Protein 4CJX (pdb70)

Solvent-accessible surface area: 26568 Å² total; per-residue (Å²): 211,121,77,8,86,52,13,78,0,121,53,24,6,127,66,28,34,152,94,4,55,129,51,6,57,131,29,69,184,158,52,199,46,141,96,0,0,0,0,0,1,7,14,7,158,120,119,12,7,58,37,54,4,142,84,23,43,145,10,0,62,75,2,29,5,104,46,21,52,15,107,28,75,61,119,8,83,52,101,44,0,30,156,30,0,68,115,0,23,140,52,128,17,0,16,0,2,1,3,19,32,78,19,16,138,107,13,64,68,31,29,1,11,67,84,5,85,62,78,18,1,0,17,5,16,12,32,41,16,31,2,63,11,31,15,160,135,106,138,37,37,8,22,4,8,13,0,14,0,0,32,27,0,0,185,71,17,64,30,123,22,89,21,70,45,3,0,0,1,11,60,43,40,63,16,0,49,7,0,12,30,23,0,6,48,76,64,0,2,5,11,25,4,15,118,30,8,60,94,90,30,12,10,86,15,0,121,33,4,34,1,0,0,0,17,49,41,98,50,30,20,0,81,0,98,20,0,82,126,51,3,4,0,0,6,18,2,55,31,50,55,92,25,133,98,89,160,49,32,35,103,32,44,6,0,10,42,52,111,69,0,87,128,83,6,41,63,0,1,29,32,76,4,1,7,37,36,0,24,17,0,9,3,0,68,0,0,2,38,4,0,58,92,58,24,183,131,177,113,72,9,83,55,14,76,0,139,51,23,7,163,58,19,35,137,122,10,52,90,59,8,60,128,23,68,202,187,70,183,54,123,106,0,0,0,0,1,1,8,13,8,144,122,116,17,6,51,44,52,3,136,85,23,47,142,11,0,63,75,2,22,5,109,46,24,56,14,102,27,70,60,120,7,81,52,115,40,0,34,161,31,0,74,120,0,24,136,56,132,32,0,23,0,1,1,4,18,35,77,19,21,139,116,14,58,54,38,27,2,12,66,86,5,94,56,85,20,0,0,13,0,18,12,24,57,18,18,2,64,5,29,25,121,111,104,143,40,55,6,28,0,7,19,0,22,0,2,37,26,0,3,176,62,17,59,40,110,22,61,24,74,49,2,0,0,0,7,50,36,33,45,18,1,28,2,1,16,40,23,0,22,36,90,32,0,1,8,7,14,0,33,43,98,10,61,81,96,22,0,6,64,13,0,134,38,3,32,2,0,0,0,19,24,43,81,44,29,8,0,77,0,101,15,0,84,127,49,2,1,0,0,5,18,3,61,29,52,55,90,25,133,100,94,155,54,34,38,97,40,42,5,0,11,42,48,108,71,0,77,95,80,6,38,55,0,1,28,34,77,8,1,7,36,30,0,24,14,0,5,2,0,94,14,0,4,57,6,0,77,97,64,23,199,142

Nearest PDB structures (foldseek):
  4cjx-assembly1_B  TM=1.003E+00  e=1.558E-60  Trypanosoma brucei brucei TREU927
  4a26-assembly1_B  TM=9.763E-01  e=3.885E-39  Leishmania major
  4a26-assembly1_A  TM=9.185E-01  e=6.569E-39  Leishmania major
  9iuo-assembly2_C  TM=9.605E-01  e=1.965E-33  Homo sapiens
  9itd-assembly2_C  TM=9.591E-01  e=5.302E-33  Homo sapiens

GO terms:
  GO:0005737 cytoplasm (C, HTP)
  GO:0020023 kinetoplast (C, IDA)

Sequence (594 aa):
MPEAVVIDGRAVAKAIQKELTEEVALLERRYKGRRRPGLSTIICGKRKDSQTYVVRLKRKAAAACGFRNFSVELPANVTQEALEREVIIRRLNEEEACHSIVVQLPLPPHIDKVAALSKIKPEKDADCLLPVNVGQLHIRERNPAIVPCTASAVMELLRCSGVEICGKRVVVLGRGDIAGLPVATLLANEDATVTVVHSATPLCDIADIVRASDIVVSAAGQPGLVRRGEWIKLGAAVIDVGTTPVADPSKVPGYRLVGDVCFDVARRKRAAYITPVPGGVGPVTVSMLLKNTLTMFKRSVRAMPEAVVIDGRAVAKAIQKELTEEEVALLERRYKGRRPGLSTIICGKRKDSQTYVRRLKRKAAAACGFRNFSVELPANVTQEALEREVIRLNEEEACHSIVVQLPLPPHIDKVAALSKIKPEKDADCLLPVNVGQLHIRERNPAIVPCTASAVMELLRCCSGVEICGKRVVVLGRGDIAGLPVATLLANEDATVTVVHSATPLCDIADIVRRASDIVVSAAGQPGLVRGEWIKLGAAVIDVGTTPVADPSKVPGYRLVGDVCFDVARKRAAYITPVPGGVGPVTVSMLLKNTLTMFKRSVRA

B-factor: mean 25.35, std 10.81, range [9.24, 84.32]

Organism: Trypanosoma brucei brucei (strain 927/4 GUTat10.1) (NCBI:txid185431)

CATH classification: 3.40.50.720 (+1 more: 3.40.50.10860)

InterPro domains:
  IPR000672 Tetrahydrofolate dehydrogenase/cyclohydrolase [MF_01576] (4-295)
  IPR000672 Tetrahydrofolate dehydrogenase/cyclohydrolase [PR00085] (36-58)
  IPR000672 Tetrahydrofolate dehydrogenase/cyclohydrolase [PR00085] (77-104)
  IPR000672 Tetrahydrofolate dehydrogenase/cyclohydrolase [PR00085] (112-133)
  IPR000672 Tetrahydrofolate dehydrogenase/cyclohydrolase [PR00085] (159-179)
  IPR000672 Tetrahydrofolate dehydrogenase/cyclohydrolase [PR00085] (210-239)
  IPR000672 Tetrahydrofolate dehydrogenase/cyclohydrolase [PR00085] (251-267)
  IPR000672 Tetrahydrofolate dehydrogenase/cyclohydrolase [PR00085] (268-286)
  IPR020630 Tetrahydrofolate dehydrogenase/cyclohydrolase, catalytic domain [PF00763] (7-123)
  IPR020631 Tetrahydrofolate dehydrogenase/cyclohydrolase, NAD(P)-binding domain [PF02882] (144-294)
  IPR020631 Tetrahydrofolate dehydrogenase/cyclohydrolase, NAD(P)-binding domain [cd01080] (118-292)
  IPR036291 NAD(P)-binding domain superfamily [SSF51735] (127-292)
  IPR046346 Aminoacid dehydrogenase-like, N-terminal domain superfamily [SSF53223] (4-123)

Foldseek 3Di:
DDWADAFFQQVVLVVLLVVLLVVQVVVCVVVVHAGFEEEEEEEACDPVLVVLVVLLVVSCVVSPYHYHYHYHYLPDDQVVLLVVLLVLQPDLSYQAYHYGDDHRPVYDVVVSLVSHDPLRHLQQQDCVSLVCLLVPVDDDLHAHLLLVLVVVSCVVVVHDQAAFQEEEEDCDSRHRVRNQSNSVSSNHRYDYHYDPDDLVVVLVSQLRGQEYHYDHQDACSAELVSHAAAHAYEWPHFHFDADCVDDVRTATGTNYPCVSVRHRYNHYYDPPRGSSSSSSSSSSSSSRSSVVVSVVD/DDWADADFQVVVLVVLLVVLLVVQVVVCVVVVNAGFEEEEEEEACDPVLVVLVVLLCVSCVVSPYHYHYHYHYLPDDLVNLLVVLLVLQPPPNYQAYHYGDDRRPVHPVLVSLQSHDPLRDLQLLDCVQLVCLLPLVDDGLHAGLLLVLQVVSCVVVVDQQAPFEEEEEDCDSRHRVSNQSNSVSSHHRYDYHYLPGPLVVVLVSQLRGQEYHYDHQAAQSAELVSHHAAHAYEWNHFHWDADCVDDVRTHTGTNHPCVSNRHGYNHYYDPPRGSSSSSSSSSSVSSVSSSVVSVPD

Secondary structure (DSSP, 8-state):
----EE--HHHHHHHHHHHHHHHHHHHHHHTTT---EEEEEEES--HHHHHHHHHHHHHHHHTTPEEEEEEE-TT--HHHHHHHHHHHHH-TT--EEEEPSSPPTTS-HHHHHTTS-GGGBTT--SHHHHTTTT-TTS--S---HHHHHHHHHHHHHT---TT-EEEEE---TTTHHHHHHHHHHTT-EEEEE-TTS-HHHHHHHHHT-SEEEE-S--TT-B-GGGSPTT-EEEE---EEEE-TTSTTSEEEE-SB-HHHHTTT-SEE--SSSSHHHHHHHHHHHHHHHHHHHHHH-/----EE--HHHHHHHHHHHHHHHHHHHHHHTTT---EEEEEEES--HHHHHHHHHHHHHHHHTT-EEEEEEE-TT--HHHHHHHHHHHHT-TT--EEEEPSSPPTTS-HHHHHTTS-GGGBTT--SHHHHTTTT-TTS--S---HHHHHHHHHHHHHT---TT-EEEEE---TTTHHHHHHHHHHTT-EEEEE-TTS-HHHHHHHHHT-SEEEE-S--TT-B-GGGSPTT-EEEE---EEEE-TTSTTSEEEE-SB-HHHHTTT-SEE--SSSSHHHHHHHHHHHHHHHHHHHHH--

Radius of gyration: 25.52 Å; Cα contacts (8 Å, |Δi|>4): 1265; chains: 2; bounding box: 56×54×80 Å

Structure (mmCIF, N/CA/C/O backbone):
data_4CJX
#
_entry.id   4CJX
#
_cell.length_a   58.220
_cell.length_b   77.325
_cell.length_c   128.908
_cell.angle_alpha   90.00
_cell.angle_beta   90.00
_cell.angle_gamma   90.00
#
_symmetry.space_group_name_H-M   'P 21 21 21'
#
loop_
_entity.id
_entity.type
_entity.pdbx_description
1 polymer 'C-1-TETRAHYDROFOLATE SYNTHASE, CYTOPLASMIC, PUTATIVE'
2 non-polymer GLYCEROL
3 non-polymer DI(HYDROXYETHYL)ETHER
4 non-polymer '(2S)-2-[[4-[[2,4-bis(azanyl)-6-oxidanylidene-1H-pyrimidin-5-yl]carbamoylamino]phenyl]carbonylamino]pentanedioic acid'
5 non-polymer 'NADP NICOTINAMIDE-ADENINE-DINUCLEOTIDE PHOSPHATE'
6 water water
#
loop_
_atom_site.group_PDB
_atom_site.id
_atom_site.type_symbol
_atom_site.label_atom_id
_atom_site.label_alt_id
_atom_site.label_comp_id
_atom_site.label_asym_id
_atom_site.label_entity_id
_atom_site.label_seq_id
_atom_site.pdbx_PDB_ins_code
_atom_site.Cartn_x
_atom_site.Cartn_y
_atom_site.Cartn_z
_atom_site.occupancy
_atom_site.B_iso_or_equiv
_atom_site.auth_seq_id
_atom_site.auth_comp_id
_atom_site.auth_asym_id
_atom_site.auth_atom_id
_atom_site.pdbx_PDB_model_num
ATOM 1 N N . MET A 1 22 ? 59.452 -15.673 -17.201 1.00 59.97 1 MET A N 1
ATOM 2 C CA . MET A 1 22 ? 58.740 -16.703 -18.028 1.00 59.14 1 MET A CA 1
ATOM 3 C C . MET A 1 22 ? 57.571 -17.386 -17.294 1.00 56.19 1 MET A C 1
ATOM 4 O O . MET A 1 22 ? 56.584 -17.746 -17.944 1.00 55.51 1 MET A O 1
ATOM 9 N N . PRO A 1 23 ? 57.672 -17.586 -15.952 1.00 54.36 2 PRO A N 1
ATOM 10 C CA . PRO A 1 23 ? 56.454 -17.866 -15.170 1.00 50.94 2 PRO A CA 1
ATOM 11 C C . PRO A 1 23 ? 55.593 -16.618 -15.119 1.00 47.48 2 PRO A C 1
ATOM 12 O O . PRO A 1 23 ? 56.122 -15.509 -15.125 1.00 47.57 2 PRO A O 1
ATOM 16 N N . GLU A 1 24 ? 54.280 -16.786 -15.067 1.00 43.78 3 GLU A N 1
ATOM 17 C CA . GLU A 1 24 ? 53.389 -15.664 -15.236 1.00 40.90 3 GLU A CA 1
ATOM 18 C C . GLU A 1 24 ? 52.089 -15.866 -14.503 1.00 37.41 3 GLU A C 1
ATOM 19 O O . GLU A 1 24 ? 51.755 -16.979 -14.175 1.00 36.80 3 GLU A O 1
ATOM 25 N N . ALA A 1 25 ? 51.351 -14.781 -14.283 1.00 34.59 4 ALA A N 1
ATOM 26 C CA . ALA A 1 25 ? 50.057 -14.856 -13.612 1.00 32.14 4 ALA A CA 1
ATOM 27 C C . ALA A 1 25 ? 49.111 -15.793 -14.357 1.00 30.66 4 ALA A C 1
ATOM 28 O O . ALA A 1 25 ? 49.165 -15.920 -15.582 1.00 30.21 4 ALA A O 1
ATOM 30 N N . VAL A 1 26 ? 48.243 -16.443 -13.596 1.00 29.50 5 VAL A N 1
ATOM 31 C CA . VAL A 1 26 ? 47.067 -17.086 -14.149 1.00 27.95 5 VAL A CA 1
ATOM 32 C C . VAL A 1 26 ? 46.113 -16.002 -14.598 1.00 26.29 5 VAL A C 1
ATOM 33 O O . VAL A 1 26 ? 45.759 -15.093 -13.836 1.00 25.36 5 VAL A O 1
ATOM 37 N N . VAL A 1 27 ? 45.692 -16.095 -15.853 1.00 25.74 6 VAL A N 1
ATOM 38 C CA . VAL A 1 27 ? 44.713 -15.160 -16.406 1.00 24.35 6 VAL A CA 1
ATOM 39 C C . VAL A 1 27 ? 43.314 -15.708 -16.201 1.00 23.44 6 VAL A C 1
ATOM 40 O O . VAL A 1 27 ? 42.931 -16.670 -16.835 1.00 23.46 6 VAL A O 1
ATOM 44 N N . ILE A 1 28 ? 42.529 -15.062 -15.346 1.00 22.85 7 ILE A N 1
ATOM 45 C CA . ILE A 1 28 ? 41.247 -15.612 -14.946 1.00 22.41 7 ILE A CA 1
ATOM 46 C C . ILE A 1 28 ? 40.217 -15.432 -16.046 1.00 21.58 7 ILE A C 1
ATOM 47 O O . ILE A 1 28 ? 40.013 -14.323 -16.552 1.00 21.05 7 ILE A O 1
ATOM 52 N N . ASP A 1 29 ? 39.529 -16.512 -16.386 1.00 21.83 8 ASP A N 1
ATOM 53 C CA . ASP A 1 29 ? 38.686 -16.514 -17.563 1.00 21.48 8 ASP A CA 1
ATOM 54 C C . ASP A 1 29 ? 37.271 -16.225 -17.135 1.00 20.63 8 ASP A C 1
ATOM 55 O O . ASP A 1 29 ? 36.507 -17.127 -16.793 1.00 20.33 8 ASP A O 1
ATOM 60 N N . GLY A 1 30 ? 36.928 -14.945 -17.184 1.00 20.21 9 GLY A N 1
ATOM 61 C CA . GLY A 1 30 ? 35.602 -14.502 -16.817 1.00 19.64 9 GLY A CA 1
ATOM 62 C C . GLY A 1 30 ? 34.489 -15.110 -17.645 1.00 19.28 9 GLY A C 1
ATOM 63 O O . GLY A 1 30 ? 33.394 -15.334 -17.137 1.00 18.44 9 GLY A O 1
ATOM 64 N N . ARG A 1 31 ? 34.749 -15.367 -18.920 1.00 20.04 10 ARG A N 1
ATOM 65 C CA . ARG A 1 31 ? 33.672 -15.831 -19.802 1.00 20.26 10 ARG A CA 1
ATOM 66 C C . ARG A 1 31 ? 33.238 -17.219 -19.364 1.00 19.92 10 ARG A C 1
ATOM 67 O O . ARG A 1 31 ? 32.054 -17.498 -19.297 1.00 19.28 10 ARG A O 1
ATOM 75 N N . ALA A 1 32 ? 34.205 -18.056 -19.027 1.00 20.25 11 ALA A N 1
ATOM 76 C CA . ALA A 1 32 ? 33.937 -19.413 -18.574 1.00 21.00 11 ALA A CA 1
ATOM 77 C C . ALA A 1 32 ? 33.197 -19.441 -17.234 1.00 20.82 11 ALA A C 1
ATOM 78 O O . ALA A 1 32 ? 32.291 -20.262 -17.041 1.00 20.95 11 ALA A O 1
ATOM 80 N N . VAL A 1 33 ? 33.572 -18.556 -16.313 1.00 20.55 12 VAL A N 1
ATOM 81 C CA . VAL A 1 33 ? 32.832 -18.464 -15.058 1.00 20.26 12 VAL A CA 1
ATOM 82 C C . VAL A 1 33 ? 31.374 -18.079 -15.345 1.00 19.19 12 VAL A C 1
ATOM 83 O O . VAL A 1 33 ? 30.442 -18.750 -14.883 1.00 18.66 12 VAL A O 1
ATOM 87 N N . ALA A 1 34 ? 31.193 -17.034 -16.141 1.00 18.61 13 ALA A N 1
ATOM 88 C CA . ALA A 1 34 ? 29.875 -16.515 -16.452 1.00 18.35 13 ALA A CA 1
ATOM 89 C C . ALA A 1 34 ? 28.967 -17.579 -17.114 1.00 19.25 13 ALA A C 1
ATOM 90 O O . ALA A 1 34 ? 27.760 -17.643 -16.858 1.00 18.79 13 ALA A O 1
ATOM 92 N N . LYS A 1 35 ? 29.564 -18.416 -17.954 1.00 21.09 14 LYS A N 1
ATOM 93 C CA . LYS A 1 35 ? 28.836 -19.471 -18.646 1.00 22.95 14 LYS A CA 1
ATOM 94 C C . LYS A 1 35 ? 28.416 -20.567 -17.687 1.00 22.92 14 LYS A C 1
ATOM 95 O O . LYS A 1 35 ? 27.293 -21.026 -17.743 1.00 22.95 14 LYS A O 1
ATOM 101 N N . ALA A 1 36 ? 29.321 -20.982 -16.810 1.00 23.14 15 ALA A N 1
ATOM 102 C CA . ALA A 1 36 ? 28.975 -21.921 -15.726 1.00 23.76 15 ALA A CA 1
ATOM 103 C C . ALA A 1 36 ? 27.776 -21.433 -14.896 1.00 23.30 15 ALA A C 1
ATOM 104 O O . ALA A 1 36 ? 26.845 -22.205 -14.625 1.00 23.80 15 ALA A O 1
ATOM 106 N N . ILE A 1 37 ? 27.799 -20.161 -14.495 1.00 22.02 16 ILE A N 1
ATOM 107 C CA . ILE A 1 37 ? 26.729 -19.622 -13.649 1.00 21.17 16 ILE A CA 1
ATOM 108 C C . ILE A 1 37 ? 25.405 -19.648 -14.427 1.00 20.62 16 ILE A C 1
ATOM 109 O O . ILE A 1 37 ? 24.368 -20.056 -13.907 1.00 19.72 16 ILE A O 1
ATOM 114 N N . GLN A 1 38 ? 25.467 -19.247 -15.691 1.00 20.31 17 GLN A N 1
ATOM 115 C CA . GLN A 1 38 ? 24.268 -19.132 -16.504 1.00 20.49 17 GLN A CA 1
ATOM 116 C C . GLN A 1 38 ? 23.630 -20.470 -16.858 1.00 21.52 17 GLN A C 1
ATOM 117 O O . GLN A 1 38 ? 22.415 -20.563 -16.928 1.00 20.83 17 GLN A O 1
ATOM 123 N N . LYS A 1 39 ? 24.426 -21.514 -17.032 1.00 22.69 18 LYS A N 1
ATOM 124 C CA . LYS A 1 39 ? 23.846 -22.853 -17.218 1.00 23.94 18 LYS A CA 1
ATOM 125 C C . LYS A 1 39 ? 23.064 -23.304 -15.964 1.00 24.52 18 LYS A C 1
ATOM 126 O O . LYS A 1 39 ? 22.001 -23.943 -16.066 1.00 23.83 18 LYS A O 1
ATOM 132 N N . GLU A 1 40 ? 23.554 -22.908 -14.794 1.00 24.56 19 GLU A N 1
ATOM 133 C CA . GLU A 1 40 ? 22.847 -23.192 -13.531 1.00 26.16 19 GLU A CA 1
ATOM 134 C C . GLU A 1 40 ? 21.508 -22.426 -13.446 1.00 24.36 19 GLU A C 1
ATOM 135 O O . GLU A 1 40 ? 20.452 -22.998 -13.127 1.00 24.03 19 GLU A O 1
ATOM 141 N N . LEU A 1 41 ? 21.565 -21.138 -13.760 1.00 22.25 20 LEU A N 1
ATOM 142 C CA . LEU A 1 41 ? 20.387 -20.283 -13.741 1.00 21.55 20 LEU A CA 1
ATOM 143 C C . LEU A 1 41 ? 19.312 -20.767 -14.713 1.00 20.87 20 LEU A C 1
ATOM 144 O O . LEU A 1 41 ? 18.128 -20.689 -14.402 1.00 20.19 20 LEU A O 1
ATOM 149 N N . THR A 1 42 ? 19.748 -21.254 -15.879 1.00 20.14 21 THR A N 1
ATOM 150 C CA . THR A 1 42 ? 18.862 -21.727 -16.922 1.00 20.18 21 THR A CA 1
ATOM 151 C C . THR A 1 42 ? 18.052 -22.947 -16.488 1.00 21.05 21 THR A C 1
ATOM 152 O O . THR A 1 42 ? 16.859 -23.005 -16.724 1.00 20.67 21 THR A O 1
ATOM 156 N N . GLU A 1 43 ? 18.718 -23.909 -15.866 1.00 21.94 22 GLU A N 1
ATOM 157 C CA . GLU A 1 43 ? 18.048 -25.052 -15.244 1.00 23.47 22 GLU A CA 1
ATOM 158 C C . GLU A 1 43 ? 17.029 -24.637 -14.183 1.00 23.10 22 GLU A C 1
ATOM 159 O O . GLU A 1 43 ? 15.921 -25.189 -14.133 1.00 23.05 22 GLU A O 1
ATOM 165 N N . GLU A 1 44 ? 17.439 -23.700 -13.329 1.00 22.24 23 GLU A N 1
ATOM 166 C CA . GLU A 1 44 ? 16.617 -23.212 -12.238 1.00 22.91 23 GLU A CA 1
ATOM 167 C C . GLU A 1 44 ? 15.334 -22.559 -12.747 1.00 21.51 23 GLU A C 1
ATOM 168 O O . GLU A 1 44 ? 14.272 -22.832 -12.238 1.00 21.86 23 GLU A O 1
ATOM 174 N N . VAL A 1 45 ? 15.462 -21.695 -13.757 1.00 19.62 24 VAL A N 1
ATOM 175 C CA . VAL A 1 45 ? 14.325 -21.071 -14.389 1.00 18.68 24 VAL A CA 1
ATOM 176 C C . VAL A 1 45 ? 13.397 -22.126 -15.015 1.00 18.98 24 VAL A C 1
ATOM 177 O O . VAL A 1 45 ? 12.157 -22.013 -14.928 1.00 19.27 24 VAL A O 1
ATOM 181 N N . ALA A 1 46 ? 13.978 -23.138 -15.651 1.00 18.66 25 ALA A N 1
ATOM 182 C CA . ALA A 1 46 ? 13.179 -24.142 -16.323 1.00 19.20 25 ALA A CA 1
ATOM 183 C C . ALA A 1 46 ? 12.248 -24.817 -15.325 1.00 19.87 25 ALA A C 1
ATOM 184 O O . ALA A 1 46 ? 11.058 -24.992 -15.605 1.00 20.20 25 ALA A O 1
ATOM 186 N N . LEU A 1 47 ? 12.773 -25.178 -14.153 1.00 19.87 26 LEU A N 1
ATOM 187 C CA . LEU A 1 47 ? 11.953 -25.887 -13.184 1.00 20.88 26 LEU A CA 1
ATOM 188 C C . LEU A 1 47 ? 10.876 -24.975 -12.572 1.00 20.89 26 LEU A C 1
ATOM 189 O O . LEU A 1 47 ? 9.749 -25.382 -12.434 1.00 21.45 26 LEU A O 1
ATOM 194 N N . LEU A 1 48 ? 11.229 -23.736 -12.242 1.00 20.28 27 LEU A N 1
ATOM 195 C CA . LEU A 1 48 ? 10.264 -22.777 -11.677 1.00 20.50 27 LEU A CA 1
ATOM 196 C C . LEU A 1 48 ? 9.092 -22.490 -12.644 1.00 21.13 27 LEU A C 1
ATOM 197 O O . LEU A 1 48 ? 7.958 -22.258 -12.215 1.00 21.32 27 LEU A O 1
ATOM 202 N N . GLU A 1 49 ? 9.385 -22.514 -13.948 1.00 21.45 28 GLU A N 1
ATOM 203 C CA . GLU A 1 49 ? 8.386 -22.227 -14.983 1.00 22.25 28 GLU A CA 1
ATOM 204 C C . GLU A 1 49 ? 7.399 -23.377 -15.030 1.00 24.16 28 GLU A C 1
ATOM 205 O O . GLU A 1 49 ? 6.195 -23.162 -15.229 1.00 25.14 28 GLU A O 1
ATOM 211 N N . ARG A 1 50 ? 7.873 -24.595 -14.768 1.00 25.37 29 ARG A N 1
ATOM 212 C CA . ARG A 1 50 ? 6.958 -25.746 -14.622 1.00 27.25 29 ARG A CA 1
ATOM 213 C C . ARG A 1 50 ? 6.195 -25.677 -13.293 1.00 28.32 29 ARG A C 1
ATOM 214 O O . ARG A 1 50 ? 4.977 -25.918 -13.247 1.00 29.57 29 ARG A O 1
ATOM 222 N N . ARG A 1 51 ? 6.888 -25.339 -12.212 1.00 28.22 30 ARG A N 1
ATOM 223 C CA . ARG A 1 51 ? 6.254 -25.238 -10.876 1.00 29.48 30 ARG A CA 1
ATOM 224 C C . ARG A 1 51 ? 5.169 -24.167 -10.832 1.00 29.45 30 ARG A C 1
ATOM 225 O O . ARG A 1 51 ? 4.093 -24.376 -10.271 1.00 30.44 30 ARG A O 1
ATOM 233 N N . TYR A 1 52 ? 5.443 -23.020 -11.427 1.00 28.60 31 TYR A N 1
ATOM 234 C CA . TYR A 1 52 ? 4.515 -21.904 -11.328 1.00 29.23 31 TYR A CA 1
ATOM 235 C C . TYR A 1 52 ? 3.748 -21.650 -12.623 1.00 29.73 31 TYR A C 1
ATOM 236 O O . TYR A 1 52 ? 3.409 -20.514 -12.924 1.00 30.40 31 TYR A O 1
ATOM 245 N N . LYS A 1 53 ? 3.488 -22.715 -13.373 1.00 30.69 32 LYS A N 1
ATOM 246 C CA . LYS A 1 53 ? 2.678 -22.706 -14.606 1.00 31.34 32 LYS A CA 1
ATOM 247 C C . LYS A 1 53 ? 2.825 -21.477 -15.512 1.00 30.06 32 LYS A C 1
ATOM 248 O O . LYS A 1 53 ? 1.849 -20.784 -15.819 1.00 30.16 32 LYS A O 1
ATOM 254 N N . GLY A 1 54 ? 4.052 -21.226 -15.946 1.00 28.16 33 GLY A N 1
ATOM 255 C CA . GLY A 1 54 ? 4.294 -20.229 -16.965 1.00 27.45 33 GLY A CA 1
ATOM 256 C C . GLY A 1 54 ? 5.058 -19.022 -16.475 1.00 26.22 33 GLY A C 1
ATOM 257 O O . GLY A 1 54 ? 5.812 -18.425 -17.226 1.00 25.38 33 GLY A O 1
ATOM 258 N N . ARG A 1 55 ? 4.893 -18.665 -15.208 1.00 26.15 34 ARG A N 1
ATOM 259 C CA . ARG A 1 55 ? 5.582 -17.503 -14.698 1.00 25.25 34 ARG A CA 1
ATOM 260 C C . ARG A 1 55 ? 7.077 -17.663 -14.853 1.00 23.93 34 ARG A C 1
ATOM 261 O O . ARG A 1 55 ? 7.603 -18.793 -14.832 1.00 24.30 34 ARG A O 1
ATOM 269 N N . ARG A 1 56 ? 7.748 -16.528 -15.019 1.00 22.38 35 ARG A N 1
ATOM 270 C CA A ARG A 1 56 ? 9.196 -16.516 -15.153 0.50 21.48 35 ARG A CA 1
ATOM 271 C CA B ARG A 1 56 ? 9.192 -16.508 -15.154 0.50 21.57 35 ARG A CA 1
ATOM 272 C C . ARG A 1 56 ? 9.778 -15.150 -14.776 1.00 20.33 35 ARG A C 1
ATOM 273 O O . ARG A 1 56 ? 9.066 -14.132 -14.815 1.00 20.05 35 ARG A O 1
ATOM 288 N N . PRO A 1 57 ? 11.068 -15.129 -14.409 1.00 19.17 36 PRO A N 1
ATOM 289 C CA . PRO A 1 57 ? 11.712 -13.875 -14.044 1.00 18.22 36 PRO A CA 1
ATOM 290 C C . PRO A 1 57 ? 11.714 -12.841 -15.179 1.00 17.67 36 PRO A C 1
ATOM 291 O O . PRO A 1 57 ? 12.059 -13.151 -16.336 1.00 17.04 36 PRO A O 1
ATOM 295 N N . GLY A 1 58 ? 11.369 -11.616 -14.815 1.00 17.05 37 GLY A N 1
ATOM 296 C CA . GLY A 1 58 ? 11.206 -10.527 -15.734 1.00 16.78 37 GLY A CA 1
ATOM 297 C C . GLY A 1 58 ? 12.240 -9.493 -15.387 1.00 16.05 37 GLY A C 1
ATOM 298 O O . GLY A 1 58 ? 12.341 -9.065 -14.244 1.00 16.67 37 GLY A O 1
ATOM 299 N N . LEU A 1 59 ? 13.048 -9.140 -16.362 1.00 15.77 38 LEU A N 1
ATOM 300 C CA . LEU A 1 59 ? 14.126 -8.169 -16.206 1.00 15.32 38 LEU A CA 1
ATOM 301 C C . LEU A 1 59 ? 13.854 -7.004 -17.123 1.00 15.22 38 LEU A C 1
ATOM 302 O O . LEU A 1 59 ? 13.708 -7.197 -18.328 1.00 15.20 38 LEU A O 1
ATOM 307 N N . SER A 1 60 ? 13.807 -5.802 -16.567 1.00 15.17 39 SER A N 1
ATOM 308 C CA . SER A 1 60 ? 13.720 -4.595 -17.363 1.00 15.43 39 SER A CA 1
ATOM 309 C C . SER A 1 60 ? 15.073 -3.886 -17.384 1.00 15.19 39 SER A C 1
ATOM 310 O O . SER A 1 60 ? 15.729 -3.731 -16.348 1.00 14.08 39 SER A O 1
ATOM 313 N N . THR A 1 61 ? 15.503 -3.482 -18.568 1.00 15.52 40 THR A N 1
ATOM 314 C CA . THR A 1 61 ? 16.733 -2.727 -18.717 1.00 16.21 40 THR A CA 1
ATOM 315 C C . THR A 1 61 ? 16.382 -1.427 -19.415 1.00 16.39 40 THR A C 1
ATOM 316 O O . THR A 1 61 ? 15.835 -1.447 -20.509 1.00 17.74 40 THR A O 1
ATOM 320 N N . ILE A 1 62 ? 16.671 -0.313 -18.764 1.00 15.82 41 ILE A N 1
ATOM 321 C CA . ILE A 1 62 ? 16.364 0.992 -19.301 1.00 15.85 41 ILE A CA 1
ATOM 322 C C . ILE A 1 62 ? 17.665 1.626 -19.742 1.00 15.51 41 ILE A C 1
ATOM 323 O O . ILE A 1 62 ? 18.590 1.729 -18.948 1.00 14.59 41 ILE A O 1
ATOM 328 N N . ILE A 1 63 ? 17.735 2.033 -21.013 1.00 15.63 42 ILE A N 1
ATOM 329 C CA . ILE A 1 63 ? 18.875 2.793 -21.506 1.00 16.21 42 ILE A CA 1
ATOM 330 C C . ILE A 1 63 ? 18.391 4.153 -22.005 1.00 16.91 42 ILE A C 1
ATOM 331 O O . ILE A 1 63 ? 17.360 4.238 -22.695 1.00 17.12 42 ILE A O 1
ATOM 336 N N . CYS A 1 64 ? 19.087 5.197 -21.561 1.00 16.73 43 CYS A N 1
ATOM 337 C CA . CYS A 1 64 ? 18.873 6.566 -22.000 1.00 18.25 43 CYS A CA 1
ATOM 338 C C . CYS A 1 64 ? 19.980 7.003 -22.953 1.00 18.76 43 CYS A C 1
ATOM 339 O O . CYS A 1 64 ? 21.145 6.912 -22.619 1.00 18.85 43 CYS A O 1
ATOM 342 N N . GLY A 1 65 ? 19.623 7.511 -24.122 1.00 19.69 44 GLY A N 1
ATOM 343 C CA . GLY A 1 65 ? 20.630 7.921 -25.112 1.00 20.21 44 GLY A CA 1
ATOM 344 C C . GLY A 1 65 ? 21.245 6.751 -25.863 1.00 20.66 44 GLY A C 1
ATOM 345 O O . GLY A 1 65 ? 20.758 5.628 -25.787 1.00 19.34 44 GLY A O 1
ATOM 346 N N . LYS A 1 66 ? 22.352 7.013 -26.552 1.00 22.15 45 LYS A N 1
ATOM 347 C CA . LYS A 1 66 ? 22.957 6.057 -27.449 1.00 23.77 45 LYS A CA 1
ATOM 348 C C . LYS A 1 66 ? 24.467 5.890 -27.219 1.00 23.16 45 LYS A C 1
ATOM 349 O O . LYS A 1 66 ? 25.195 5.703 -28.180 1.00 22.69 45 LYS A O 1
ATOM 355 N N . ARG A 1 67 ? 24.963 5.944 -25.978 1.00 22.65 46 ARG A N 1
ATOM 356 C CA . ARG A 1 67 ? 26.393 5.612 -25.773 1.00 22.51 46 ARG A CA 1
ATOM 357 C C . ARG A 1 67 ? 26.641 4.202 -26.306 1.00 20.97 46 ARG A C 1
ATOM 358 O O . ARG A 1 67 ? 25.935 3.264 -25.934 1.00 18.79 46 ARG A O 1
ATOM 366 N N . LYS A 1 68 ? 27.649 4.045 -27.159 1.00 20.92 47 LYS A N 1
ATOM 367 C CA . LYS A 1 68 ? 27.901 2.734 -27.762 1.00 20.90 47 LYS A CA 1
ATOM 368 C C . LYS A 1 68 ? 28.241 1.676 -26.735 1.00 19.24 47 LYS A C 1
ATOM 369 O O . LYS A 1 68 ? 27.816 0.527 -26.873 1.00 17.97 47 LYS A O 1
ATOM 375 N N . ASP A 1 69 ? 28.976 2.056 -25.696 1.00 18.58 48 ASP A N 1
ATOM 376 C CA . ASP A 1 69 ? 29.332 1.090 -24.654 1.00 18.30 48 ASP A CA 1
ATOM 377 C C . ASP A 1 69 ? 28.113 0.671 -23.853 1.00 17.05 48 ASP A C 1
ATOM 378 O O . ASP A 1 69 ? 27.871 -0.522 -23.658 1.00 16.52 48 ASP A O 1
ATOM 383 N N . SER A 1 70 ? 27.311 1.649 -23.445 1.00 16.51 49 SER A N 1
ATOM 384 C CA . SER A 1 70 ? 26.046 1.364 -22.770 1.00 15.63 49 SER A CA 1
ATOM 385 C C . SER A 1 70 ? 25.128 0.473 -23.603 1.00 15.72 49 SER A C 1
ATOM 386 O O . SER A 1 70 ? 24.567 -0.511 -23.076 1.00 15.01 49 SER A O 1
ATOM 389 N N . GLN A 1 71 ? 24.985 0.797 -24.897 1.00 16.47 50 GLN A N 1
ATOM 390 C CA . GLN A 1 71 ? 24.178 -0.036 -25.805 1.00 16.98 50 GLN A CA 1
ATOM 391 C C . GLN A 1 71 ? 24.668 -1.490 -25.814 1.00 16.10 50 GLN A C 1
ATOM 392 O O . GLN A 1 71 ? 23.867 -2.437 -25.759 1.00 15.47 50 GLN A O 1
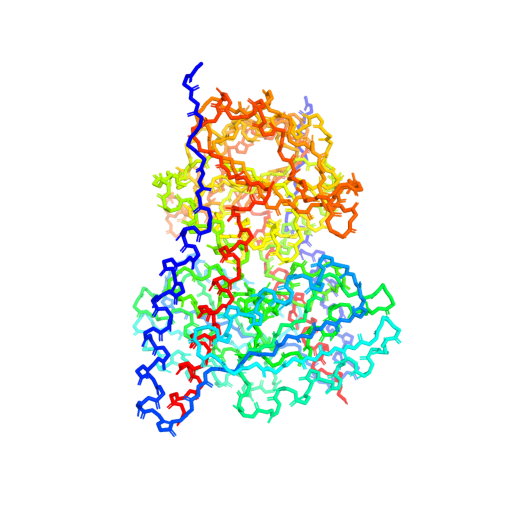ATOM 398 N N . THR A 1 72 ? 25.988 -1.673 -25.854 1.00 15.46 51 THR A N 1
ATOM 399 C CA . THR A 1 72 ? 26.558 -3.012 -25.816 1.00 15.09 51 THR A CA 1
ATOM 400 C C . THR A 1 72 ? 26.212 -3.729 -24.520 1.00 14.44 51 THR A C 1
ATOM 401 O O . THR A 1 72 ? 25.707 -4.860 -24.541 1.00 14.69 51 THR A O 1
ATOM 405 N N . TYR A 1 73 ? 26.428 -3.069 -23.389 1.00 13.85 52 TYR A N 1
ATOM 406 C CA . TYR A 1 73 ? 26.186 -3.695 -22.089 1.00 13.27 52 TYR A CA 1
ATOM 407 C C . TYR A 1 73 ? 24.723 -4.095 -21.882 1.00 13.24 52 TYR A C 1
ATOM 408 O O . TYR A 1 73 ? 24.450 -5.223 -21.488 1.00 13.07 52 TYR A O 1
ATOM 417 N N . VAL A 1 74 ? 23.779 -3.219 -22.205 1.00 13.65 53 VAL A N 1
ATOM 418 C CA A VAL A 1 74 ? 22.367 -3.633 -22.149 0.50 13.69 53 VAL A CA 1
ATOM 419 C CA B VAL A 1 74 ? 22.370 -3.573 -22.199 0.50 13.79 53 VAL A CA 1
ATOM 420 C C . VAL A 1 74 ? 22.038 -4.748 -23.139 1.00 14.40 53 VAL A C 1
ATOM 421 O O . VAL A 1 74 ? 21.263 -5.654 -22.789 1.00 14.34 53 VAL A O 1
ATOM 428 N N . ARG A 1 75 ? 22.610 -4.720 -24.345 1.00 15.76 54 ARG A N 1
ATOM 429 C CA . ARG A 1 75 ? 22.361 -5.782 -25.329 1.00 17.18 54 ARG A CA 1
ATOM 430 C C . ARG A 1 75 ? 22.856 -7.093 -24.768 1.00 16.36 54 ARG A C 1
ATOM 431 O O . ARG A 1 75 ? 22.182 -8.117 -24.904 1.00 16.33 54 ARG A O 1
ATOM 439 N N . LEU A 1 76 ? 24.025 -7.082 -24.123 1.00 15.69 55 LEU A N 1
ATOM 440 C CA . LEU A 1 76 ? 24.549 -8.331 -23.517 1.00 15.31 55 LEU A CA 1
ATOM 441 C C . LEU A 1 76 ? 23.688 -8.817 -22.358 1.00 14.44 55 LEU A C 1
ATOM 442 O O . LEU A 1 76 ? 23.519 -10.014 -22.157 1.00 14.40 55 LEU A O 1
ATOM 447 N N . LYS A 1 77 ? 23.151 -7.886 -21.591 1.00 13.58 56 LYS A N 1
ATOM 448 C CA . LYS A 1 77 ? 22.266 -8.252 -20.469 1.00 13.22 56 LYS A CA 1
ATOM 449 C C . LYS A 1 77 ? 20.987 -8.925 -20.991 1.00 13.58 56 LYS A C 1
ATOM 450 O O . LYS A 1 77 ? 20.579 -9.975 -20.461 1.00 13.32 56 LYS A O 1
ATOM 456 N N . ARG A 1 78 ? 20.401 -8.343 -22.047 1.00 13.96 57 ARG A N 1
ATOM 457 C CA . ARG A 1 78 ? 19.151 -8.847 -22.637 1.00 15.01 57 ARG A CA 1
ATOM 458 C C . ARG A 1 78 ? 19.336 -10.198 -23.307 1.00 15.67 57 ARG A C 1
ATOM 459 O O . ARG A 1 78 ? 18.486 -11.104 -23.194 1.00 15.87 57 ARG A O 1
ATOM 467 N N . LYS A 1 79 ? 20.445 -10.324 -24.016 1.00 16.29 58 LYS A N 1
ATOM 468 C CA . LYS A 1 79 ? 20.758 -11.559 -24.682 1.00 17.69 58 LYS A CA 1
ATOM 469 C C . LYS A 1 79 ? 20.974 -12.691 -23.683 1.00 16.90 58 LYS A C 1
ATOM 470 O O . LYS A 1 79 ? 20.435 -13.797 -23.876 1.00 16.89 58 LYS A O 1
ATOM 476 N N . ALA A 1 80 ? 21.732 -12.426 -22.619 1.00 15.73 59 ALA A N 1
ATOM 477 C CA . ALA A 1 80 ? 21.947 -13.440 -21.569 1.00 15.56 59 ALA A CA 1
ATOM 478 C C . ALA A 1 80 ? 20.630 -13.788 -20.839 1.00 15.12 59 ALA A C 1
ATOM 479 O O . ALA A 1 80 ? 20.381 -14.937 -20.489 1.00 15.18 59 ALA A O 1
ATOM 481 N N . ALA A 1 81 ? 19.811 -12.777 -20.587 1.00 14.91 60 ALA A N 1
ATOM 482 C CA . ALA A 1 81 ? 18.509 -12.977 -19.938 1.00 14.86 60 ALA A CA 1
ATOM 483 C C . ALA A 1 81 ? 17.600 -13.884 -20.771 1.00 15.38 60 ALA A C 1
ATOM 484 O O . ALA A 1 81 ? 16.985 -14.816 -20.246 1.00 15.47 60 ALA A O 1
ATOM 486 N N . ALA A 1 82 ? 17.519 -13.588 -22.060 1.00 15.66 61 ALA A N 1
ATOM 487 C CA . ALA A 1 82 ? 16.725 -14.395 -22.990 1.00 16.78 61 ALA A CA 1
ATOM 488 C C . ALA A 1 82 ? 17.227 -15.844 -23.060 1.00 17.78 61 ALA A C 1
ATOM 489 O O . ALA A 1 82 ? 16.421 -16.775 -23.004 1.00 17.95 61 ALA A O 1
ATOM 491 N N . ALA A 1 83 ? 18.556 -16.019 -23.157 1.00 17.82 62 ALA A N 1
ATOM 492 C CA . ALA A 1 83 ? 19.183 -17.351 -23.181 1.00 18.83 62 ALA A CA 1
ATOM 493 C C . ALA A 1 83 ? 18.909 -18.143 -21.911 1.00 19.44 62 ALA A C 1
ATOM 494 O O . ALA A 1 83 ? 18.681 -19.326 -21.984 1.00 20.20 62 ALA A O 1
ATOM 496 N N . CYS A 1 84 ? 18.865 -17.483 -20.762 1.00 19.90 63 CYS A N 1
ATOM 497 C CA . CYS A 1 84 ? 18.513 -18.151 -19.496 1.00 20.92 63 CYS A CA 1
ATOM 498 C C . CYS A 1 84 ? 16.991 -18.378 -19.264 1.00 21.19 63 CYS A C 1
ATOM 499 O O . CYS A 1 84 ? 16.593 -18.962 -18.247 1.00 21.85 63 CYS A O 1
ATOM 502 N N . GLY A 1 85 ? 16.158 -17.930 -20.197 1.00 20.60 64 GLY A N 1
ATOM 503 C CA . GLY A 1 85 ? 14.710 -18.133 -20.111 1.00 21.46 64 GLY A CA 1
ATOM 504 C C . GLY A 1 85 ? 13.921 -17.007 -19.451 1.00 21.01 64 GLY A C 1
ATOM 505 O O . GLY A 1 85 ? 12.729 -17.179 -19.142 1.00 21.64 64 GLY A O 1
ATOM 506 N N . PHE A 1 86 ? 14.559 -15.857 -19.255 1.00 19.87 65 PHE A N 1
ATOM 507 C CA . PHE A 1 86 ? 13.918 -14.710 -18.601 1.00 19.68 65 PHE A CA 1
ATOM 508 C C . PHE A 1 86 ? 13.052 -13.985 -19.632 1.00 20.02 65 PHE A C 1
ATOM 509 O O . PHE A 1 86 ? 13.253 -14.112 -20.850 1.00 19.62 65 PHE A O 1
ATOM 517 N N . ARG A 1 87 ? 12.109 -13.196 -19.142 1.00 19.88 66 ARG A N 1
ATOM 518 C CA . ARG A 1 87 ? 11.400 -12.274 -19.970 1.00 20.31 66 ARG A CA 1
ATOM 519 C C . ARG A 1 87 ? 12.141 -10.958 -19.903 1.00 19.19 66 ARG A C 1
ATOM 520 O O . ARG A 1 87 ? 12.580 -10.549 -18.836 1.00 18.59 66 ARG A O 1
ATOM 528 N N . ASN A 1 88 ? 12.288 -10.299 -21.044 1.00 18.72 67 ASN A N 1
ATOM 529 C CA . ASN A 1 88 ? 12.912 -8.987 -21.101 1.00 18.60 67 ASN A CA 1
ATOM 530 C C . ASN A 1 88 ? 11.859 -7.889 -21.220 1.00 18.13 67 ASN A C 1
ATOM 531 O O . ASN A 1 88 ? 10.920 -8.031 -21.975 1.00 18.61 67 ASN A O 1
ATOM 536 N N . PHE A 1 89 ? 12.034 -6.798 -20.481 1.00 17.43 68 PHE A N 1
ATOM 537 C CA . PHE A 1 89 ? 11.283 -5.564 -20.708 1.00 17.98 68 PHE A CA 1
ATOM 538 C C . PHE A 1 89 ? 12.307 -4.511 -21.093 1.00 17.84 68 PHE A C 1
ATOM 539 O O . PHE A 1 89 ? 12.899 -3.828 -20.247 1.00 17.06 68 PHE A O 1
ATOM 547 N N . SER A 1 90 ? 12.530 -4.387 -22.383 1.00 18.05 69 SER A N 1
ATOM 548 C CA . SER A 1 90 ? 13.548 -3.483 -22.864 1.00 18.75 69 SER A CA 1
ATOM 549 C C . SER A 1 90 ? 12.954 -2.098 -23.087 1.00 18.88 69 SER A C 1
ATOM 550 O O . SER A 1 90 ? 11.972 -1.962 -23.794 1.00 20.08 69 SER A O 1
ATOM 553 N N . VAL A 1 91 ? 13.537 -1.080 -22.471 1.00 17.92 70 VAL A N 1
ATOM 554 C CA . VAL A 1 91 ? 13.118 0.288 -22.664 1.00 18.29 70 VAL A CA 1
ATOM 555 C C . VAL A 1 91 ? 14.276 1.135 -23.170 1.00 18.86 70 VAL A C 1
ATOM 556 O O . VAL A 1 91 ? 15.367 1.135 -22.599 1.00 16.89 70 VAL A O 1
ATOM 560 N N . GLU A 1 92 ? 14.023 1.863 -24.249 1.00 20.76 71 GLU A N 1
ATOM 561 C CA . GLU A 1 92 ? 14.996 2.819 -24.782 1.00 22.18 71 GLU A CA 1
ATOM 562 C C . GLU A 1 92 ? 14.409 4.202 -24.671 1.00 20.98 71 GLU A C 1
ATOM 563 O O . GLU A 1 92 ? 13.333 4.455 -25.204 1.00 21.56 71 GLU A O 1
ATOM 569 N N . LEU A 1 93 ? 15.113 5.095 -23.993 1.00 19.29 72 LEU A N 1
ATOM 570 C CA . LEU A 1 93 ? 14.711 6.481 -23.912 1.00 18.91 72 LEU A CA 1
ATOM 571 C C . LEU A 1 93 ? 15.752 7.355 -24.596 1.00 18.79 72 LEU A C 1
ATOM 572 O O . LEU A 1 93 ? 16.932 6.983 -24.706 1.00 18.33 72 LEU A O 1
ATOM 577 N N . PRO A 1 94 ? 15.331 8.530 -25.046 1.00 19.17 73 PRO A N 1
ATOM 578 C CA . PRO A 1 94 ? 16.268 9.430 -25.701 1.00 19.66 73 PRO A CA 1
ATOM 579 C C . PRO A 1 94 ? 17.248 10.108 -24.749 1.00 19.16 73 PRO A C 1
ATOM 580 O O . PRO A 1 94 ? 16.981 10.212 -23.548 1.00 19.04 73 PRO A O 1
ATOM 584 N N . ALA A 1 95 ? 18.368 10.573 -25.293 1.00 18.98 74 ALA A N 1
ATOM 585 C CA . ALA A 1 95 ? 19.392 11.293 -24.531 1.00 19.03 74 ALA A CA 1
ATOM 586 C C . ALA A 1 95 ? 18.829 12.530 -23.818 1.00 18.99 74 ALA A C 1
ATOM 587 O O . ALA A 1 95 ? 19.293 12.881 -22.722 1.00 18.44 74 ALA A O 1
ATOM 589 N N . ASN A 1 96 ? 17.820 13.169 -24.435 1.00 19.04 75 ASN A N 1
ATOM 590 C CA . ASN A 1 96 ? 17.180 14.355 -23.861 1.00 19.27 75 ASN A CA 1
ATOM 591 C C . ASN A 1 96 ? 15.893 14.037 -23.072 1.00 18.79 75 ASN A C 1
ATOM 592 O O . ASN A 1 96 ? 15.067 14.916 -22.869 1.00 18.81 75 ASN A O 1
ATOM 597 N N . VAL A 1 97 ? 15.734 12.787 -22.650 1.00 17.71 76 VAL A N 1
ATOM 598 C CA . VAL A 1 97 ? 14.621 12.410 -21.792 1.00 17.71 76 VAL A CA 1
ATOM 599 C C . VAL A 1 97 ? 14.556 13.321 -20.534 1.00 17.34 76 VAL A C 1
ATOM 600 O O . VAL A 1 97 ? 15.586 13.683 -19.961 1.00 16.92 76 VAL A O 1
ATOM 604 N N . THR A 1 98 ? 13.351 13.724 -20.143 1.00 17.22 77 THR A N 1
ATOM 605 C CA . THR A 1 98 ? 13.179 14.560 -18.961 1.00 17.15 77 THR A CA 1
ATOM 606 C C . THR A 1 98 ? 13.210 13.700 -17.697 1.00 16.73 77 THR A C 1
ATOM 607 O O . THR A 1 98 ? 12.979 12.475 -17.761 1.00 15.85 77 THR A O 1
ATOM 611 N N . GLN A 1 99 ? 13.454 14.356 -16.552 1.00 16.73 78 GLN A N 1
ATOM 612 C CA . GLN A 1 99 ? 13.443 13.675 -15.263 1.00 16.85 78 GLN A CA 1
ATOM 613 C C . GLN A 1 99 ? 12.088 12.963 -15.069 1.00 17.24 78 GLN A C 1
ATOM 614 O O . GLN A 1 99 ? 12.045 11.792 -14.673 1.00 16.13 78 GLN A O 1
ATOM 620 N N . GLU A 1 100 ? 10.988 13.665 -15.378 1.00 18.68 79 GLU A N 1
ATOM 621 C CA . GLU A 1 100 ? 9.655 13.094 -15.202 1.00 19.80 79 GLU A CA 1
ATOM 622 C C . GLU A 1 100 ? 9.451 11.852 -16.057 1.00 19.07 79 GLU A C 1
ATOM 623 O O . GLU A 1 100 ? 8.936 10.868 -15.572 1.00 19.57 79 GLU A O 1
ATOM 629 N N . ALA A 1 101 ? 9.819 11.891 -17.328 1.00 18.47 80 ALA A N 1
ATOM 630 C CA . ALA A 1 101 ? 9.514 10.770 -18.215 1.00 18.22 80 ALA A CA 1
ATOM 631 C C . ALA A 1 101 ? 10.298 9.533 -17.796 1.00 17.29 80 ALA A C 1
ATOM 632 O O . ALA A 1 101 ? 9.790 8.402 -17.851 1.00 16.90 80 ALA A O 1
ATOM 634 N N . LEU A 1 102 ? 11.532 9.748 -17.370 1.00 16.62 81 LEU A N 1
ATOM 635 C CA . LEU A 1 102 ? 12.361 8.667 -16.844 1.00 16.37 81 LEU A CA 1
ATOM 636 C C . LEU A 1 102 ? 11.722 8.010 -15.617 1.00 16.75 81 LEU A C 1
ATOM 637 O O . LEU A 1 102 ? 11.660 6.776 -15.520 1.00 16.58 81 LEU A O 1
ATOM 642 N N . GLU A 1 103 ? 11.297 8.839 -14.666 1.00 17.72 82 GLU A N 1
ATOM 643 C CA . GLU A 1 103 ? 10.745 8.354 -13.420 1.00 18.63 82 GLU A CA 1
ATOM 644 C C . GLU A 1 103 ? 9.399 7.658 -13.725 1.00 19.79 82 GLU A C 1
ATOM 645 O O . GLU A 1 103 ? 9.084 6.619 -13.146 1.00 18.83 82 GLU A O 1
ATOM 651 N N . ARG A 1 104 ? 8.630 8.224 -14.652 1.00 21.39 83 ARG A N 1
ATOM 652 C CA . ARG A 1 104 ? 7.361 7.617 -15.047 1.00 23.60 83 ARG A CA 1
ATOM 653 C C . ARG A 1 104 ? 7.541 6.211 -15.599 1.00 22.61 83 ARG A C 1
ATOM 654 O O . ARG A 1 104 ? 6.748 5.323 -15.319 1.00 22.18 83 ARG A O 1
ATOM 662 N N . GLU A 1 105 ? 8.589 6.016 -16.385 1.00 21.91 84 GLU A N 1
ATOM 663 C CA . GLU A 1 105 ? 8.912 4.705 -16.883 1.00 22.26 84 GLU A CA 1
ATOM 664 C C . GLU A 1 105 ? 9.270 3.742 -15.747 1.00 20.13 84 GLU A C 1
ATOM 665 O O . GLU A 1 105 ? 8.799 2.601 -15.716 1.00 19.42 84 GLU A O 1
ATOM 671 N N . VAL A 1 106 ? 10.092 4.199 -14.809 1.00 18.36 85 VAL A N 1
ATOM 672 C CA . VAL A 1 106 ? 10.422 3.385 -13.638 1.00 17.51 85 VAL A CA 1
ATOM 673 C C . VAL A 1 106 ? 9.152 2.972 -12.877 1.00 17.17 85 VAL A C 1
ATOM 674 O O . VAL A 1 106 ? 8.994 1.800 -12.492 1.00 16.72 85 VAL A O 1
ATOM 678 N N . ILE A 1 107 ? 8.261 3.938 -12.687 1.00 17.29 86 ILE A N 1
ATOM 679 C CA A ILE A 1 107 ? 7.024 3.735 -11.938 0.50 17.84 86 ILE A CA 1
ATOM 680 C CA B ILE A 1 107 ? 7.033 3.727 -11.937 0.50 17.74 86 ILE A CA 1
ATOM 681 C C . ILE A 1 107 ? 6.164 2.681 -12.642 1.00 17.93 86 ILE A C 1
ATOM 682 O O . ILE A 1 107 ? 5.625 1.800 -11.997 1.00 17.70 86 ILE A O 1
ATOM 691 N N . ARG A 1 108 ? 6.056 2.770 -13.975 1.00 17.82 87 ARG A N 1
ATOM 692 C CA A ARG A 1 108 ? 5.320 1.776 -14.786 0.50 18.21 87 ARG A CA 1
ATOM 693 C CA B ARG A 1 108 ? 5.294 1.777 -14.728 0.50 18.27 87 ARG A CA 1
ATOM 694 C C . ARG A 1 108 ? 5.827 0.368 -14.501 1.00 17.48 87 ARG A C 1
ATOM 695 O O . ARG A 1 108 ? 5.052 -0.561 -14.308 1.00 17.22 87 ARG A O 1
ATOM 710 N N . LEU A 1 109 ? 7.145 0.225 -14.511 1.00 16.61 88 LEU A N 1
ATOM 711 C CA . LEU A 1 109 ? 7.789 -1.076 -14.247 1.00 16.03 88 LEU A CA 1
ATOM 712 C C . LEU A 1 109 ? 7.615 -1.545 -12.791 1.00 15.97 88 LEU A C 1
ATOM 713 O O . LEU A 1 109 ? 7.438 -2.726 -12.568 1.00 16.06 88 LEU A O 1
ATOM 718 N N . ASN A 1 110 ? 7.590 -0.630 -11.818 1.00 16.09 89 ASN A N 1
ATOM 719 C CA . ASN A 1 110 ? 7.221 -0.988 -10.432 1.00 16.46 89 ASN A CA 1
ATOM 720 C C . ASN A 1 110 ? 5.848 -1.717 -10.361 1.00 18.17 89 ASN A C 1
ATOM 721 O O . ASN A 1 110 ? 5.669 -2.667 -9.587 1.00 17.64 89 ASN A O 1
ATOM 726 N N . GLU A 1 111 ? 4.897 -1.247 -11.171 1.00 19.51 90 GLU A N 1
ATOM 727 C CA . GLU A 1 111 ? 3.497 -1.728 -11.121 1.00 21.84 90 GLU A CA 1
ATOM 728 C C . GLU A 1 111 ? 3.248 -2.934 -12.007 1.00 22.07 90 GLU A C 1
ATOM 729 O O . GLU A 1 111 ? 2.194 -3.554 -11.941 1.00 23.18 90 GLU A O 1
ATOM 735 N N . GLU A 1 112 ? 4.222 -3.273 -12.827 1.00 22.06 91 GLU A N 1
ATOM 736 C CA . GLU A 1 112 ? 4.120 -4.432 -13.700 1.00 22.53 91 GLU A CA 1
ATOM 737 C C . GLU A 1 112 ? 4.443 -5.701 -12.926 1.00 22.48 91 GLU A C 1
ATOM 738 O O . GLU A 1 112 ? 5.609 -5.972 -12.630 1.00 21.24 91 GLU A O 1
ATOM 744 N N . GLU A 1 113 ? 3.417 -6.492 -12.648 1.00 22.98 92 GLU A N 1
ATOM 745 C CA . GLU A 1 113 ? 3.584 -7.738 -11.897 1.00 23.91 92 GLU A CA 1
ATOM 746 C C . GLU A 1 113 ? 4.609 -8.714 -12.492 1.00 22.29 92 GLU A C 1
ATOM 747 O O . GLU A 1 113 ? 5.266 -9.451 -11.751 1.00 21.92 92 GLU A O 1
ATOM 753 N N . ALA A 1 114 ? 4.737 -8.713 -13.820 1.00 21.21 93 ALA A N 1
ATOM 754 C CA . ALA A 1 114 ? 5.608 -9.635 -14.552 1.00 20.26 93 ALA A CA 1
ATOM 755 C C . ALA A 1 114 ? 7.064 -9.178 -14.551 1.00 19.42 93 ALA A C 1
ATOM 756 O O . ALA A 1 114 ? 7.931 -9.896 -15.036 1.00 18.98 93 ALA A O 1
ATOM 758 N N . CYS A 1 115 ? 7.330 -7.988 -14.021 1.00 19.17 94 CYS A N 1
ATOM 759 C CA . CYS A 1 115 ? 8.692 -7.456 -13.931 1.00 18.37 94 CYS A CA 1
ATOM 760 C C . CYS A 1 115 ? 9.206 -7.587 -12.493 1.00 17.92 94 CYS A C 1
ATOM 761 O O . CYS A 1 115 ? 8.588 -7.077 -11.565 1.00 18.18 94 CYS A O 1
ATOM 764 N N . HIS A 1 116 ? 10.341 -8.243 -12.314 1.00 17.45 95 HIS A N 1
ATOM 765 C CA . HIS A 1 116 ? 10.870 -8.489 -10.954 1.00 17.17 95 HIS A CA 1
ATOM 766 C C . HIS A 1 116 ? 12.166 -7.720 -10.623 1.00 16.86 95 HIS A C 1
ATOM 767 O O . HIS A 1 116 ? 12.535 -7.604 -9.446 1.00 16.67 95 HIS A O 1
ATOM 774 N N . SER A 1 117 ? 12.832 -7.203 -11.654 1.00 16.85 96 SER A N 1
ATOM 775 C CA . SER A 1 117 ? 14.084 -6.436 -11.544 1.00 16.90 96 SER A CA 1
ATOM 776 C C . SER A 1 117 ? 14.103 -5.305 -12.563 1.00 15.72 96 SER A C 1
ATOM 777 O O . SER A 1 117 ? 13.696 -5.493 -13.726 1.00 14.99 96 SER A O 1
ATOM 780 N N . ILE A 1 118 ? 14.613 -4.158 -12.129 1.00 14.85 97 ILE A N 1
ATOM 781 C CA . ILE A 1 118 ? 14.737 -2.985 -12.968 1.00 14.28 97 ILE A CA 1
ATOM 782 C C . ILE A 1 118 ? 16.164 -2.520 -12.891 1.00 13.91 97 ILE A C 1
ATOM 783 O O . ILE A 1 118 ? 16.699 -2.343 -11.794 1.00 13.40 97 ILE A O 1
ATOM 788 N N . VAL A 1 119 ? 16.782 -2.367 -14.060 1.00 13.50 98 VAL A N 1
ATOM 789 C CA . VAL A 1 119 ? 18.131 -1.834 -14.187 1.00 13.51 98 VAL A CA 1
ATOM 790 C C . VAL A 1 119 ? 18.019 -0.540 -14.941 1.00 13.23 98 VAL A C 1
ATOM 791 O O . VAL A 1 119 ? 17.459 -0.519 -16.045 1.00 13.54 98 VAL A O 1
ATOM 795 N N . VAL A 1 120 ? 18.548 0.526 -14.356 1.00 13.18 99 VAL A N 1
ATOM 796 C CA . VAL A 1 120 ? 18.682 1.809 -15.003 1.00 13.45 99 VAL A CA 1
ATOM 797 C C . VAL A 1 120 ? 20.168 1.956 -15.317 1.00 13.61 99 VAL A C 1
ATOM 798 O O . VAL A 1 120 ? 20.993 2.186 -14.422 1.00 13.33 99 VAL A O 1
ATOM 802 N N . GLN A 1 121 ? 20.493 1.809 -16.597 1.00 13.69 100 GLN A N 1
ATOM 803 C CA . GLN A 1 121 ? 21.878 1.715 -17.026 1.00 13.97 100 GLN A CA 1
ATOM 804 C C . GLN A 1 121 ? 22.565 3.058 -16.786 1.00 13.97 100 GLN A C 1
ATOM 805 O O . GLN A 1 121 ? 22.056 4.105 -17.191 1.00 13.53 100 GLN A O 1
ATOM 811 N N . LEU A 1 122 ? 23.681 3.011 -16.057 1.00 13.98 101 LEU A N 1
ATOM 812 C CA . LEU A 1 122 ? 24.489 4.203 -15.810 1.00 14.38 101 LEU A CA 1
ATOM 813 C C . LEU A 1 122 ? 25.658 4.245 -16.791 1.00 14.77 101 LEU A C 1
ATOM 814 O O . LEU A 1 122 ? 26.155 3.211 -17.207 1.00 14.01 101 LEU A O 1
ATOM 819 N N . PRO A 1 123 ? 26.138 5.452 -17.138 1.00 15.91 102 PRO A N 1
ATOM 820 C CA . PRO A 1 123 ? 25.701 6.754 -16.635 1.00 16.14 102 PRO A CA 1
ATOM 821 C C . PRO A 1 123 ? 24.484 7.293 -17.370 1.00 16.45 102 PRO A C 1
ATOM 822 O O . PRO A 1 123 ? 24.295 7.034 -18.572 1.00 16.11 102 PRO A O 1
ATOM 826 N N . LEU A 1 124 ? 23.671 8.027 -16.613 1.00 16.74 103 LEU A N 1
ATOM 827 C CA . LEU A 1 124 ? 22.536 8.777 -17.122 1.00 17.22 103 LEU A CA 1
ATOM 828 C C . LEU A 1 124 ? 22.978 10.106 -17.752 1.00 18.45 103 LEU A C 1
ATOM 829 O O . LEU A 1 124 ? 24.073 10.593 -17.499 1.00 18.66 103 LEU A O 1
ATOM 834 N N . PRO A 1 125 ? 22.105 10.723 -18.548 1.00 18.98 104 PRO A N 1
ATOM 835 C CA . PRO A 1 125 ? 22.499 12.008 -19.113 1.00 19.86 104 PRO A CA 1
ATOM 836 C C . PRO A 1 125 ? 22.724 13.062 -18.030 1.00 20.36 104 PRO A C 1
ATOM 837 O O . PRO A 1 125 ? 22.043 13.045 -16.997 1.00 19.41 104 PRO A O 1
ATOM 841 N N . PRO A 1 126 ? 23.680 13.972 -18.255 1.00 20.88 105 PRO A N 1
ATOM 842 C CA . PRO A 1 126 ? 24.066 14.901 -17.186 1.00 21.25 105 PRO A CA 1
ATOM 843 C C . PRO A 1 126 ? 22.929 15.761 -16.627 1.00 20.79 105 PRO A C 1
ATOM 844 O O . PRO A 1 126 ? 22.910 16.064 -15.439 1.00 20.94 105 PRO A O 1
ATOM 848 N N . HIS A 1 127 ? 21.974 16.158 -17.448 1.00 20.02 106 HIS A N 1
ATOM 849 C CA . HIS A 1 127 ? 20.838 16.904 -16.887 1.00 19.79 106 HIS A CA 1
ATOM 850 C C . HIS A 1 127 ? 19.973 16.099 -15.881 1.00 18.86 106 HIS A C 1
ATOM 851 O O . HIS A 1 127 ? 19.114 16.690 -15.240 1.00 19.98 106 HIS A O 1
ATOM 858 N N . ILE A 1 128 ? 20.173 14.782 -15.760 1.00 17.62 107 ILE A N 1
ATOM 859 C CA . ILE A 1 128 ? 19.325 13.929 -14.932 1.00 17.21 107 ILE A CA 1
ATOM 860 C C . ILE A 1 128 ? 19.921 13.832 -13.533 1.00 17.41 107 ILE A C 1
ATOM 861 O O . ILE A 1 128 ? 21.131 13.630 -13.391 1.00 17.61 107 ILE A O 1
ATOM 866 N N . ASP A 1 129 ? 19.079 14.009 -12.522 1.00 17.59 108 ASP A N 1
ATOM 867 C CA . ASP A 1 129 ? 19.450 13.792 -11.129 1.00 18.13 108 ASP A CA 1
ATOM 868 C C . ASP A 1 129 ? 19.400 12.282 -10.858 1.00 17.28 108 ASP A C 1
ATOM 869 O O . ASP A 1 129 ? 18.324 11.709 -10.656 1.00 16.53 108 ASP A O 1
ATOM 874 N N . LYS A 1 130 ? 20.575 11.654 -10.858 1.00 17.16 109 LYS A N 1
ATOM 875 C CA . LYS A 1 130 ? 20.717 10.192 -10.703 1.00 17.04 109 LYS A CA 1
ATOM 876 C C . LYS A 1 130 ? 20.091 9.657 -9.421 1.00 16.46 109 LYS A C 1
ATOM 877 O O . LYS A 1 130 ? 19.346 8.698 -9.457 1.00 16.47 109 LYS A O 1
ATOM 883 N N . VAL A 1 131 ? 20.388 10.296 -8.306 1.00 16.88 110 VAL A N 1
ATOM 884 C CA . VAL A 1 131 ? 19.856 9.872 -7.014 1.00 17.21 110 VAL A CA 1
ATOM 885 C C . VAL A 1 131 ? 18.298 9.927 -6.991 1.00 17.06 110 VAL A C 1
ATOM 886 O O . VAL A 1 131 ? 17.645 8.951 -6.615 1.00 16.92 110 VAL A O 1
ATOM 890 N N . ALA A 1 132 ? 17.704 11.024 -7.455 1.00 16.90 111 ALA A N 1
ATOM 891 C CA . ALA A 1 132 ? 16.228 11.157 -7.433 1.00 17.16 111 ALA A CA 1
ATOM 892 C C . ALA A 1 132 ? 15.591 10.132 -8.316 1.00 16.64 111 ALA A C 1
ATOM 893 O O . ALA A 1 132 ? 14.567 9.530 -7.936 1.00 16.66 111 ALA A O 1
ATOM 895 N N . ALA A 1 133 ? 16.210 9.908 -9.487 1.00 16.17 112 ALA A N 1
ATOM 896 C CA . ALA A 1 133 ? 15.692 8.931 -10.426 1.00 15.92 112 ALA A CA 1
ATOM 897 C C . ALA A 1 133 ? 15.736 7.519 -9.853 1.00 15.94 112 ALA A C 1
ATOM 898 O O . ALA A 1 133 ? 14.740 6.808 -9.886 1.00 16.27 112 ALA A O 1
ATOM 900 N N . LEU A 1 134 ? 16.886 7.108 -9.320 1.00 16.10 113 LEU A N 1
ATOM 901 C CA . LEU A 1 134 ? 17.011 5.747 -8.809 1.00 16.12 113 LEU A CA 1
ATOM 902 C C . LEU A 1 134 ? 16.116 5.518 -7.581 1.00 16.64 113 LEU A C 1
ATOM 903 O O . LEU A 1 134 ? 15.572 4.414 -7.383 1.00 16.35 113 LEU A O 1
ATOM 908 N N . SER A 1 135 ? 15.924 6.572 -6.797 1.00 17.03 114 SER A N 1
ATOM 909 C CA . SER A 1 135 ? 15.066 6.515 -5.620 1.00 17.82 114 SER A CA 1
ATOM 910 C C . SER A 1 135 ? 13.586 6.127 -5.933 1.00 17.93 114 SER A C 1
ATOM 911 O O . SER A 1 135 ? 12.862 5.793 -5.027 1.00 18.09 114 SER A O 1
ATOM 914 N N . LYS A 1 136 ? 13.154 6.190 -7.191 1.00 17.67 115 LYS A N 1
ATOM 915 C CA . LYS A 1 136 ? 11.807 5.778 -7.553 1.00 18.52 115 LYS A CA 1
ATOM 916 C C . LYS A 1 136 ? 11.667 4.280 -7.684 1.00 17.84 115 LYS A C 1
ATOM 917 O O . LYS A 1 136 ? 10.555 3.789 -7.655 1.00 17.90 115 LYS A O 1
ATOM 923 N N . ILE A 1 137 ? 12.774 3.555 -7.835 1.00 16.95 116 ILE A N 1
ATOM 924 C CA . ILE A 1 137 ? 12.704 2.109 -8.019 1.00 16.88 116 ILE A CA 1
ATOM 925 C C . ILE A 1 137 ? 12.125 1.471 -6.757 1.00 17.54 116 ILE A C 1
ATOM 926 O O . ILE A 1 137 ? 12.609 1.706 -5.659 1.00 17.69 116 ILE A O 1
ATOM 931 N N . LYS A 1 138 ? 11.120 0.632 -6.912 1.00 17.66 117 LYS A N 1
ATOM 932 C CA . LYS A 1 138 ? 10.621 -0.181 -5.798 1.00 18.82 117 LYS A CA 1
ATOM 933 C C . LYS A 1 138 ? 11.766 -1.045 -5.213 1.00 18.62 117 LYS A C 1
ATOM 934 O O . LYS A 1 138 ? 12.479 -1.694 -5.974 1.00 17.75 117 LYS A O 1
ATOM 940 N N . PRO A 1 139 ? 11.982 -1.031 -3.868 1.00 19.07 118 PRO A N 1
ATOM 941 C CA . PRO A 1 139 ? 13.125 -1.755 -3.275 1.00 18.99 118 PRO A CA 1
ATOM 942 C C . PRO A 1 139 ? 13.301 -3.216 -3.691 1.00 19.00 118 PRO A C 1
ATOM 943 O O . PRO A 1 139 ? 14.418 -3.670 -3.911 1.00 18.01 118 PRO A O 1
ATOM 947 N N . GLU A 1 140 ? 12.206 -3.961 -3.773 1.00 20.08 119 GLU A N 1
ATOM 948 C CA . GLU A 1 140 ? 12.271 -5.396 -4.128 1.00 20.61 119 GLU A CA 1
ATOM 949 C C . GLU A 1 140 ? 12.607 -5.647 -5.609 1.00 18.74 119 GLU A C 1
ATOM 950 O O . GLU A 1 140 ? 12.904 -6.770 -5.974 1.00 18.62 119 GLU A O 1
ATOM 956 N N . LYS A 1 141 ? 12.576 -4.609 -6.446 1.00 17.27 120 LYS A N 1
ATOM 957 C CA . LYS A 1 141 ? 12.958 -4.725 -7.873 1.00 16.07 120 LYS A CA 1
ATOM 958 C C . LYS A 1 141 ? 14.323 -4.035 -8.165 1.00 15.43 120 LYS A C 1
ATOM 959 O O . LYS A 1 141 ? 14.700 -3.852 -9.333 1.00 13.86 120 LYS A O 1
ATOM 965 N N . ASP A 1 142 ? 15.064 -3.681 -7.107 1.00 15.76 121 ASP A N 1
ATOM 966 C CA . ASP A 1 142 ? 16.341 -2.954 -7.255 1.00 15.88 121 ASP A CA 1
ATOM 967 C C . ASP A 1 142 ? 17.479 -3.946 -7.619 1.00 16.33 121 ASP A C 1
ATOM 968 O O . ASP A 1 142 ? 18.226 -4.424 -6.761 1.00 16.26 121 ASP A O 1
ATOM 973 N N . ALA A 1 143 ? 17.583 -4.256 -8.906 1.00 16.57 122 ALA A N 1
ATOM 974 C CA . ALA A 1 143 ? 18.485 -5.323 -9.399 1.00 17.58 122 ALA A CA 1
ATOM 975 C C . ALA A 1 143 ? 19.961 -5.092 -9.126 1.00 18.05 122 ALA A C 1
ATOM 976 O O . ALA A 1 143 ? 20.730 -6.059 -8.957 1.00 18.48 122 ALA A O 1
ATOM 978 N N . ASP A 1 144 ? 20.351 -3.817 -9.112 1.00 18.60 123 ASP A N 1
ATOM 979 C CA . ASP A 1 144 ? 21.749 -3.410 -8.933 1.00 19.40 123 ASP A CA 1
ATOM 980 C C . ASP A 1 144 ? 22.122 -3.104 -7.492 1.00 20.19 123 ASP A C 1
ATOM 981 O O . ASP A 1 144 ? 23.297 -2.742 -7.189 1.00 20.84 123 ASP A O 1
ATOM 986 N N . CYS A 1 145 ? 21.153 -3.253 -6.592 1.00 20.00 124 CYS A N 1
ATOM 987 C CA . CYS A 1 145 ? 21.395 -3.001 -5.181 1.00 21.31 124 CYS A CA 1
ATOM 988 C C . CYS A 1 145 ? 21.935 -1.587 -4.978 1.00 20.85 124 CYS A C 1
ATOM 989 O O . CYS A 1 145 ? 22.958 -1.388 -4.359 1.00 22.29 124 CYS A O 1
ATOM 992 N N . LEU A 1 146 ? 21.228 -0.603 -5.519 1.00 20.15 125 LEU A N 1
ATOM 993 C CA . LEU A 1 146 ? 21.642 0.807 -5.446 1.00 19.77 125 LEU A CA 1
ATOM 994 C C . LEU A 1 146 ? 20.940 1.609 -4.361 1.00 19.44 125 LEU A C 1
ATOM 995 O O . LEU A 1 146 ? 21.480 2.626 -3.921 1.00 18.94 125 LEU A O 1
ATOM 1000 N N . LEU A 1 147 ? 19.770 1.148 -3.898 1.00 18.54 126 LEU A N 1
ATOM 1001 C CA . LEU A 1 147 ? 18.978 1.930 -2.944 1.00 18.74 126 LEU A CA 1
ATOM 1002 C C . LEU A 1 147 ? 19.492 1.771 -1.519 1.00 18.90 126 LEU A C 1
ATOM 1003 O O . LEU A 1 147 ? 20.032 0.727 -1.168 1.00 19.02 126 LEU A O 1
ATOM 1008 N N . PRO A 1 148 ? 19.311 2.803 -0.689 1.00 19.00 127 PRO A N 1
ATOM 1009 C CA . PRO A 1 148 ? 19.729 2.739 0.712 1.00 19.55 127 PRO A CA 1
ATOM 1010 C C . PRO A 1 148 ? 19.242 1.498 1.449 1.00 19.77 127 PRO A C 1
ATOM 1011 O O . PRO A 1 148 ? 20.030 0.903 2.177 1.00 20.05 127 PRO A O 1
ATOM 1015 N N . VAL A 1 149 ? 17.972 1.102 1.294 1.00 19.00 128 VAL A N 1
ATOM 1016 C CA . VAL A 1 149 ? 17.493 -0.046 2.054 1.00 19.51 128 VAL A CA 1
ATOM 1017 C C . VAL A 1 149 ? 18.284 -1.324 1.718 1.00 19.17 128 VAL A C 1
ATOM 1018 O O . VAL A 1 149 ? 18.500 -2.175 2.599 1.00 20.41 128 VAL A O 1
ATOM 1022 N N . ASN A 1 150 ? 18.742 -1.454 0.482 1.00 17.77 129 ASN A N 1
ATOM 1023 C CA . ASN A 1 150 ? 19.503 -2.627 0.064 1.00 17.52 129 ASN A CA 1
ATOM 1024 C C . ASN A 1 150 ? 21.021 -2.454 0.251 1.00 17.76 129 ASN A C 1
ATOM 1025 O O . ASN A 1 150 ? 21.719 -3.406 0.601 1.00 18.11 129 ASN A O 1
ATOM 1030 N N . VAL A 1 151 ? 21.529 -1.236 0.079 1.00 17.67 130 VAL A N 1
ATOM 1031 C CA . VAL A 1 151 ? 22.946 -0.954 0.409 1.00 18.37 130 VAL A CA 1
ATOM 1032 C C . VAL A 1 151 ? 23.175 -1.238 1.902 1.00 19.72 130 VAL A C 1
ATOM 1033 O O . VAL A 1 151 ? 24.183 -1.856 2.303 1.00 19.56 130 VAL A O 1
ATOM 1037 N N . GLY A 1 152 ? 22.167 -0.857 2.685 1.00 20.60 131 GLY A N 1
ATOM 1038 C CA . GLY A 1 152 ? 22.179 -0.988 4.134 1.00 22.29 131 GLY A CA 1
ATOM 1039 C C . GLY A 1 152 ? 22.202 -2.391 4.706 1.00 23.36 131 GLY A C 1
ATOM 1040 O O . GLY A 1 152 ? 22.474 -2.548 5.898 1.00 24.23 131 GLY A O 1
ATOM 1041 N N . GLN A 1 153 ? 21.889 -3.401 3.883 1.00 23.38 132 GLN A N 1
ATOM 1042 C CA . GLN A 1 153 ? 21.956 -4.809 4.313 1.00 24.87 132 GLN A CA 1
ATOM 1043 C C . GLN A 1 153 ? 23.325 -5.425 4.106 1.00 24.51 132 GLN A C 1
ATOM 1044 O O . GLN A 1 153 ? 23.566 -6.509 4.580 1.00 24.61 132 GLN A O 1
ATOM 1050 N N . LEU A 1 154 ? 24.193 -4.776 3.353 1.00 24.62 133 LEU A N 1
ATOM 1051 C CA . LEU A 1 154 ? 25.422 -5.436 2.874 1.00 25.82 133 LEU A CA 1
ATOM 1052 C C . LEU A 1 154 ? 26.380 -5.829 3.956 1.00 28.11 133 LEU A C 1
ATOM 1053 O O . LEU A 1 154 ? 27.127 -6.762 3.789 1.00 28.46 133 LEU A O 1
ATOM 1058 N N . HIS A 1 155 ? 26.353 -5.107 5.057 1.00 30.57 134 HIS A N 1
ATOM 1059 C CA . HIS A 1 155 ? 27.270 -5.349 6.129 1.00 34.03 134 HIS A CA 1
ATOM 1060 C C . HIS A 1 155 ? 26.724 -6.444 7.024 1.00 37.57 134 HIS A C 1
ATOM 1061 O O . HIS A 1 155 ? 27.465 -7.062 7.770 1.00 38.92 134 HIS A O 1
ATOM 1068 N N . ILE A 1 156 ? 25.425 -6.692 6.945 1.00 40.35 135 ILE A N 1
ATOM 1069 C CA . ILE A 1 156 ? 24.803 -7.691 7.803 1.00 44.80 135 ILE A CA 1
ATOM 1070 C C . ILE A 1 156 ? 25.255 -9.099 7.370 1.00 48.46 135 ILE A C 1
ATOM 1071 O O . ILE A 1 156 ? 24.675 -9.718 6.477 1.00 47.48 135 ILE A O 1
ATOM 1076 N N . ARG A 1 157 ? 26.334 -9.569 7.991 1.00 53.90 136 ARG A N 1
ATOM 1077 C CA . ARG A 1 157 ? 26.924 -10.867 7.675 1.00 57.51 136 ARG A CA 1
ATOM 1078 C C . ARG A 1 157 ? 26.014 -11.988 8.162 1.00 61.84 136 ARG A C 1
ATOM 1079 O O . ARG A 1 157 ? 25.732 -12.921 7.413 1.00 64.07 136 ARG A O 1
ATOM 1087 N N . GLU A 1 158 ? 25.536 -11.916 9.429 1.00 65.71 137 GLU A N 1
ATOM 1088 C CA . GLU A 1 158 ? 24.660 -12.944 10.009 1.00 67.74 137 GLU A CA 1
ATOM 1089 C C . GLU A 1 158 ? 23.401 -13.263 9.165 1.00 66.56 137 GLU A C 1
ATOM 1090 O O . GLU A 1 158 ? 22.660 -14.181 9.518 1.00 67.08 137 GLU A O 1
ATOM 1096 N N . ARG A 1 159 ? 23.097 -12.470 8.036 1.00 62.69 138 ARG A N 1
ATOM 1097 C CA . ARG A 1 159 ? 22.061 -12.825 7.033 1.00 60.69 138 ARG A CA 1
ATOM 1098 C C . ARG A 1 159 ? 22.559 -12.778 5.577 1.00 59.02 138 ARG A C 1
ATOM 1099 O O . ARG A 1 159 ? 23.685 -12.360 5.298 1.00 59.13 138 ARG A O 1
ATOM 1107 N N . ASN A 1 160 ? 21.701 -13.193 4.650 1.00 57.08 139 ASN A N 1
ATOM 1108 C CA . ASN A 1 160 ? 22.646 -13.725 3.539 0.0000 36.18 139 ASN A CA 1
ATOM 1109 C C . ASN A 1 160 ? 21.792 -12.844 2.753 0.0000 34.98 139 ASN A C 1
ATOM 1110 O O . ASN A 1 160 ? 20.625 -13.125 2.556 0.0000 34.91 139 ASN A O 1
ATOM 1115 N N . PRO A 1 161 ? 22.409 -11.623 2.329 1.00 58.20 140 PRO A N 1
ATOM 1116 C CA . PRO A 1 161 ? 21.252 -10.935 1.754 1.00 56.45 140 PRO A CA 1
ATOM 1117 C C . PRO A 1 161 ? 20.768 -11.540 0.425 1.00 53.01 140 PRO A C 1
ATOM 1118 O O . PRO A 1 161 ? 21.443 -12.371 -0.181 1.00 52.76 140 PRO A O 1
ATOM 1122 N N . ALA A 1 162 ? 19.586 -11.125 -0.004 1.00 50.20 141 ALA A N 1
ATOM 1123 C CA . ALA A 1 162 ? 19.037 -11.568 -1.269 1.00 47.02 141 ALA A CA 1
ATOM 1124 C C . ALA A 1 162 ? 19.789 -10.883 -2.423 1.00 44.87 141 ALA A C 1
ATOM 1125 O O . ALA A 1 162 ? 20.475 -11.537 -3.211 1.00 48.04 141 ALA A O 1
ATOM 1127 N N . ILE A 1 163 ? 19.676 -9.561 -2.496 1.00 39.09 142 ILE A N 1
ATOM 1128 C CA . ILE A 1 163 ? 20.219 -8.794 -3.606 1.00 33.90 142 ILE A CA 1
ATOM 1129 C C . ILE A 1 163 ? 21.658 -8.411 -3.293 1.00 31.38 142 ILE A C 1
ATOM 1130 O O . ILE A 1 163 ? 21.958 -7.891 -2.214 1.00 31.82 142 ILE A O 1
ATOM 1135 N N . VAL A 1 164 ? 22.547 -8.676 -4.241 1.00 28.78 143 VAL A N 1
ATOM 1136 C CA . VAL A 1 164 ? 23.964 -8.300 -4.109 1.00 27.15 143 VAL A CA 1
ATOM 1137 C C . VAL A 1 164 ? 24.438 -7.479 -5.303 1.00 23.47 143 VAL A C 1
ATOM 1138 O O . VAL A 1 164 ? 24.192 -7.836 -6.443 1.00 21.37 143 VAL A O 1
ATOM 1142 N N . PRO A 1 165 ? 25.135 -6.369 -5.047 1.00 22.24 144 PRO A N 1
ATOM 1143 C CA . PRO A 1 165 ? 25.572 -5.547 -6.166 1.00 20.77 144 PRO A CA 1
ATOM 1144 C C . PRO A 1 165 ? 26.391 -6.386 -7.162 1.00 19.49 144 PRO A C 1
ATOM 1145 O O . PRO A 1 165 ? 27.300 -7.137 -6.762 1.00 18.46 144 PRO A O 1
ATOM 1149 N N . CYS A 1 166 ? 26.037 -6.252 -8.437 1.00 17.60 145 CYS A N 1
ATOM 1150 C CA . CYS A 1 166 ? 26.480 -7.193 -9.465 1.00 17.65 145 CYS A CA 1
ATOM 1151 C C . CYS A 1 166 ? 27.972 -7.172 -9.753 1.00 17.20 145 CYS A C 1
ATOM 1152 O O . CYS A 1 166 ? 28.599 -8.220 -9.793 1.00 17.12 145 CYS A O 1
ATOM 1155 N N . THR A 1 167 ? 28.548 -5.990 -9.950 1.00 16.97 146 THR A N 1
ATOM 1156 C CA . THR A 1 167 ? 29.998 -5.897 -10.212 1.00 17.28 146 THR A CA 1
ATOM 1157 C C . THR A 1 167 ? 30.798 -6.382 -9.003 1.00 17.76 146 THR A C 1
ATOM 1158 O O . THR A 1 167 ? 31.769 -7.142 -9.118 1.00 17.39 146 THR A O 1
ATOM 1162 N N . ALA A 1 168 ? 30.354 -5.965 -7.824 1.00 14.10 147 ALA A N 1
ATOM 1163 C CA . ALA A 1 168 ? 31.018 -6.340 -6.590 1.00 14.07 147 ALA A CA 1
ATOM 1164 C C . ALA A 1 168 ? 30.977 -7.844 -6.350 1.00 14.59 147 ALA A C 1
ATOM 1165 O O . ALA A 1 168 ? 32.021 -8.446 -6.098 1.00 13.76 147 ALA A O 1
ATOM 1167 N N . SER A 1 169 ? 29.809 -8.471 -6.488 1.00 15.55 148 SER A N 1
ATOM 1168 C CA . SER A 1 169 ? 29.759 -9.920 -6.351 1.00 16.35 148 SER A CA 1
ATOM 1169 C C . SER A 1 169 ? 30.566 -10.677 -7.427 1.00 15.77 148 SER A C 1
ATOM 1170 O O . SER A 1 169 ? 31.078 -11.771 -7.168 1.00 15.68 148 SER A O 1
ATOM 1173 N N . ALA A 1 170 ? 30.688 -10.117 -8.630 1.00 14.98 149 ALA A N 1
ATOM 1174 C CA . ALA A 1 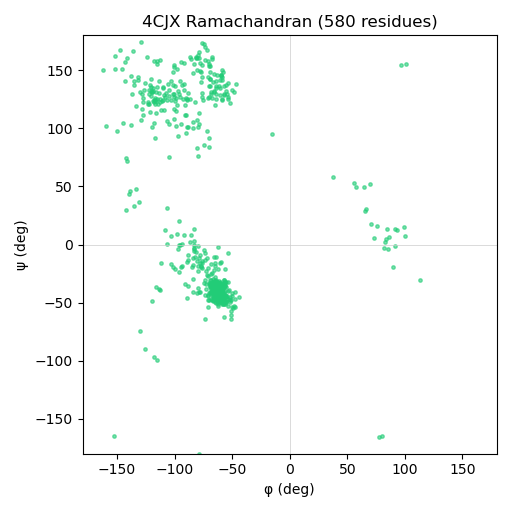170 ? 31.482 -10.742 -9.665 1.00 14.84 149 ALA A CA 1
ATOM 1175 C C . ALA A 1 170 ? 32.964 -10.726 -9.261 1.00 14.51 149 ALA A C 1
ATOM 1176 O O . ALA A 1 170 ? 33.679 -11.687 -9.486 1.00 13.98 149 ALA A O 1
ATOM 1178 N N . VAL A 1 171 ? 33.405 -9.626 -8.666 1.00 14.60 150 VAL A N 1
ATOM 1179 C CA . VAL A 1 171 ? 34.782 -9.532 -8.175 1.00 15.41 150 VAL A CA 1
ATOM 1180 C C . VAL A 1 171 ? 35.003 -10.613 -7.107 1.00 16.41 150 VAL A C 1
ATOM 1181 O O . VAL A 1 171 ? 35.989 -11.375 -7.180 1.00 16.64 150 VAL A O 1
ATOM 1185 N N . MET A 1 172 ? 34.077 -10.714 -6.142 1.00 16.69 151 MET A N 1
ATOM 1186 C CA . MET A 1 172 ? 34.235 -11.733 -5.097 1.00 18.18 151 MET A CA 1
ATOM 1187 C C . MET A 1 172 ? 34.238 -13.134 -5.705 1.00 18.86 151 MET A C 1
ATOM 1188 O O . MET A 1 172 ? 35.016 -14.004 -5.277 1.00 18.29 151 MET A O 1
ATOM 1193 N N . GLU A 1 173 ? 33.371 -13.351 -6.697 1.00 19.45 152 GLU A N 1
ATOM 1194 C CA . GLU A 1 173 ? 33.304 -14.645 -7.380 1.00 20.89 152 GLU A CA 1
ATOM 1195 C C . GLU A 1 173 ? 34.645 -15.048 -8.024 1.00 19.69 152 GLU A C 1
ATOM 1196 O O . GLU A 1 173 ? 35.058 -16.196 -7.950 1.00 20.07 152 GLU A O 1
ATOM 1202 N N . LEU A 1 174 ? 35.298 -14.105 -8.685 1.00 18.58 153 LEU A N 1
ATOM 1203 C CA . LEU A 1 174 ? 36.565 -14.382 -9.340 1.00 18.08 153 LEU A CA 1
ATOM 1204 C C . LEU A 1 174 ? 37.665 -14.659 -8.313 1.00 17.79 153 LEU A C 1
ATOM 1205 O O . LEU A 1 174 ? 38.471 -15.586 -8.489 1.00 17.30 153 LEU A O 1
ATOM 1210 N N . LEU A 1 175 ? 37.674 -13.885 -7.228 1.00 16.93 154 LEU A N 1
ATOM 1211 C CA . LEU A 1 175 ? 38.608 -14.160 -6.143 1.00 17.50 154 LEU A CA 1
ATOM 1212 C C . LEU A 1 175 ? 38.403 -15.552 -5.548 1.00 19.00 154 LEU A C 1
ATOM 1213 O O . LEU A 1 175 ? 39.367 -16.267 -5.289 1.00 18.82 154 LEU A O 1
ATOM 1218 N N . ARG A 1 176 ? 37.146 -15.950 -5.380 1.00 20.35 155 ARG A N 1
ATOM 1219 C CA . ARG A 1 176 ? 36.798 -17.267 -4.836 1.00 22.54 155 ARG A CA 1
ATOM 1220 C C . ARG A 1 176 ? 37.241 -18.395 -5.756 1.00 24.33 155 ARG A C 1
ATOM 1221 O O . ARG A 1 176 ? 37.774 -19.410 -5.284 1.00 23.85 155 ARG A O 1
ATOM 1229 N N . CYS A 1 177 ? 37.001 -18.207 -7.057 1.00 25.51 156 CYS A N 1
ATOM 1230 C CA . CYS A 1 177 ? 37.447 -19.135 -8.106 1.00 28.95 156 CYS A CA 1
ATOM 1231 C C . CYS A 1 177 ? 38.933 -19.361 -8.112 1.00 27.94 156 CYS A C 1
ATOM 1232 O O . CYS A 1 177 ? 39.395 -20.430 -8.433 1.00 30.13 156 CYS A O 1
ATOM 1235 N N . SER A 1 178 ? 39.680 -18.327 -7.802 1.00 27.29 157 SER A N 1
ATOM 1236 C CA . SER A 1 178 ? 41.117 -18.426 -7.790 1.00 27.69 157 SER A CA 1
ATOM 1237 C C . SER A 1 178 ? 41.664 -19.011 -6.518 1.00 26.43 157 SER A C 1
ATOM 1238 O O . SER A 1 178 ? 42.838 -19.325 -6.472 1.00 26.61 157 SER A O 1
ATOM 1241 N N . GLY A 1 179 ? 40.823 -19.159 -5.500 1.00 25.69 158 GLY A N 1
ATOM 1242 C CA . GLY A 1 179 ? 41.254 -19.711 -4.215 1.00 26.12 158 GLY A CA 1
ATOM 1243 C C . GLY A 1 179 ? 42.046 -18.709 -3.383 1.00 25.99 158 GLY A C 1
ATOM 1244 O O . GLY A 1 179 ? 42.690 -19.075 -2.408 1.00 26.01 158 GLY A O 1
ATOM 1245 N N . VAL A 1 180 ? 41.959 -17.438 -3.752 1.00 24.36 159 VAL A N 1
ATOM 1246 C CA . VAL A 1 180 ? 42.741 -16.378 -3.128 1.00 25.15 159 VAL A CA 1
ATOM 1247 C C . VAL A 1 180 ? 42.270 -16.160 -1.663 1.00 25.03 159 VAL A C 1
ATOM 1248 O O . VAL A 1 180 ? 41.069 -16.008 -1.413 1.00 23.72 159 VAL A O 1
ATOM 1252 N N . GLU A 1 181 ? 43.198 -16.143 -0.714 1.00 24.91 160 GLU A N 1
ATOM 1253 C CA . GLU A 1 181 ? 42.859 -15.684 0.653 1.00 25.66 160 GLU A CA 1
ATOM 1254 C C . GLU A 1 181 ? 42.505 -14.205 0.711 1.00 22.65 160 GLU A C 1
ATOM 1255 O O . GLU A 1 181 ? 43.138 -13.388 0.053 1.00 22.23 160 GLU A O 1
ATOM 1261 N N . ILE A 1 182 ? 41.497 -13.865 1.503 1.00 20.91 161 ILE A N 1
ATOM 1262 C CA . ILE A 1 182 ? 41.087 -12.475 1.694 1.00 19.31 161 ILE A CA 1
ATOM 1263 C C . ILE A 1 182 ? 41.182 -12.004 3.163 1.00 18.60 161 ILE A C 1
ATOM 1264 O O . ILE A 1 182 ? 41.745 -10.932 3.440 1.00 17.84 161 ILE A O 1
ATOM 1269 N N . CYS A 1 183 ? 40.652 -12.790 4.090 1.00 18.20 162 CYS A N 1
ATOM 1270 C CA . CYS A 1 183 ? 40.723 -12.429 5.522 1.00 18.54 162 CYS A CA 1
ATOM 1271 C C . CYS A 1 183 ? 42.167 -12.104 5.968 1.00 18.32 162 CYS A C 1
ATOM 1272 O O . CYS A 1 183 ? 43.075 -12.930 5.827 1.00 17.99 162 CYS A O 1
ATOM 1275 N N . GLY A 1 184 ? 42.374 -10.893 6.476 1.00 17.96 163 GLY A N 1
ATOM 1276 C CA . GLY A 1 184 ? 43.683 -10.490 7.002 1.00 18.42 163 GLY A CA 1
ATOM 1277 C C . GLY A 1 184 ? 44.710 -10.027 5.964 1.00 18.41 163 GLY A C 1
ATOM 1278 O O . GLY A 1 184 ? 45.828 -9.612 6.330 1.00 18.31 163 GLY A O 1
ATOM 1279 N N . LYS A 1 185 ? 44.339 -10.084 4.687 1.00 18.32 164 LYS A N 1
ATOM 1280 C CA . LYS A 1 185 ? 45.196 -9.619 3.613 1.00 19.12 164 LYS A CA 1
ATOM 1281 C C . LYS A 1 185 ? 45.014 -8.138 3.391 1.00 18.11 164 LYS A C 1
ATOM 1282 O O . LYS A 1 185 ? 43.984 -7.577 3.774 1.00 17.81 164 LYS A O 1
ATOM 1288 N N . ARG A 1 186 ? 46.009 -7.524 2.762 1.00 17.73 165 ARG A N 1
ATOM 1289 C CA . ARG A 1 186 ? 45.991 -6.115 2.430 1.00 17.75 165 ARG A CA 1
ATOM 1290 C C . ARG A 1 186 ? 45.402 -5.888 1.046 1.00 16.35 165 ARG A C 1
ATOM 1291 O O . ARG A 1 186 ? 45.903 -6.393 0.052 1.00 15.45 165 ARG A O 1
ATOM 1299 N N . VAL A 1 187 ? 44.309 -5.126 1.019 1.00 15.33 166 VAL A N 1
ATOM 1300 C CA . VAL A 1 187 ? 43.534 -4.917 -0.173 1.00 14.39 166 VAL A CA 1
ATOM 1301 C C . VAL A 1 187 ? 43.493 -3.425 -0.454 1.00 13.80 166 VAL A C 1
ATOM 1302 O O . VAL A 1 187 ? 43.296 -2.606 0.456 1.00 13.47 166 VAL A O 1
ATOM 1306 N N . VAL A 1 188 ? 43.664 -3.090 -1.729 1.00 13.05 167 VAL A N 1
ATOM 1307 C CA . VAL A 1 188 ? 43.440 -1.736 -2.194 1.00 13.00 167 VAL A CA 1
ATOM 1308 C C . VAL A 1 188 ? 42.359 -1.781 -3.253 1.00 12.78 167 VAL A C 1
ATOM 1309 O O . VAL A 1 188 ? 42.382 -2.638 -4.130 1.00 11.94 167 VAL A O 1
ATOM 1313 N N . VAL A 1 189 ? 41.387 -0.875 -3.102 1.00 12.88 168 VAL A N 1
ATOM 1314 C CA . VAL A 1 189 ? 40.367 -0.652 -4.085 1.00 12.83 168 VAL A CA 1
ATOM 1315 C C . VAL A 1 189 ? 40.597 0.726 -4.642 1.00 13.10 168 VAL A C 1
ATOM 1316 O O . VAL A 1 189 ? 40.626 1.682 -3.865 1.00 13.29 168 VAL A O 1
ATOM 1320 N N . LEU A 1 190 ? 40.738 0.856 -5.965 1.00 13.23 169 LEU A N 1
ATOM 1321 C CA . LEU A 1 190 ? 40.831 2.189 -6.546 1.00 14.15 169 LEU A CA 1
ATOM 1322 C C . LEU A 1 190 ? 39.456 2.613 -7.077 1.00 14.56 169 LEU A C 1
ATOM 1323 O O . LEU A 1 190 ? 38.883 1.937 -7.933 1.00 13.91 169 LEU A O 1
ATOM 1328 N N . GLY A 1 191 ? 38.935 3.722 -6.543 1.00 15.73 170 GLY A N 1
ATOM 1329 C CA . GLY A 1 191 ? 37.606 4.236 -6.918 1.00 16.22 170 GLY A CA 1
ATOM 1330 C C . GLY A 1 191 ? 36.505 3.916 -5.943 1.00 16.83 170 GLY A C 1
ATOM 1331 O O . GLY A 1 191 ? 36.572 2.949 -5.193 1.00 15.91 170 GLY A O 1
ATOM 1332 N N . ARG A 1 192 ? 35.463 4.755 -5.951 1.00 18.47 171 ARG A N 1
ATOM 1333 C CA . ARG A 1 192 ? 34.411 4.648 -4.960 1.00 18.85 171 ARG A CA 1
ATOM 1334 C C . ARG A 1 192 ? 33.036 4.929 -5.581 1.00 19.74 171 ARG A C 1
ATOM 1335 O O . ARG A 1 192 ? 32.158 5.416 -4.917 1.00 18.69 171 ARG A O 1
ATOM 1343 N N . GLY A 1 193 ? 32.881 4.620 -6.863 1.00 20.75 172 GLY A N 1
ATOM 1344 C CA . GLY A 1 193 ? 31.610 4.785 -7.547 1.00 21.28 172 GLY A CA 1
ATOM 1345 C C . GLY A 1 193 ? 30.591 3.768 -7.060 1.00 21.09 172 GLY A C 1
ATOM 1346 O O . GLY A 1 193 ? 30.948 2.674 -6.638 1.00 19.73 172 GLY A O 1
ATOM 1347 N N . ASP A 1 194 ? 29.317 4.125 -7.171 1.00 22.46 173 ASP A N 1
ATOM 1348 C CA . ASP A 1 194 ? 28.239 3.344 -6.568 1.00 23.55 173 ASP A CA 1
ATOM 1349 C C . ASP A 1 194 ? 28.041 1.979 -7.207 1.00 22.74 173 ASP A C 1
ATOM 1350 O O . ASP A 1 194 ? 27.526 1.040 -6.568 1.00 21.87 173 ASP A O 1
ATOM 1355 N N . ILE A 1 195 ? 28.455 1.862 -8.470 1.00 22.06 174 ILE A N 1
ATOM 1356 C CA . ILE A 1 195 ? 28.349 0.592 -9.190 1.00 22.09 174 ILE A CA 1
ATOM 1357 C C . ILE A 1 195 ? 29.506 -0.377 -8.929 1.00 19.83 174 ILE A C 1
ATOM 1358 O O . ILE A 1 195 ? 29.339 -1.588 -9.031 1.00 20.18 174 ILE A O 1
ATOM 1363 N N . ALA A 1 196 ? 30.683 0.141 -8.641 1.00 18.17 175 ALA A N 1
ATOM 1364 C CA . ALA A 1 196 ? 31.872 -0.692 -8.637 1.00 17.32 175 ALA A CA 1
ATOM 1365 C C . ALA A 1 196 ? 32.670 -0.496 -7.347 1.00 17.37 175 ALA A C 1
ATOM 1366 O O . ALA A 1 196 ? 32.603 -1.345 -6.453 1.00 16.97 175 ALA A O 1
ATOM 1368 N N . GLY A 1 197 ? 33.359 0.635 -7.230 1.00 17.48 176 GLY A N 1
ATOM 1369 C CA . GLY A 1 197 ? 34.246 0.900 -6.082 1.00 18.64 176 GLY A CA 1
ATOM 1370 C C . GLY A 1 197 ? 33.648 0.702 -4.711 1.00 18.82 176 GLY A C 1
ATOM 1371 O O . GLY A 1 197 ? 34.134 -0.121 -3.919 1.00 19.21 176 GLY A O 1
ATOM 1372 N N . LEU A 1 198 ? 32.598 1.467 -4.432 1.00 19.34 177 LEU A N 1
ATOM 1373 C CA . LEU A 1 198 ? 31.918 1.440 -3.144 1.00 21.00 177 LEU A CA 1
ATOM 1374 C C . LEU A 1 198 ? 31.519 0.042 -2.654 1.00 20.58 177 LEU A C 1
ATOM 1375 O O . LEU A 1 198 ? 32.036 -0.388 -1.633 1.00 19.68 177 LEU A O 1
ATOM 1380 N N . PRO A 1 199 ? 30.609 -0.670 -3.373 1.00 19.97 178 PRO A N 1
ATOM 1381 C CA . PRO A 1 199 ? 30.197 -1.980 -2.858 1.00 19.69 178 PRO A CA 1
ATOM 1382 C C . PRO A 1 199 ? 31.328 -3.040 -2.818 1.00 18.76 178 PRO A C 1
ATOM 1383 O O . PRO A 1 199 ? 31.314 -3.889 -1.953 1.00 19.25 178 PRO A O 1
ATOM 1387 N N . VAL A 1 200 ? 32.273 -2.984 -3.746 1.00 18.50 179 VAL A N 1
ATOM 1388 C CA . VAL A 1 200 ? 33.448 -3.903 -3.764 1.00 18.08 179 VAL A CA 1
ATOM 1389 C C . VAL A 1 200 ? 34.214 -3.811 -2.432 1.00 16.83 179 VAL A C 1
ATOM 1390 O O . VAL A 1 200 ? 34.516 -4.817 -1.792 1.00 16.55 179 VAL A O 1
ATOM 1394 N N . ALA A 1 201 ? 34.528 -2.584 -2.052 1.00 15.95 180 ALA A N 1
ATOM 1395 C CA . ALA A 1 201 ? 35.159 -2.276 -0.780 1.00 15.93 180 ALA A CA 1
ATOM 1396 C C . ALA A 1 201 ? 34.365 -2.801 0.412 1.00 15.86 180 ALA A C 1
ATOM 1397 O O . ALA A 1 201 ? 34.934 -3.327 1.375 1.00 15.61 180 ALA A O 1
ATOM 1399 N N . THR A 1 202 ? 33.052 -2.614 0.380 1.00 15.92 181 THR A N 1
ATOM 1400 C CA . THR A 1 202 ? 32.214 -3.173 1.445 1.00 16.38 181 THR A CA 1
ATOM 1401 C C . THR A 1 202 ? 32.316 -4.687 1.540 1.00 15.89 181 THR A C 1
ATOM 1402 O O . THR A 1 202 ? 32.458 -5.244 2.632 1.00 16.02 181 THR A O 1
ATOM 1406 N N . LEU A 1 203 ? 32.218 -5.354 0.401 1.00 15.34 182 LEU A N 1
ATOM 1407 C CA . LEU A 1 203 ? 32.288 -6.812 0.381 1.00 15.74 182 LEU A CA 1
ATOM 1408 C C . LEU A 1 203 ? 33.636 -7.327 0.816 1.00 15.87 182 LEU A C 1
ATOM 1409 O O . LEU A 1 203 ? 33.725 -8.351 1.495 1.00 16.08 182 LEU A O 1
ATOM 1414 N N . LEU A 1 204 ? 34.699 -6.640 0.436 1.00 15.93 183 LEU A N 1
ATOM 1415 C CA . LEU A 1 204 ? 36.024 -7.113 0.837 1.00 16.11 183 LEU A CA 1
ATOM 1416 C C . LEU A 1 204 ? 36.213 -6.852 2.331 1.00 16.44 183 LEU A C 1
ATOM 1417 O O . LEU A 1 204 ? 36.756 -7.685 3.040 1.00 16.41 183 LEU A O 1
ATOM 1422 N N . ALA A 1 205 ? 35.721 -5.713 2.809 1.00 16.68 184 ALA A N 1
ATOM 1423 C CA . ALA A 1 205 ? 35.760 -5.399 4.246 1.00 17.71 184 ALA A CA 1
ATOM 1424 C C . ALA A 1 205 ? 34.996 -6.394 5.124 1.00 18.50 184 ALA A C 1
ATOM 1425 O O . ALA A 1 205 ? 35.422 -6.730 6.229 1.00 19.16 184 ALA A O 1
ATOM 1427 N N . ASN A 1 206 ? 33.873 -6.892 4.632 1.00 18.76 185 ASN A N 1
ATOM 1428 C CA . ASN A 1 206 ? 33.150 -7.960 5.332 1.00 19.13 185 ASN A CA 1
ATOM 1429 C C . ASN A 1 206 ? 33.960 -9.248 5.469 1.00 19.50 185 ASN A C 1
ATOM 1430 O O . ASN A 1 206 ? 33.653 -10.087 6.299 1.00 19.87 185 ASN A O 1
ATOM 1435 N N . GLU A 1 207 ? 34.958 -9.433 4.628 1.00 19.27 186 GLU A N 1
ATOM 1436 C CA . GLU A 1 207 ? 35.849 -10.584 4.737 1.00 19.93 186 GLU A CA 1
ATOM 1437 C C . GLU A 1 207 ? 36.969 -10.367 5.746 1.00 19.61 186 GLU A C 1
ATOM 1438 O O . GLU A 1 207 ? 37.797 -11.252 5.939 1.00 19.03 186 GLU A O 1
ATOM 1444 N N . ASP A 1 208 ? 36.980 -9.183 6.355 1.00 19.03 187 ASP A N 1
ATOM 1445 C CA . ASP A 1 208 ? 37.957 -8.778 7.350 1.00 19.37 187 ASP A CA 1
ATOM 1446 C C . ASP A 1 208 ? 39.334 -8.657 6.748 1.00 18.36 187 ASP A C 1
ATOM 1447 O O . ASP A 1 208 ? 40.341 -8.838 7.422 1.00 18.37 187 ASP A O 1
ATOM 1452 N N . ALA A 1 209 ? 39.361 -8.306 5.466 1.00 16.79 188 ALA A N 1
ATOM 1453 C CA . ALA A 1 209 ? 40.552 -7.803 4.856 1.00 16.06 188 ALA A CA 1
ATOM 1454 C C . ALA A 1 209 ? 40.836 -6.408 5.402 1.00 15.67 188 ALA A C 1
ATOM 1455 O O . ALA A 1 209 ? 39.934 -5.726 5.899 1.00 15.45 188 ALA A O 1
ATOM 1457 N N . THR A 1 210 ? 42.116 -6.030 5.347 1.00 15.51 189 THR A N 1
ATOM 1458 C CA . THR A 1 210 ? 42.555 -4.653 5.543 1.00 15.39 189 THR A CA 1
ATOM 1459 C C . THR A 1 210 ? 42.286 -3.924 4.256 1.00 14.66 189 THR A C 1
ATOM 1460 O O . THR A 1 210 ? 42.878 -4.251 3.209 1.00 14.63 189 THR A O 1
ATOM 1464 N N . VAL A 1 211 ? 41.362 -2.975 4.300 1.00 14.36 190 VAL A N 1
ATOM 1465 C CA . VAL A 1 211 ? 40.908 -2.335 3.067 1.00 13.78 190 VAL A CA 1
ATOM 1466 C C . VAL A 1 211 ? 41.200 -0.854 3.052 1.00 13.96 190 VAL A C 1
ATOM 1467 O O . VAL A 1 211 ? 40.737 -0.112 3.928 1.00 14.22 190 VAL A O 1
ATOM 1471 N N . THR A 1 212 ? 41.940 -0.438 2.035 1.00 13.84 191 THR A N 1
ATOM 1472 C CA . THR A 1 212 ? 42.167 0.963 1.741 1.00 14.56 191 THR A CA 1
ATOM 1473 C C . THR A 1 212 ? 41.434 1.327 0.451 1.00 14.41 191 THR A C 1
ATOM 1474 O O . THR A 1 212 ? 41.514 0.605 -0.558 1.00 13.84 191 THR A O 1
ATOM 1478 N N . VAL A 1 213 ? 40.735 2.450 0.458 1.00 15.16 192 VAL A N 1
ATOM 1479 C CA . VAL A 1 213 ? 40.085 2.953 -0.756 1.00 15.35 192 VAL A CA 1
ATOM 1480 C C . VAL A 1 213 ? 40.819 4.214 -1.184 1.00 16.36 192 VAL A C 1
ATOM 1481 O O . VAL A 1 213 ? 40.984 5.174 -0.415 1.00 16.55 192 VAL A O 1
ATOM 1485 N N . VAL A 1 214 ? 41.288 4.185 -2.423 1.00 17.03 193 VAL A N 1
ATOM 1486 C CA . VAL A 1 214 ? 41.905 5.336 -3.043 1.00 18.62 193 VAL A CA 1
ATOM 1487 C C . VAL A 1 214 ? 40.894 5.982 -3.970 1.00 18.92 193 VAL A C 1
ATOM 1488 O O . VAL A 1 214 ? 40.048 5.309 -4.523 1.00 17.97 193 VAL A O 1
ATOM 1492 N N . HIS A 1 215 ? 40.987 7.298 -4.110 1.00 20.02 194 HIS A N 1
ATOM 1493 C CA . HIS A 1 215 ? 40.086 8.028 -4.982 1.00 20.69 194 HIS A CA 1
ATOM 1494 C C . HIS A 1 215 ? 40.797 9.285 -5.471 1.00 21.75 194 HIS A C 1
ATOM 1495 O O . HIS A 1 215 ? 42.025 9.380 -5.347 1.00 21.60 194 HIS A O 1
ATOM 1502 N N . SER A 1 216 ? 40.055 10.244 -6.025 1.00 22.78 195 SER A N 1
ATOM 1503 C CA . SER A 1 216 ? 40.679 11.327 -6.783 1.00 24.03 195 SER A CA 1
ATOM 1504 C C . SER A 1 216 ? 41.339 12.383 -5.895 1.00 25.15 195 SER A C 1
ATOM 1505 O O . SER A 1 216 ? 42.176 13.126 -6.353 1.00 25.70 195 SER A O 1
ATOM 1508 N N . ALA A 1 217 ? 40.954 12.451 -4.619 1.00 25.38 196 ALA A N 1
ATOM 1509 C CA . ALA A 1 217 ? 41.656 13.276 -3.650 1.00 26.18 196 ALA A CA 1
ATOM 1510 C C . ALA A 1 217 ? 42.907 12.621 -3.023 1.00 26.23 196 ALA A C 1
ATOM 1511 O O . ALA A 1 217 ? 43.623 13.270 -2.262 1.00 27.80 196 ALA A O 1
ATOM 1513 N N . THR A 1 218 ? 43.198 11.368 -3.356 1.00 24.95 197 THR A N 1
ATOM 1514 C CA . THR A 1 218 ? 44.425 10.715 -2.881 1.00 24.61 197 THR A CA 1
ATOM 1515 C C . THR A 1 218 ? 45.608 11.112 -3.762 1.00 25.44 197 THR A C 1
ATOM 1516 O O . THR A 1 218 ? 45.574 10.859 -4.954 1.00 24.35 197 THR A O 1
ATOM 1520 N N . PRO A 1 219 ? 46.683 11.690 -3.187 1.00 27.12 198 PRO A N 1
ATOM 1521 C CA . PRO A 1 219 ? 47.837 12.024 -4.048 1.00 28.18 198 PRO A CA 1
ATOM 1522 C C . PRO A 1 219 ? 48.401 10.810 -4.755 1.00 27.75 198 PRO A C 1
ATOM 1523 O O . PRO A 1 219 ? 48.402 9.721 -4.172 1.00 26.18 198 PRO A O 1
ATOM 1527 N N . LEU A 1 220 ? 48.858 10.985 -5.996 1.00 29.00 199 LEU A N 1
ATOM 1528 C CA . LEU A 1 220 ? 49.339 9.851 -6.808 1.00 29.95 199 LEU A CA 1
ATOM 1529 C C . LEU A 1 220 ? 50.483 9.080 -6.140 1.00 30.43 199 LEU A C 1
ATOM 1530 O O . LEU A 1 220 ? 50.530 7.853 -6.235 1.00 29.97 199 LEU A O 1
ATOM 1535 N N . CYS A 1 221 ? 51.385 9.783 -5.457 1.00 32.60 200 CYS A N 1
ATOM 1536 C CA . CYS A 1 221 ? 52.540 9.122 -4.830 1.00 34.14 200 CYS A CA 1
ATOM 1537 C C . CYS A 1 221 ? 52.099 8.149 -3.733 1.00 32.79 200 CYS A C 1
ATOM 1538 O O . CYS A 1 221 ? 52.702 7.083 -3.570 1.00 34.51 200 CYS A O 1
ATOM 1541 N N . ASP A 1 222 ? 51.042 8.516 -3.005 1.00 30.23 201 ASP A N 1
ATOM 1542 C CA . ASP A 1 222 ? 50.461 7.642 -1.989 1.00 28.62 201 ASP A CA 1
ATOM 1543 C C . ASP A 1 222 ? 49.827 6.413 -2.650 1.00 25.82 201 ASP A C 1
ATOM 1544 O O . ASP A 1 222 ? 49.900 5.308 -2.128 1.00 24.62 201 ASP A O 1
ATOM 1549 N N . ILE A 1 223 ? 49.185 6.618 -3.794 1.00 24.21 202 ILE A N 1
ATOM 1550 C CA . ILE A 1 223 ? 48.582 5.502 -4.510 1.00 22.09 202 ILE A CA 1
ATOM 1551 C C . ILE A 1 223 ? 49.649 4.446 -4.776 1.00 20.91 202 ILE A C 1
ATOM 1552 O O . ILE A 1 223 ? 49.443 3.276 -4.491 1.00 20.21 202 ILE A O 1
ATOM 1557 N N . ALA A 1 224 ? 50.795 4.870 -5.292 1.00 21.31 203 ALA A N 1
ATOM 1558 C CA . ALA A 1 224 ? 51.856 3.926 -5.673 1.00 21.04 203 ALA A CA 1
ATOM 1559 C C . ALA A 1 224 ? 52.283 3.103 -4.471 1.00 20.71 203 ALA A C 1
ATOM 1560 O O . ALA A 1 224 ? 52.340 1.890 -4.538 1.00 19.63 203 ALA A O 1
ATOM 1562 N N . ASP A 1 225 ? 52.560 3.798 -3.374 1.00 21.28 204 ASP A N 1
ATOM 1563 C CA . ASP A 1 225 ? 52.933 3.155 -2.115 1.00 22.02 204 ASP A CA 1
ATOM 1564 C C . ASP A 1 225 ? 51.897 2.178 -1.604 1.00 20.09 204 ASP A C 1
ATOM 1565 O O . ASP A 1 225 ? 52.232 1.104 -1.141 1.00 18.97 204 ASP A O 1
ATOM 1570 N N . ILE A 1 226 ? 50.634 2.549 -1.715 1.00 19.41 205 ILE A N 1
ATOM 1571 C CA . ILE A 1 226 ? 49.563 1.683 -1.240 1.00 18.77 205 ILE A CA 1
ATOM 1572 C C . ILE A 1 226 ? 49.447 0.436 -2.090 1.00 18.03 205 ILE A C 1
ATOM 1573 O O . ILE A 1 226 ? 49.308 -0.651 -1.558 1.00 17.58 205 ILE A O 1
ATOM 1578 N N . VAL A 1 227 ? 49.547 0.596 -3.412 1.00 18.06 206 VAL A N 1
ATOM 1579 C CA . VAL A 1 227 ? 49.442 -0.529 -4.325 1.00 17.42 206 VAL A CA 1
ATOM 1580 C C . VAL A 1 227 ? 50.624 -1.509 -4.120 1.00 18.01 206 VAL A C 1
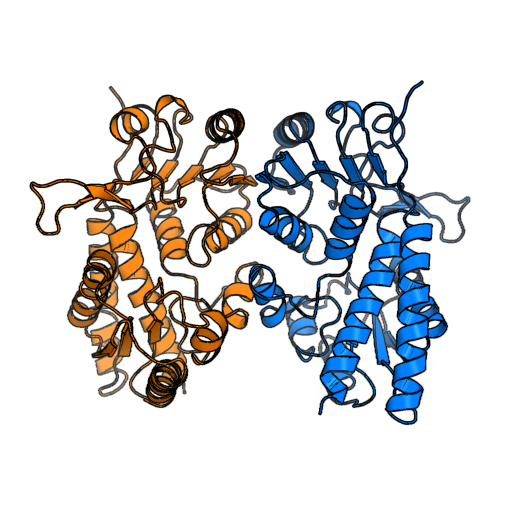ATOM 1581 O O . VAL A 1 227 ? 50.400 -2.742 -4.089 1.00 17.12 206 VAL A O 1
ATOM 1585 N N . ARG A 1 228 ? 51.849 -0.975 -3.984 1.00 18.40 207 ARG A N 1
ATOM 1586 C CA . ARG A 1 228 ? 53.021 -1.830 -3.700 1.00 19.65 207 ARG A CA 1
ATOM 1587 C C . ARG A 1 228 ? 52.873 -2.701 -2.437 1.00 19.05 207 ARG A C 1
ATOM 1588 O O . ARG A 1 228 ? 53.368 -3.831 -2.393 1.00 19.22 207 ARG A O 1
ATOM 1596 N N . ALA A 1 229 ? 52.211 -2.175 -1.413 1.00 18.44 208 ALA A N 1
ATOM 1597 C CA . ALA A 1 229 ? 52.017 -2.930 -0.161 1.00 18.51 208 ALA A CA 1
ATOM 1598 C C . ALA A 1 229 ? 50.826 -3.904 -0.221 1.00 17.55 208 ALA A C 1
ATOM 1599 O O . ALA A 1 229 ? 50.542 -4.559 0.790 1.00 17.77 208 ALA A O 1
ATOM 1601 N N . SER A 1 230 ? 50.144 -4.014 -1.359 1.00 16.56 209 SER A N 1
ATOM 1602 C CA . SER A 1 230 ? 48.842 -4.691 -1.395 1.00 16.31 209 SER A CA 1
ATOM 1603 C C . SER A 1 230 ? 48.876 -6.103 -1.943 1.00 16.15 209 SER A C 1
ATOM 1604 O O . SER A 1 230 ? 49.372 -6.334 -2.999 1.00 15.99 209 SER A O 1
ATOM 1607 N N . ASP A 1 231 ? 48.284 -7.033 -1.208 1.00 16.74 210 ASP A N 1
ATOM 1608 C CA . ASP A 1 231 ? 48.128 -8.413 -1.646 1.00 17.20 210 ASP A CA 1
ATOM 1609 C C . ASP A 1 231 ? 47.055 -8.603 -2.712 1.00 16.45 210 ASP A C 1
ATOM 1610 O O . ASP A 1 231 ? 47.136 -9.538 -3.510 1.00 16.33 210 ASP A O 1
ATOM 1615 N N . ILE A 1 232 ? 45.994 -7.791 -2.632 1.00 15.62 211 ILE A N 1
ATOM 1616 C CA . ILE A 1 232 ? 44.915 -7.787 -3.610 1.00 14.96 211 ILE A CA 1
ATOM 1617 C C . ILE A 1 232 ? 44.676 -6.343 -4.104 1.00 14.30 211 ILE A C 1
ATOM 1618 O O . ILE A 1 232 ? 44.568 -5.411 -3.315 1.00 14.00 211 ILE A O 1
ATOM 1623 N N . VAL A 1 233 ? 44.640 -6.172 -5.421 1.00 14.19 212 VAL A N 1
ATOM 1624 C CA . VAL A 1 233 ? 44.438 -4.865 -6.067 1.00 13.74 212 VAL A CA 1
ATOM 1625 C C . VAL A 1 233 ? 43.138 -4.984 -6.875 1.00 13.10 212 VAL A C 1
ATOM 1626 O O . VAL A 1 233 ? 42.998 -5.903 -7.681 1.00 12.80 212 VAL A O 1
ATOM 1630 N N . VAL A 1 234 ? 42.173 -4.106 -6.600 1.00 12.37 213 VAL A N 1
ATOM 1631 C CA . VAL A 1 234 ? 40.923 -4.080 -7.340 1.00 12.04 213 VAL A CA 1
ATOM 1632 C C . VAL A 1 234 ? 40.719 -2.673 -7.832 1.00 12.16 213 VAL A C 1
ATOM 1633 O O . VAL A 1 234 ? 40.461 -1.771 -7.054 1.00 11.50 213 VAL A O 1
ATOM 1637 N N . SER A 1 235 ? 40.811 -2.510 -9.147 1.00 12.83 214 SER A N 1
ATOM 1638 C CA . SER A 1 235 ? 40.856 -1.187 -9.767 1.00 13.42 214 SER A CA 1
ATOM 1639 C C . SER A 1 235 ? 39.565 -0.925 -10.501 1.00 13.46 214 SER A C 1
ATOM 1640 O O . SER A 1 235 ? 39.256 -1.606 -11.483 1.00 13.10 214 SER A O 1
ATOM 1643 N N . ALA A 1 236 ? 38.834 0.081 -10.021 1.00 14.17 215 ALA A N 1
ATOM 1644 C CA . ALA A 1 236 ? 37.557 0.487 -10.601 1.00 14.16 215 ALA A CA 1
ATOM 1645 C C . ALA A 1 236 ? 37.525 1.988 -10.750 1.00 14.72 215 ALA A C 1
ATOM 1646 O O . ALA A 1 236 ? 36.553 2.629 -10.364 1.00 14.94 215 ALA A O 1
ATOM 1648 N N . ALA A 1 237 ? 38.596 2.554 -11.304 1.00 15.31 216 ALA A N 1
ATOM 1649 C CA . ALA A 1 237 ? 38.697 3.988 -11.474 1.00 16.30 216 ALA A CA 1
ATOM 1650 C C . ALA A 1 237 ? 38.265 4.442 -12.877 1.00 17.40 216 ALA A C 1
ATOM 1651 O O . ALA A 1 237 ? 37.865 5.595 -13.055 1.00 18.07 216 ALA A O 1
ATOM 1653 N N . GLY A 1 238 ? 38.333 3.543 -13.850 1.00 17.50 217 GLY A N 1
ATOM 1654 C CA . GLY A 1 238 ? 38.109 3.903 -15.270 1.00 18.31 217 GLY A CA 1
ATOM 1655 C C . GLY A 1 238 ? 39.150 4.853 -15.812 1.00 18.84 217 GLY A C 1
ATOM 1656 O O . GLY A 1 238 ? 38.838 5.897 -16.380 1.00 19.49 217 GLY A O 1
ATOM 1657 N N . GLN A 1 239 ? 40.401 4.518 -15.585 1.00 18.91 218 GLN A N 1
ATOM 1658 C CA . GLN A 1 239 ? 41.482 5.321 -16.093 1.00 20.21 218 GLN A CA 1
ATOM 1659 C C . GLN A 1 239 ? 42.572 4.422 -16.642 1.00 19.05 218 GLN A C 1
ATOM 1660 O O . GLN A 1 239 ? 43.353 3.838 -15.869 1.00 17.79 218 GLN A O 1
ATOM 1666 N N . PRO A 1 240 ? 42.631 4.306 -17.977 1.00 18.44 219 PRO A N 1
ATOM 1667 C CA . PRO A 1 240 ? 43.540 3.303 -18.529 1.00 18.22 219 PRO A CA 1
ATOM 1668 C C . PRO A 1 240 ? 44.998 3.596 -18.215 1.00 18.51 219 PRO A C 1
ATOM 1669 O O . PRO A 1 240 ? 45.430 4.749 -18.219 1.00 18.08 219 PRO A O 1
ATOM 1673 N N . GLY A 1 241 ? 45.741 2.540 -17.910 1.00 18.91 220 GLY A N 1
ATOM 1674 C CA . GLY A 1 241 ? 47.117 2.713 -17.498 1.00 19.62 220 GLY A CA 1
ATOM 1675 C C . GLY A 1 241 ? 47.300 3.274 -16.095 1.00 19.34 220 GLY A C 1
ATOM 1676 O O . GLY A 1 241 ? 48.429 3.500 -15.704 1.00 20.38 220 GLY A O 1
ATOM 1677 N N . LEU A 1 242 ? 46.239 3.464 -15.314 1.00 18.37 221 LEU A N 1
ATOM 1678 C CA . LEU A 1 242 ? 46.424 4.015 -13.938 1.00 18.39 221 LEU A CA 1
ATOM 1679 C C . LEU A 1 242 ? 47.319 3.148 -13.074 1.00 18.11 221 LEU A C 1
ATOM 1680 O O . LEU A 1 242 ? 48.265 3.644 -12.471 1.00 19.41 221 LEU A O 1
ATOM 1685 N N . VAL A 1 243 ? 47.044 1.858 -13.034 1.00 17.24 222 VAL A N 1
ATOM 1686 C CA . VAL A 1 243 ? 47.819 0.963 -12.192 1.00 17.02 222 VAL A CA 1
ATOM 1687 C C . VAL A 1 243 ? 49.026 0.458 -12.951 1.00 17.06 222 VAL A C 1
ATOM 1688 O O . VAL A 1 243 ? 48.914 -0.432 -13.775 1.00 16.96 222 VAL A O 1
ATOM 1692 N N . ARG A 1 244 ? 50.185 1.051 -12.670 1.00 17.67 223 ARG A N 1
ATOM 1693 C CA A ARG A 1 244 ? 51.444 0.618 -13.292 0.50 18.14 223 ARG A CA 1
ATOM 1694 C CA B ARG A 1 244 ? 51.471 0.625 -13.263 0.50 18.16 223 ARG A CA 1
ATOM 1695 C C . ARG A 1 244 ? 51.803 -0.798 -12.838 1.00 17.82 223 ARG A C 1
ATOM 1696 O O . ARG A 1 244 ? 51.673 -1.145 -11.670 1.00 17.17 223 ARG A O 1
ATOM 1711 N N . GLY A 1 245 ? 52.253 -1.613 -13.784 1.00 18.45 224 GLY A N 1
ATOM 1712 C CA . GLY A 1 245 ? 52.671 -2.969 -13.503 1.00 18.88 224 GLY A CA 1
ATOM 1713 C C . GLY A 1 245 ? 53.749 -3.064 -12.447 1.00 20.02 224 GLY A C 1
ATOM 1714 O O . GLY A 1 245 ? 53.742 -4.000 -11.669 1.00 20.06 224 GLY A O 1
ATOM 1715 N N . GLU A 1 246 ? 54.658 -2.081 -12.403 1.00 21.45 225 GLU A N 1
ATOM 1716 C CA . GLU A 1 246 ? 55.799 -2.092 -11.472 1.00 22.90 225 GLU A CA 1
ATOM 1717 C C . GLU A 1 246 ? 55.367 -1.993 -10.035 1.00 21.54 225 GLU A C 1
ATOM 1718 O O . GLU A 1 246 ? 56.131 -2.316 -9.150 1.00 20.53 225 GLU A O 1
ATOM 1724 N N . TRP A 1 247 ? 54.164 -1.472 -9.814 1.00 20.23 226 TRP A N 1
ATOM 1725 C CA . TRP A 1 247 ? 53.643 -1.277 -8.473 1.00 19.53 226 TRP A CA 1
ATOM 1726 C C . TRP A 1 247 ? 53.132 -2.586 -7.871 1.00 18.84 226 TRP A C 1
ATOM 1727 O O . TRP A 1 247 ? 52.894 -2.663 -6.657 1.00 18.56 226 TRP A O 1
ATOM 1738 N N . ILE A 1 248 ? 52.922 -3.590 -8.718 1.00 18.29 227 ILE A N 1
ATOM 1739 C CA . ILE A 1 248 ? 52.257 -4.807 -8.293 1.00 17.84 227 ILE A CA 1
ATOM 1740 C C . ILE A 1 248 ? 53.215 -5.658 -7.451 1.00 18.81 227 ILE A C 1
ATOM 1741 O O . ILE A 1 248 ? 54.352 -5.962 -7.860 1.00 19.30 227 ILE A O 1
ATOM 1746 N N . LYS A 1 249 ? 52.762 -5.984 -6.243 1.00 18.86 228 LYS A N 1
ATOM 1747 C CA . LYS A 1 249 ? 53.497 -6.860 -5.326 1.00 19.67 228 LYS A CA 1
ATOM 1748 C C . LYS A 1 249 ? 53.600 -8.265 -5.941 1.00 19.60 228 LYS A C 1
ATOM 1749 O O . LYS A 1 249 ? 52.625 -8.795 -6.479 1.00 18.33 228 LYS A O 1
ATOM 1755 N N . LEU A 1 250 ? 54.803 -8.846 -5.884 1.00 20.61 229 LEU A N 1
ATOM 1756 C CA . LEU A 1 250 ? 55.037 -10.191 -6.369 1.00 20.80 229 LEU A CA 1
ATOM 1757 C C . LEU A 1 250 ? 54.043 -11.126 -5.694 1.00 20.05 229 LEU A C 1
ATOM 1758 O O . LEU A 1 250 ? 53.917 -11.123 -4.470 1.00 19.43 229 LEU A O 1
ATOM 1763 N N . GLY A 1 251 ? 53.285 -11.868 -6.492 1.00 19.28 230 GLY A N 1
ATOM 1764 C CA . GLY A 1 251 ? 52.321 -12.824 -5.966 1.00 18.99 230 GLY A CA 1
ATOM 1765 C C . GLY A 1 251 ? 50.913 -12.282 -5.746 1.00 18.26 230 GLY A C 1
ATOM 1766 O O . GLY A 1 251 ? 50.021 -13.027 -5.353 1.00 18.26 230 GLY A O 1
ATOM 1767 N N . ALA A 1 252 ? 50.687 -11.002 -6.028 1.00 17.73 231 ALA A N 1
ATOM 1768 C CA . ALA A 1 252 ? 49.395 -10.389 -5.797 1.00 16.75 231 ALA A CA 1
ATOM 1769 C C . ALA A 1 252 ? 48.304 -10.923 -6.717 1.00 16.49 231 ALA A C 1
ATOM 1770 O O . ALA A 1 252 ? 48.577 -11.490 -7.775 1.00 16.55 231 ALA A O 1
ATOM 1772 N N . ALA A 1 253 ? 47.059 -10.728 -6.290 1.00 15.94 232 ALA A N 1
ATOM 1773 C CA . ALA A 1 253 ? 45.891 -10.917 -7.139 1.00 15.61 232 ALA A CA 1
ATOM 1774 C C . ALA A 1 253 ? 45.400 -9.559 -7.651 1.00 15.10 232 ALA A C 1
ATOM 1775 O O . ALA A 1 253 ? 45.158 -8.643 -6.865 1.00 14.61 232 ALA A O 1
ATOM 1777 N N . VAL A 1 254 ? 45.248 -9.434 -8.973 1.00 14.99 233 VAL A N 1
ATOM 1778 C CA . VAL A 1 254 ? 44.903 -8.171 -9.601 1.00 14.70 233 VAL A CA 1
ATOM 1779 C C . VAL A 1 254 ? 43.594 -8.280 -10.391 1.00 14.70 233 VAL A C 1
ATOM 1780 O O . VAL A 1 254 ? 43.536 -8.986 -11.401 1.00 14.00 233 VAL A O 1
ATOM 1784 N N . ILE A 1 255 ? 42.570 -7.553 -9.929 1.00 14.96 234 ILE A N 1
ATOM 1785 C CA . ILE A 1 255 ? 41.234 -7.584 -10.524 1.00 15.32 234 ILE A CA 1
ATOM 1786 C C . ILE A 1 255 ? 40.975 -6.229 -11.183 1.00 15.56 234 ILE A C 1
ATOM 1787 O O . ILE A 1 255 ? 40.923 -5.188 -10.503 1.00 15.63 234 ILE A O 1
ATOM 1792 N N . ASP A 1 256 ? 40.823 -6.238 -12.505 1.00 15.38 235 ASP A N 1
ATOM 1793 C CA . ASP A 1 256 ? 40.611 -5.016 -13.272 1.00 15.14 235 ASP A CA 1
ATOM 1794 C C . ASP A 1 256 ? 39.126 -4.847 -13.622 1.00 15.44 235 ASP A C 1
ATOM 1795 O O . ASP A 1 256 ? 38.596 -5.567 -14.472 1.00 15.13 235 ASP A O 1
ATOM 1800 N N . VAL A 1 257 ? 38.483 -3.886 -12.971 1.00 16.23 236 VAL A N 1
ATOM 1801 C CA . VAL A 1 257 ? 37.087 -3.559 -13.187 1.00 17.13 236 VAL A CA 1
ATOM 1802 C C . VAL A 1 257 ? 36.943 -2.379 -14.142 1.00 18.26 236 VAL A C 1
ATOM 1803 O O . VAL A 1 257 ? 35.841 -2.064 -14.571 1.00 19.12 236 VAL A O 1
ATOM 1807 N N . GLY A 1 258 ? 38.058 -1.791 -14.558 1.00 19.24 237 GLY A N 1
ATOM 1808 C CA . GLY A 1 258 ? 38.035 -0.704 -15.508 1.00 20.57 237 GLY A CA 1
ATOM 1809 C C . GLY A 1 258 ? 37.611 -1.130 -16.895 1.00 21.44 237 GLY A C 1
ATOM 1810 O O . GLY A 1 258 ? 38.047 -2.147 -17.398 1.00 22.32 237 GLY A O 1
ATOM 1811 N N . THR A 1 259 ? 36.752 -0.343 -17.521 1.00 21.82 238 THR A N 1
ATOM 1812 C CA . THR A 1 259 ? 36.323 -0.610 -18.891 1.00 21.48 238 THR A CA 1
ATOM 1813 C C . THR A 1 259 ? 36.183 0.711 -19.641 1.00 20.80 238 THR A C 1
ATOM 1814 O O . THR A 1 259 ? 35.059 1.175 -19.907 1.00 20.24 238 THR A O 1
ATOM 1818 N N . THR A 1 260 ? 37.318 1.312 -20.001 1.00 19.32 239 THR A N 1
ATOM 1819 C CA . THR A 1 260 ? 37.301 2.607 -20.662 1.00 18.68 239 THR A CA 1
ATOM 1820 C C . THR A 1 260 ? 37.376 2.427 -22.195 1.00 18.43 239 THR A C 1
ATOM 1821 O O . THR A 1 260 ? 38.277 1.753 -22.693 1.00 18.80 239 THR A O 1
ATOM 1825 N N . PRO A 1 261 ? 36.439 3.027 -22.945 1.00 18.27 240 PRO A N 1
ATOM 1826 C CA . PRO A 1 261 ? 36.602 3.075 -24.412 1.00 18.65 240 PRO A CA 1
ATOM 1827 C C . PRO A 1 261 ? 37.820 3.917 -24.825 1.00 19.55 240 PRO A C 1
ATOM 1828 O O . PRO A 1 261 ? 37.896 5.079 -24.483 1.00 20.59 240 PRO A O 1
ATOM 1832 N N . VAL A 1 262 ? 38.783 3.323 -25.517 1.00 19.69 241 VAL A N 1
ATOM 1833 C CA . VAL A 1 262 ? 39.947 4.045 -26.022 1.00 20.03 241 VAL A CA 1
ATOM 1834 C C . VAL A 1 262 ? 39.932 3.900 -27.540 1.00 20.59 241 VAL A C 1
ATOM 1835 O O . VAL A 1 262 ? 39.757 2.790 -28.055 1.00 19.74 241 VAL A O 1
ATOM 1839 N N . ALA A 1 263 ? 40.095 5.025 -28.245 1.00 20.84 242 ALA A N 1
ATOM 1840 C CA . ALA A 1 263 ? 39.961 5.058 -29.698 1.00 21.40 242 ALA A CA 1
ATOM 1841 C C . ALA A 1 263 ? 40.775 3.968 -30.389 1.00 21.14 242 ALA A C 1
ATOM 1842 O O . ALA A 1 263 ? 41.947 3.810 -30.105 1.00 21.21 242 ALA A O 1
ATOM 1844 N N . ASP A 1 264 ? 40.146 3.258 -31.326 1.00 21.09 243 ASP A N 1
ATOM 1845 C CA . ASP A 1 264 ? 40.818 2.252 -32.151 1.00 21.21 243 ASP A CA 1
ATOM 1846 C C . ASP A 1 264 ? 39.947 2.036 -33.399 1.00 21.35 243 ASP A C 1
ATOM 1847 O O . ASP A 1 264 ? 38.919 1.377 -33.322 1.00 20.92 243 ASP A O 1
ATOM 1852 N N . PRO A 1 265 ? 40.341 2.618 -34.547 1.00 22.20 244 PRO A N 1
ATOM 1853 C CA . PRO A 1 265 ? 39.434 2.525 -35.705 1.00 22.53 244 PRO A CA 1
ATOM 1854 C C . PRO A 1 265 ? 39.385 1.154 -36.387 1.00 22.54 244 PRO A C 1
ATOM 1855 O O . PRO A 1 265 ? 38.589 1.003 -37.306 1.00 23.15 244 PRO A O 1
ATOM 1859 N N . SER A 1 266 ? 40.214 0.188 -35.967 1.00 22.05 245 SER A N 1
ATOM 18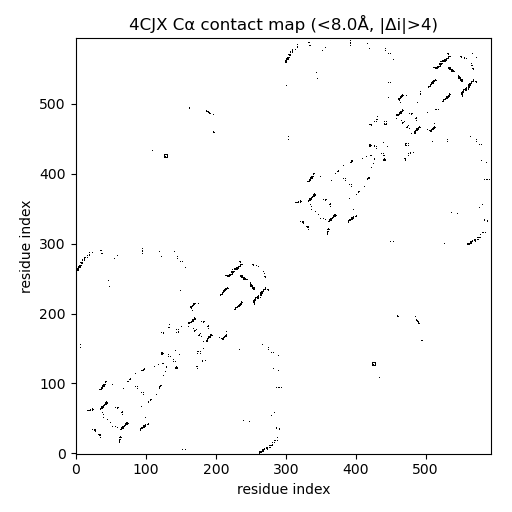60 C CA . SER A 1 266 ? 40.081 -1.198 -36.415 1.00 22.23 245 SER A CA 1
ATOM 1861 C C . SER A 1 266 ? 38.889 -1.955 -35.786 1.00 21.77 245 SER A C 1
ATOM 1862 O O . SER A 1 266 ? 38.504 -3.012 -36.278 1.00 22.26 245 SER A O 1
ATOM 1865 N N . LYS A 1 267 ? 38.289 -1.409 -34.739 1.00 21.30 246 LYS A N 1
ATOM 1866 C CA . LYS A 1 267 ? 37.224 -2.107 -34.029 1.00 21.29 246 LYS A CA 1
ATOM 1867 C C . LYS A 1 267 ? 35.868 -1.586 -34.436 1.00 20.98 246 LYS A C 1
ATOM 1868 O O . LYS A 1 267 ? 35.757 -0.422 -34.819 1.00 21.17 246 LYS A O 1
ATOM 1874 N N . VAL A 1 268 ? 34.841 -2.438 -34.324 1.00 20.73 247 VAL A N 1
ATOM 1875 C CA . VAL A 1 268 ? 33.461 -2.091 -34.772 1.00 20.97 247 VAL A CA 1
ATOM 1876 C C . VAL A 1 268 ? 32.921 -0.729 -34.313 1.00 21.01 247 VAL A C 1
ATOM 1877 O O . VAL A 1 268 ? 32.432 0.025 -35.144 1.00 21.78 247 VAL A O 1
ATOM 1881 N N . PRO A 1 269 ? 32.939 -0.425 -32.995 1.00 20.35 248 PRO A N 1
ATOM 1882 C CA . PRO A 1 269 ? 32.416 0.869 -32.562 1.00 20.42 248 PRO A CA 1
ATOM 1883 C C . PRO A 1 269 ? 33.463 2.001 -32.631 1.00 21.00 248 PRO A C 1
ATOM 1884 O O . PRO A 1 269 ? 33.203 3.097 -32.141 1.00 21.11 248 PRO A O 1
ATOM 1888 N N . GLY A 1 270 ? 34.633 1.753 -33.209 1.00 20.97 249 GLY A N 1
ATOM 1889 C CA . GLY A 1 270 ? 35.705 2.767 -33.196 1.00 21.31 249 GLY A CA 1
ATOM 1890 C C . GLY A 1 270 ? 36.550 2.817 -31.936 1.00 20.69 249 GLY A C 1
ATOM 1891 O O . GLY A 1 270 ? 37.449 3.635 -31.826 1.00 21.04 249 GLY A O 1
ATOM 1892 N N . TYR A 1 271 ? 36.299 1.931 -30.981 1.00 20.25 250 TYR A N 1
ATOM 1893 C CA . TYR A 1 271 ? 37.055 1.941 -29.725 1.00 19.78 250 TYR A CA 1
ATOM 1894 C C . TYR A 1 271 ? 37.276 0.509 -29.285 1.00 19.44 250 TYR A C 1
ATOM 1895 O O . TYR A 1 271 ? 36.525 -0.393 -29.693 1.00 19.45 250 TYR A O 1
ATOM 1904 N N . ARG A 1 272 ? 38.303 0.311 -28.476 1.00 19.07 251 ARG A N 1
ATOM 1905 C CA . ARG A 1 272 ? 38.511 -0.938 -27.786 1.00 19.32 251 ARG A CA 1
ATOM 1906 C C . ARG A 1 272 ? 38.302 -0.617 -26.319 1.00 18.50 251 ARG A C 1
ATOM 1907 O O . ARG A 1 272 ? 38.450 0.532 -25.922 1.00 18.53 251 ARG A O 1
ATOM 1915 N N . LEU A 1 273 ? 38.008 -1.641 -25.528 1.00 18.11 252 LEU A N 1
ATOM 1916 C CA . LEU A 1 273 ? 37.960 -1.518 -24.062 1.00 18.17 252 LEU A CA 1
ATOM 1917 C C . LEU A 1 273 ? 39.318 -1.721 -23.457 1.00 18.14 252 LEU A C 1
ATOM 1918 O O . LEU A 1 273 ? 39.929 -2.771 -23.691 1.00 19.16 252 LEU A O 1
ATOM 1923 N N . VAL A 1 274 ? 39.768 -0.750 -22.659 1.00 17.52 253 VAL A N 1
ATOM 1924 C CA . VAL A 1 274 ? 41.042 -0.841 -21.948 1.00 17.34 253 VAL A CA 1
ATOM 1925 C C . VAL A 1 274 ? 40.832 -0.793 -20.424 1.00 16.02 253 VAL A C 1
ATOM 1926 O O . VAL A 1 274 ? 40.060 0.027 -19.928 1.00 15.48 253 VAL A O 1
ATOM 1930 N N . GLY A 1 275 ? 41.514 -1.702 -19.709 1.00 15.20 254 GLY A N 1
ATOM 1931 C CA . GLY A 1 275 ? 41.488 -1.758 -18.262 1.00 14.75 254 GLY A CA 1
ATOM 1932 C C . GLY A 1 275 ? 42.292 -0.665 -17.595 1.00 14.69 254 GLY A C 1
ATOM 1933 O O . GLY A 1 275 ? 42.964 0.105 -18.251 1.00 14.85 254 GLY A O 1
ATOM 1934 N N . ASP A 1 276 ? 42.159 -0.590 -16.275 1.00 14.50 255 ASP A N 1
ATOM 1935 C CA . ASP A 1 276 ? 42.953 0.292 -15.439 1.00 15.01 255 ASP A CA 1
ATOM 1936 C C . ASP A 1 276 ? 44.434 -0.183 -15.302 1.00 15.21 255 ASP A C 1
ATOM 1937 O O . ASP A 1 276 ? 45.334 0.619 -15.061 1.00 15.63 255 ASP A O 1
ATOM 1942 N N . VAL A 1 277 ? 44.672 -1.482 -15.445 1.00 15.10 256 VAL A N 1
ATOM 1943 C CA . VAL A 1 277 ? 45.962 -2.093 -15.131 1.00 15.79 256 VAL A CA 1
ATOM 1944 C C . VAL A 1 277 ? 46.887 -2.201 -16.357 1.00 16.44 256 VAL A C 1
ATOM 1945 O O . VAL A 1 277 ? 46.457 -2.583 -17.444 1.00 16.45 256 VAL A O 1
ATOM 1949 N N . CYS A 1 278 ? 48.158 -1.887 -16.169 1.00 16.68 257 CYS A N 1
ATOM 1950 C CA . CYS A 1 278 ? 49.153 -2.114 -17.198 1.00 17.41 257 CYS A CA 1
ATOM 1951 C C . CYS A 1 278 ? 49.426 -3.628 -17.235 1.00 17.01 257 CYS A C 1
ATOM 1952 O O . CYS A 1 278 ? 50.351 -4.145 -16.614 1.00 16.71 257 CYS A O 1
ATOM 1955 N N . PHE A 1 279 ? 48.595 -4.318 -17.999 1.00 16.75 258 PHE A N 1
ATOM 1956 C CA . PHE A 1 279 ? 48.455 -5.767 -17.929 1.00 16.98 258 PHE A CA 1
ATOM 1957 C C . PHE A 1 279 ? 49.729 -6.525 -18.284 1.00 17.56 258 PHE A C 1
ATOM 1958 O O . PHE A 1 279 ? 50.106 -7.459 -17.592 1.00 17.20 258 PHE A O 1
ATOM 1966 N N . ASP A 1 280 ? 50.374 -6.141 -19.369 1.00 18.44 259 ASP A N 1
ATOM 1967 C CA . ASP A 1 280 ? 51.559 -6.872 -19.815 1.00 19.93 259 ASP A CA 1
ATOM 1968 C C . ASP A 1 280 ? 52.673 -6.877 -18.775 1.00 19.84 259 ASP A C 1
ATOM 1969 O O . ASP A 1 280 ? 53.322 -7.874 -18.603 1.00 20.80 259 ASP A O 1
ATOM 1974 N N . VAL A 1 281 ? 52.875 -5.782 -18.068 1.00 19.66 260 VAL A N 1
ATOM 1975 C CA . VAL A 1 281 ? 53.878 -5.746 -17.007 1.00 20.09 260 VAL A CA 1
ATOM 1976 C C . VAL A 1 281 ? 53.386 -6.435 -15.723 1.00 19.47 260 VAL A C 1
ATOM 1977 O O . VAL A 1 281 ? 54.159 -7.139 -15.052 1.00 19.48 260 VAL A O 1
ATOM 1981 N N . ALA A 1 282 ? 52.129 -6.213 -15.371 1.00 18.50 261 ALA A N 1
ATOM 1982 C CA . ALA A 1 282 ? 51.549 -6.782 -14.141 1.00 18.61 261 ALA A CA 1
ATOM 1983 C C . ALA A 1 282 ? 51.488 -8.323 -14.172 1.00 19.61 261 ALA A C 1
ATOM 1984 O O . ALA A 1 282 ? 51.617 -8.991 -13.128 1.00 18.97 261 ALA A O 1
ATOM 1986 N N . ARG A 1 283 ? 51.314 -8.848 -15.386 1.00 20.28 262 ARG A N 1
ATOM 1987 C CA A ARG A 1 283 ? 51.210 -10.277 -15.609 0.50 21.33 262 ARG A CA 1
ATOM 1988 C CA B ARG A 1 283 ? 51.232 -10.280 -15.661 0.50 21.26 262 ARG A CA 1
ATOM 1989 C C . ARG A 1 283 ? 52.508 -10.984 -15.207 1.00 22.06 262 ARG A C 1
ATOM 1990 O O . ARG A 1 283 ? 52.484 -12.142 -14.810 1.00 22.29 262 ARG A O 1
ATOM 2005 N N . LYS A 1 284 ? 53.636 -10.284 -15.263 1.00 21.95 263 LYS A N 1
ATOM 2006 C CA . LYS A 1 284 ? 54.918 -10.901 -14.905 1.00 23.22 263 LYS A CA 1
ATOM 2007 C C . LYS A 1 284 ? 55.156 -10.949 -13.417 1.00 22.20 263 LYS A C 1
ATOM 2008 O O . LYS A 1 284 ? 56.052 -11.660 -12.965 1.00 22.60 263 LYS A O 1
ATOM 2014 N N . ARG A 1 285 ? 54.369 -10.198 -12.646 1.00 20.46 264 ARG A N 1
ATOM 2015 C CA . ARG A 1 285 ? 54.591 -10.089 -11.213 1.00 20.16 264 ARG A CA 1
ATOM 2016 C C . ARG A 1 285 ? 53.477 -10.729 -10.366 1.00 19.09 264 ARG A C 1
ATOM 2017 O O . ARG A 1 285 ? 53.727 -11.350 -9.348 1.00 18.41 264 ARG A O 1
ATOM 2025 N N . ALA A 1 286 ? 52.244 -10.556 -10.807 1.00 18.17 265 ALA A N 1
ATOM 2026 C CA . ALA A 1 286 ? 51.089 -11.089 -10.111 1.00 18.07 265 ALA A CA 1
ATOM 2027 C C . ALA A 1 286 ? 50.984 -12.591 -10.196 1.00 18.25 265 ALA A C 1
ATOM 2028 O O . ALA A 1 286 ? 51.460 -13.194 -11.137 1.00 18.32 265 ALA A O 1
ATOM 2030 N N . ALA A 1 287 ? 50.261 -13.175 -9.247 1.00 18.05 266 ALA A N 1
ATOM 2031 C CA . ALA A 1 287 ? 49.922 -14.593 -9.317 1.00 18.73 266 ALA A CA 1
ATOM 2032 C C . ALA A 1 287 ? 48.618 -14.819 -10.090 1.00 17.98 266 ALA A C 1
ATOM 2033 O O . ALA A 1 287 ? 48.470 -15.824 -10.789 1.00 17.95 266 ALA A O 1
ATOM 2035 N N . TYR A 1 288 ? 47.677 -13.896 -9.941 1.00 17.24 267 TYR A N 1
ATOM 2036 C CA . TYR A 1 288 ? 46.407 -13.913 -10.670 1.00 17.15 267 TYR A CA 1
ATOM 2037 C C . TYR A 1 288 ? 46.059 -12.531 -11.223 1.00 16.33 267 TYR A C 1
ATOM 2038 O O . TYR A 1 288 ? 46.269 -11.523 -10.548 1.00 15.63 267 TYR A O 1
ATOM 2047 N N . ILE A 1 289 ? 45.515 -12.489 -12.436 1.00 16.11 268 ILE A N 1
ATOM 2048 C CA . ILE A 1 289 ? 45.063 -11.245 -13.014 1.00 15.90 268 ILE A CA 1
ATOM 2049 C C . ILE A 1 289 ? 43.826 -11.441 -13.882 1.00 15.80 268 ILE A C 1
ATOM 2050 O O . ILE A 1 289 ? 43.652 -12.516 -14.467 1.00 17.27 268 ILE A O 1
ATOM 2055 N N . THR A 1 290 ? 42.973 -10.426 -13.997 1.00 15.42 269 THR A N 1
ATOM 2056 C CA . THR A 1 290 ? 41.833 -10.500 -14.931 1.00 15.43 269 THR A CA 1
ATOM 2057 C C . THR A 1 290 ? 42.105 -9.668 -16.196 1.00 15.59 269 THR A C 1
ATOM 2058 O O . THR A 1 290 ? 42.743 -8.598 -16.132 1.00 17.31 269 THR A O 1
ATOM 2062 N N . PRO A 1 291 ? 41.690 -10.179 -17.361 1.00 14.92 270 PRO A N 1
ATOM 2063 C CA . PRO A 1 291 ? 41.833 -9.456 -18.622 1.00 14.89 270 PRO A CA 1
ATOM 2064 C C . PRO A 1 291 ? 40.688 -8.462 -18.815 1.00 14.69 270 PRO A C 1
ATOM 2065 O O . PRO A 1 291 ? 39.598 -8.610 -18.206 1.00 13.75 270 PRO A O 1
ATOM 2069 N N . VAL A 1 292 ? 40.940 -7.415 -19.606 1.00 14.99 271 VAL A N 1
ATOM 2070 C CA . VAL A 1 292 ? 39.864 -6.538 -20.039 1.00 15.24 271 VAL A CA 1
ATOM 2071 C C . VAL A 1 292 ? 39.958 -6.415 -21.554 1.00 16.34 271 VAL A C 1
ATOM 2072 O O . VAL A 1 292 ? 40.958 -5.914 -22.066 1.00 15.85 271 VAL A O 1
ATOM 2076 N N . PRO A 1 293 ? 38.928 -6.882 -22.277 1.00 16.96 272 PRO A N 1
ATOM 2077 C CA . PRO A 1 293 ? 37.705 -7.516 -21.829 1.00 16.93 272 PRO A CA 1
ATOM 2078 C C . PRO A 1 293 ? 37.909 -8.982 -21.467 1.00 17.18 272 PRO A C 1
ATOM 2079 O O . PRO A 1 293 ? 39.015 -9.489 -21.563 1.00 18.35 272 PRO A O 1
ATOM 2083 N N . GLY A 1 294 ? 36.841 -9.646 -21.047 1.00 17.51 273 GLY A N 1
ATOM 2084 C CA . GLY A 1 294 ? 36.831 -11.098 -20.792 1.00 17.66 273 GLY A CA 1
ATOM 2085 C C . GLY A 1 294 ? 36.969 -11.479 -19.322 1.00 17.21 273 GLY A C 1
ATOM 2086 O O . GLY A 1 294 ? 37.096 -12.661 -18.994 1.00 18.42 273 GLY A O 1
ATOM 2087 N N . GLY A 1 295 ? 36.924 -10.500 -18.424 1.00 16.25 274 GLY A N 1
ATOM 2088 C CA . GLY A 1 295 ? 37.189 -10.762 -17.011 1.00 15.99 274 GLY A CA 1
ATOM 2089 C C . GLY A 1 295 ? 35.990 -10.521 -16.130 1.00 15.50 274 GLY A C 1
ATOM 2090 O O . GLY A 1 295 ? 35.074 -11.339 -16.064 1.00 16.13 274 GLY A O 1
ATOM 2091 N N . VAL A 1 296 ? 35.960 -9.373 -15.495 1.00 15.38 275 VAL A N 1
ATOM 2092 C CA . VAL A 1 296 ? 34.846 -9.032 -14.602 1.00 15.69 275 VAL A CA 1
ATOM 2093 C C . VAL A 1 296 ? 33.527 -8.787 -15.331 1.00 15.80 275 VAL A C 1
ATOM 2094 O O . VAL A 1 296 ? 32.450 -9.129 -14.799 1.00 15.98 275 VAL A O 1
ATOM 2098 N N . GLY A 1 297 ? 33.613 -8.216 -16.537 1.00 15.44 276 GLY A N 1
ATOM 2099 C CA . GLY A 1 297 ? 32.431 -7.884 -17.330 1.00 14.96 276 GLY A CA 1
ATOM 2100 C C . GLY A 1 297 ? 31.411 -8.993 -17.490 1.00 15.25 276 GLY A C 1
ATOM 2101 O O . GLY A 1 297 ? 30.225 -8.792 -17.210 1.00 15.73 276 GLY A O 1
ATOM 2102 N N . PRO A 1 298 ? 31.833 -10.163 -17.983 1.00 15.04 277 PRO A N 1
ATOM 2103 C CA . PRO A 1 298 ? 30.836 -11.203 -18.236 1.00 15.51 277 PRO A CA 1
ATOM 2104 C C . PRO A 1 298 ? 30.183 -11.729 -16.954 1.00 15.19 277 PRO A C 1
ATOM 2105 O O . PRO A 1 298 ? 29.019 -12.131 -16.962 1.00 15.56 277 PRO A O 1
ATOM 2109 N N . VAL A 1 299 ? 30.950 -11.742 -15.871 1.00 14.27 278 VAL A N 1
ATOM 2110 C CA . VAL A 1 299 ? 30.463 -12.221 -14.599 1.00 14.44 278 VAL A CA 1
ATOM 2111 C C . VAL A 1 299 ? 29.480 -11.220 -13.994 1.00 14.13 278 VAL A C 1
ATOM 2112 O O . VAL A 1 299 ? 28.502 -11.613 -13.353 1.00 14.76 278 VAL A O 1
ATOM 2116 N N . THR A 1 300 ? 29.712 -9.936 -14.225 1.00 13.63 279 THR A N 1
ATOM 2117 C CA . THR A 1 300 ? 28.784 -8.892 -13.788 1.00 13.71 279 THR A CA 1
ATOM 2118 C C . THR A 1 300 ? 27.360 -9.131 -14.336 1.00 14.03 279 THR A C 1
ATOM 2119 O O . THR A 1 300 ? 26.365 -9.030 -13.605 1.00 13.48 279 THR A O 1
ATOM 2123 N N . VAL A 1 301 ? 27.300 -9.477 -15.623 1.00 14.04 280 VAL A N 1
ATOM 2124 C CA . VAL A 1 301 ? 26.048 -9.833 -16.254 1.00 14.76 280 VAL A CA 1
ATOM 2125 C C . VAL A 1 301 ? 25.423 -11.054 -15.572 1.00 15.08 280 VAL A C 1
ATOM 2126 O O . VAL A 1 301 ? 24.237 -11.030 -15.265 1.00 14.87 280 VAL A O 1
ATOM 2130 N N . SER A 1 302 ? 26.225 -12.086 -15.328 1.00 15.30 281 SER A N 1
ATOM 2131 C CA . SER A 1 302 ? 25.744 -13.309 -14.668 1.00 16.10 281 SER A CA 1
ATOM 2132 C C . SER A 1 302 ? 25.098 -13.031 -13.314 1.00 16.37 281 SER A C 1
ATOM 2133 O O . SER A 1 302 ? 24.056 -13.606 -12.986 1.00 16.24 281 SER A O 1
ATOM 2136 N N . MET A 1 303 ? 25.714 -12.117 -12.572 1.00 16.05 282 MET A N 1
ATOM 2137 C CA . MET A 1 303 ? 25.325 -11.801 -11.204 1.00 16.72 282 MET A CA 1
ATOM 2138 C C . MET A 1 303 ? 24.020 -10.988 -11.200 1.00 16.58 282 MET A C 1
ATOM 2139 O O . MET A 1 303 ? 23.220 -11.115 -10.271 1.00 16.18 282 MET A O 1
ATOM 2144 N N . LEU A 1 304 ? 23.807 -10.195 -12.259 1.00 15.73 283 LEU A N 1
ATOM 2145 C CA . LEU A 1 304 ? 22.527 -9.530 -12.475 1.00 15.84 283 LEU A CA 1
ATOM 2146 C C . LEU A 1 304 ? 21.376 -10.565 -12.618 1.00 16.27 283 LEU A C 1
ATOM 2147 O O . LEU A 1 304 ? 20.328 -10.434 -12.016 1.00 15.82 283 LEU A O 1
ATOM 2152 N N . LEU A 1 305 ? 21.608 -11.591 -13.416 1.00 16.44 284 LEU A N 1
ATOM 2153 C CA . LEU A 1 305 ? 20.626 -12.643 -13.617 1.00 17.50 284 LEU A CA 1
ATOM 2154 C C . LEU A 1 305 ? 20.356 -13.424 -12.318 1.00 18.02 284 LEU A C 1
ATOM 2155 O O . LEU A 1 305 ? 19.193 -13.756 -12.016 1.00 18.14 284 LEU A O 1
ATOM 2160 N N . LYS A 1 306 ? 21.411 -13.707 -11.567 1.00 17.89 285 LYS A N 1
ATOM 2161 C CA . LYS A 1 306 ? 21.276 -14.370 -10.266 1.00 19.56 285 LYS A CA 1
ATOM 2162 C C . LYS A 1 306 ? 20.398 -13.560 -9.304 1.00 18.53 285 LYS A C 1
ATOM 2163 O O . LYS A 1 306 ? 19.454 -14.106 -8.735 1.00 18.80 285 LYS A O 1
ATOM 2169 N N . ASN A 1 307 ? 20.702 -12.268 -9.145 1.00 16.77 286 ASN A N 1
ATOM 2170 C CA . ASN A 1 307 ? 19.827 -11.386 -8.400 1.00 16.90 286 ASN A CA 1
ATOM 2171 C C . ASN A 1 307 ? 18.378 -11.506 -8.874 1.00 16.90 286 ASN A C 1
ATOM 2172 O O . ASN A 1 307 ? 17.463 -11.725 -8.091 1.00 16.93 286 ASN A O 1
ATOM 2177 N N . THR A 1 308 ? 18.194 -11.329 -10.174 1.00 16.05 287 THR A N 1
ATOM 2178 C CA . THR A 1 308 ? 16.896 -11.279 -10.742 1.00 16.21 287 THR A CA 1
ATOM 2179 C C . THR A 1 308 ? 16.138 -12.579 -10.441 1.00 16.69 287 THR A C 1
ATOM 2180 O O . THR A 1 308 ? 14.956 -12.533 -10.128 1.00 16.86 287 THR A O 1
ATOM 2184 N N . LEU A 1 309 ? 16.819 -13.720 -10.502 1.00 16.59 288 LEU A N 1
ATOM 2185 C CA . LEU A 1 309 ? 16.185 -14.998 -10.171 1.00 17.69 288 LEU A CA 1
ATOM 2186 C C . LEU A 1 309 ? 15.808 -15.068 -8.665 1.00 17.97 288 LEU A C 1
ATOM 2187 O O . LEU A 1 309 ? 14.712 -15.460 -8.320 1.00 18.69 288 LEU A O 1
ATOM 2192 N N . THR A 1 310 ? 16.704 -14.637 -7.800 1.00 17.47 289 THR A N 1
ATOM 2193 C CA . THR A 1 310 ? 16.407 -14.523 -6.373 1.00 18.20 289 THR A CA 1
ATOM 2194 C C . THR A 1 310 ? 15.181 -13.645 -6.100 1.00 18.59 289 THR A C 1
ATOM 2195 O O . THR A 1 310 ? 14.320 -14.039 -5.329 1.00 19.09 289 THR A O 1
ATOM 2199 N N . MET A 1 311 ? 15.086 -12.508 -6.790 1.00 18.27 290 MET A N 1
ATOM 2200 C CA . MET A 1 311 ? 13.965 -11.569 -6.599 1.00 18.86 290 MET A CA 1
ATOM 2201 C C . MET A 1 311 ? 12.664 -12.202 -7.094 1.00 19.56 290 MET A C 1
ATOM 2202 O O . MET A 1 311 ? 11.619 -12.054 -6.471 1.00 20.18 290 MET A O 1
ATOM 2207 N N . PHE A 1 312 ? 12.737 -12.907 -8.220 1.00 19.26 291 PHE A N 1
ATOM 2208 C CA . PHE A 1 312 ? 11.606 -13.678 -8.713 1.00 20.10 291 PHE A CA 1
ATOM 2209 C C . PHE A 1 312 ? 11.125 -14.703 -7.669 1.00 20.99 291 PHE A C 1
ATOM 2210 O O . PHE A 1 312 ? 9.929 -14.740 -7.351 1.00 21.56 291 PHE A O 1
ATOM 2218 N N . LYS A 1 313 ? 12.054 -15.492 -7.115 1.00 21.08 292 LYS A N 1
ATOM 2219 C CA . LYS A 1 313 ? 11.702 -16.521 -6.126 1.00 22.47 292 LYS A CA 1
ATOM 2220 C C . LYS A 1 313 ? 11.011 -15.953 -4.891 1.00 23.12 292 LYS A C 1
ATOM 2221 O O . LYS A 1 313 ? 10.063 -16.550 -4.385 1.00 24.10 292 LYS A O 1
ATOM 2227 N N . ARG A 1 314 ? 11.497 -14.810 -4.428 1.00 22.76 293 ARG A N 1
ATOM 2228 C CA . ARG A 1 314 ? 10.907 -14.084 -3.314 1.00 23.98 293 ARG A CA 1
ATOM 2229 C C . ARG A 1 314 ? 9.486 -13.646 -3.666 1.00 25.15 293 ARG A C 1
ATOM 2230 O O . ARG A 1 314 ? 8.535 -13.826 -2.878 1.00 25.82 293 ARG A O 1
ATOM 2238 N N . SER A 1 315 ? 9.336 -13.121 -4.880 1.00 25.16 294 SER A N 1
ATOM 2239 C CA . SER A 1 315 ? 8.070 -12.578 -5.330 1.00 26.76 294 SER A CA 1
ATOM 2240 C C . SER A 1 315 ? 6.995 -13.633 -5.399 1.00 28.94 294 SER A C 1
ATOM 2241 O O . SER A 1 315 ? 5.845 -13.368 -5.030 1.00 29.68 294 SER A O 1
ATOM 2244 N N . VAL A 1 316 ? 7.347 -14.822 -5.894 1.00 30.31 295 VAL A N 1
ATOM 2245 C CA . VAL A 1 316 ? 6.340 -15.874 -6.103 1.00 33.01 295 VAL A CA 1
ATOM 2246 C C . VAL A 1 316 ? 6.023 -16.692 -4.854 1.00 35.94 295 VAL A C 1
ATOM 2247 O O . VAL A 1 316 ? 5.137 -17.518 -4.894 1.00 37.34 295 VAL A O 1
ATOM 2251 N N . ARG A 1 317 ? 6.739 -16.461 -3.758 1.00 38.78 296 ARG A N 1
ATOM 2252 C CA . ARG A 1 317 ? 6.357 -17.038 -2.474 1.00 44.11 296 ARG A CA 1
ATOM 2253 C C . ARG A 1 317 ? 4.992 -16.507 -2.039 1.00 46.66 296 ARG A C 1
ATOM 2254 O O . ARG A 1 317 ? 4.209 -17.229 -1.433 1.00 48.07 296 ARG A O 1
ATOM 2262 N N . ALA A 1 318 ? 4.694 -15.261 -2.403 1.00 48.76 297 ALA A N 1
ATOM 2263 C CA . ALA A 1 318 ? 3.333 -14.728 -2.308 1.00 51.47 297 ALA A CA 1
ATOM 2264 C C . ALA A 1 318 ? 2.371 -15.514 -3.201 1.00 52.33 297 ALA A C 1
ATOM 2265 O O . ALA A 1 318 ? 1.419 -16.116 -2.707 1.00 53.68 297 ALA A O 1
ATOM 2267 N N . MET B 1 22 ? 58.024 20.600 26.872 1.00 58.11 1 MET B N 1
ATOM 2268 C CA . MET B 1 22 ? 57.966 20.082 25.474 1.00 56.93 1 MET B CA 1
ATOM 2269 C C . MET B 1 22 ? 56.521 20.116 24.966 1.00 52.48 1 MET B C 1
ATOM 2270 O O . MET B 1 22 ? 55.579 19.967 25.754 1.00 50.34 1 MET B O 1
ATOM 2275 N N . PRO B 1 23 ? 56.343 20.332 23.646 1.00 49.99 2 PRO B N 1
ATOM 2276 C CA . PRO B 1 23 ? 55.010 20.205 23.061 1.00 46.56 2 PRO B CA 1
ATOM 2277 C C . PRO B 1 23 ? 54.406 18.813 23.241 1.00 43.14 2 PRO B C 1
ATOM 2278 O O . PRO B 1 23 ? 55.118 17.799 23.243 1.00 43.81 2 PRO B O 1
ATOM 2282 N N . GLU B 1 24 ? 53.092 18.797 23.415 1.00 39.57 3 GLU B N 1
ATOM 2283 C CA . GLU B 1 24 ? 52.322 17.581 23.549 1.00 36.54 3 GLU B CA 1
ATOM 2284 C C . GLU B 1 24 ? 50.980 17.832 22.945 1.00 33.23 3 GLU B C 1
ATOM 2285 O O . GLU B 1 24 ? 50.610 18.990 22.729 1.00 32.77 3 GLU B O 1
ATOM 2291 N N . ALA B 1 25 ? 50.235 16.746 22.745 1.00 30.42 4 ALA B N 1
ATOM 2292 C CA . ALA B 1 25 ? 48.916 16.807 22.156 1.00 27.93 4 ALA B CA 1
ATOM 2293 C C . ALA B 1 25 ? 47.973 17.661 22.968 1.00 27.06 4 ALA B C 1
ATOM 2294 O O . ALA B 1 25 ? 48.007 17.674 24.201 1.00 27.21 4 ALA B O 1
ATOM 2296 N N . VAL B 1 26 ? 47.084 18.339 22.252 1.00 25.84 5 VAL B N 1
ATOM 2297 C CA . VAL B 1 26 ? 45.922 18.927 22.875 1.00 25.07 5 VAL B CA 1
ATOM 2298 C C . VAL B 1 26 ? 44.984 17.778 23.264 1.00 23.75 5 VAL B C 1
ATOM 2299 O O . VAL B 1 26 ? 44.609 16.955 22.410 1.00 22.64 5 VAL B O 1
ATOM 2303 N N . VAL B 1 27 ? 44.586 17.731 24.535 1.00 23.93 6 VAL B N 1
ATOM 2304 C CA . VAL B 1 27 ? 43.635 16.744 24.985 1.00 23.05 6 VAL B CA 1
ATOM 2305 C C . VAL B 1 27 ? 42.234 17.357 24.827 1.00 22.52 6 VAL B C 1
ATOM 2306 O O . VAL B 1 27 ? 41.877 18.298 25.513 1.00 23.04 6 VAL B O 1
ATOM 2310 N N . ILE B 1 28 ? 41.453 16.837 23.909 1.00 21.67 7 ILE B N 1
ATOM 2311 C CA . ILE B 1 28 ? 40.118 17.362 23.706 1.00 21.62 7 ILE B CA 1
ATOM 2312 C C . ILE B 1 28 ? 39.179 16.870 24.813 1.00 21.68 7 ILE B C 1
ATOM 2313 O O . ILE B 1 28 ? 39.051 15.669 25.047 1.00 21.04 7 ILE B O 1
ATOM 2318 N N . ASP B 1 29 ? 38.515 17.825 25.453 1.00 22.68 8 ASP B N 1
ATOM 2319 C CA . ASP B 1 29 ? 37.664 17.562 26.592 1.00 23.45 8 ASP B CA 1
ATOM 2320 C C . ASP B 1 29 ? 36.254 17.292 26.110 1.00 22.53 8 ASP B C 1
ATOM 2321 O O . ASP B 1 29 ? 35.491 18.223 25.868 1.00 22.72 8 ASP B O 1
ATOM 2326 N N . GLY B 1 30 ? 35.921 16.018 25.966 1.00 21.84 9 GLY B N 1
ATOM 2327 C CA . GLY B 1 30 ? 34.578 15.611 25.559 1.00 21.31 9 GLY B CA 1
ATOM 2328 C C . GLY B 1 30 ? 33.438 16.064 26.470 1.00 22.30 9 GLY B C 1
ATOM 2329 O O . GLY B 1 30 ? 32.353 16.377 25.988 1.00 21.65 9 GLY B O 1
ATOM 2330 N N . ARG B 1 31 ? 33.685 16.097 27.780 1.00 23.97 10 ARG B N 1
ATOM 2331 C CA . ARG B 1 31 ? 32.680 16.552 28.746 1.00 25.25 10 ARG B CA 1
ATOM 2332 C C . ARG B 1 31 ? 32.299 18.008 28.502 1.00 25.47 10 ARG B C 1
ATOM 2333 O O . ARG B 1 31 ? 31.113 18.346 28.487 1.00 25.49 10 ARG B O 1
ATOM 2341 N N . ALA B 1 32 ? 33.296 18.864 28.288 1.00 25.56 11 ALA B N 1
ATOM 2342 C CA . ALA B 1 32 ? 33.051 20.258 27.917 1.00 25.96 11 ALA B CA 1
ATOM 2343 C C . ALA B 1 32 ? 32.340 20.388 26.566 1.00 25.02 11 ALA B C 1
ATOM 2344 O O . ALA B 1 32 ? 31.509 21.268 26.394 1.00 25.58 11 ALA B O 1
ATOM 2346 N N . VAL B 1 33 ? 32.679 19.548 25.595 1.00 23.56 12 VAL B N 1
ATOM 2347 C CA . VAL B 1 33 ? 32.000 19.596 24.300 1.00 23.00 12 VAL B CA 1
ATOM 2348 C C . VAL B 1 33 ? 30.485 19.219 24.436 1.00 22.81 12 VAL B C 1
ATOM 2349 O O . VAL B 1 33 ? 29.596 19.875 23.870 1.00 22.60 12 VAL B O 1
ATOM 2353 N N . ALA B 1 34 ? 30.233 18.156 25.179 1.00 22.61 13 ALA B N 1
ATOM 2354 C CA . ALA B 1 34 ? 28.887 17.686 25.468 1.00 22.92 13 ALA B CA 1
ATOM 2355 C C . ALA B 1 34 ? 28.113 18.758 26.229 1.00 24.53 13 ALA B C 1
ATOM 2356 O O . ALA B 1 34 ? 26.996 19.075 25.869 1.00 25.12 13 ALA B O 1
ATOM 2358 N N . LYS B 1 35 ? 28.754 19.350 27.241 1.00 25.90 14 LYS B N 1
ATOM 2359 C CA . LYS B 1 35 ? 28.175 20.450 28.014 1.00 27.65 14 LYS B CA 1
ATOM 2360 C C . LYS B 1 35 ? 27.672 21.588 27.102 1.00 28.65 14 LYS B C 1
ATOM 2361 O O . LYS B 1 35 ? 26.522 22.045 27.248 1.00 29.33 14 LYS B O 1
ATOM 2367 N N . ALA B 1 36 ? 28.515 22.039 26.167 1.00 28.32 15 ALA B N 1
ATOM 2368 C CA . ALA B 1 36 ? 28.148 23.166 25.291 1.00 29.60 15 ALA B CA 1
ATOM 2369 C C . ALA B 1 36 ? 26.995 22.804 24.360 1.00 29.25 15 ALA B C 1
ATOM 2370 O O . ALA B 1 36 ? 26.025 23.558 24.223 1.00 30.88 15 ALA B O 1
ATOM 2372 N N . ILE B 1 37 ? 27.094 21.642 23.745 1.00 27.55 16 ILE B N 1
ATOM 2373 C CA . ILE B 1 37 ? 26.015 21.116 22.930 1.00 27.05 16 ILE B CA 1
ATOM 2374 C C . ILE B 1 37 ? 24.718 21.045 23.731 1.00 28.16 16 ILE B C 1
ATOM 2375 O O . ILE B 1 37 ? 23.675 21.512 23.269 1.00 28.97 16 ILE B O 1
ATOM 2380 N N . GLN B 1 38 ? 24.772 20.466 24.926 1.00 28.00 17 GLN B N 1
ATOM 2381 C CA . GLN B 1 38 ? 23.549 20.271 25.709 1.00 28.74 17 GLN B CA 1
ATOM 2382 C C . GLN B 1 38 ? 22.953 21.582 26.211 1.00 30.61 17 GLN B C 1
ATOM 2383 O O . GLN B 1 38 ? 21.751 21.678 26.425 1.00 31.37 17 GLN B O 1
ATOM 2389 N N . LYS B 1 39 ? 23.791 22.602 26.364 1.00 31.76 18 LYS B N 1
ATOM 2390 C CA . LYS B 1 39 ? 23.319 23.928 26.753 1.00 33.87 18 LYS B CA 1
ATOM 2391 C C . LYS B 1 39 ? 22.496 24.531 25.629 1.00 34.38 18 LYS B C 1
ATOM 2392 O O . LYS B 1 39 ? 21.515 25.232 25.877 1.00 36.39 18 LYS B O 1
ATOM 2398 N N . GLU B 1 40 ? 22.903 24.261 24.393 1.00 33.10 19 GLU B N 1
ATOM 2399 C CA . GLU B 1 40 ? 22.238 24.832 23.237 1.00 33.55 19 GLU B CA 1
ATOM 2400 C C . GLU B 1 40 ? 20.956 24.058 22.973 1.00 33.50 19 GLU B C 1
ATOM 2401 O O . GLU B 1 40 ? 19.938 24.656 22.651 1.00 34.07 19 GLU B O 1
ATOM 2407 N N . LEU B 1 41 ? 21.013 22.730 23.106 1.00 32.07 20 LEU B N 1
ATOM 2408 C CA . LEU B 1 41 ? 19.810 21.896 23.011 1.00 32.31 20 LEU B CA 1
ATOM 2409 C C . LEU B 1 41 ? 18.746 22.282 24.038 1.00 33.34 20 LEU B C 1
ATOM 2410 O O . LEU B 1 41 ? 17.588 22.324 23.716 1.00 33.93 20 LEU B O 1
ATOM 2415 N N . THR B 1 42 ? 19.145 22.562 25.272 1.00 33.90 21 THR B N 1
ATOM 2416 C CA . THR B 1 42 ? 18.186 22.906 26.322 1.00 35.69 21 THR B CA 1
ATOM 2417 C C . THR B 1 42 ? 17.404 24.181 25.982 1.00 37.78 21 THR B C 1
ATOM 2418 O O . THR B 1 42 ? 16.171 24.207 26.077 1.00 38.40 21 THR B O 1
ATOM 2422 N N . GLU B 1 43 ? 18.124 25.219 25.561 1.00 38.43 22 GLU B N 1
ATOM 2423 C CA A GLU B 1 43 ? 17.496 26.474 25.197 0.50 41.01 22 GLU B CA 1
ATOM 2424 C CA B GLU B 1 43 ? 17.480 26.479 25.191 0.50 40.69 22 GLU B CA 1
ATOM 2425 C C . GLU B 1 43 ? 16.620 26.271 23.950 1.00 41.07 22 GLU B C 1
ATOM 2426 O O . GLU B 1 43 ? 15.546 26.846 23.849 1.00 42.43 22 GLU B O 1
ATOM 2437 N N . GLU B 1 44 ? 17.067 25.424 23.018 1.00 39.63 23 GLU B N 1
ATOM 2438 C CA . GLU B 1 44 ? 16.253 25.159 21.816 1.00 40.55 23 GLU B CA 1
ATOM 2439 C C . GLU B 1 44 ? 14.902 24.492 22.149 1.00 40.48 23 GLU B C 1
ATOM 2440 O O . GLU B 1 44 ? 13.863 24.838 21.577 1.00 41.48 23 GLU B O 1
ATOM 2446 N N . VAL B 1 45 ? 14.940 23.536 23.075 1.00 39.04 24 VAL B N 1
ATOM 2447 C CA . VAL B 1 45 ? 13.741 22.847 23.572 1.00 38.97 24 VAL B CA 1
ATOM 2448 C C . VAL B 1 45 ? 12.763 23.823 24.274 1.00 41.25 24 VAL B C 1
ATOM 2449 O O . VAL B 1 45 ? 11.552 23.791 24.027 1.00 41.66 24 VAL B O 1
ATOM 2453 N N . ALA B 1 46 ? 13.288 24.670 25.163 1.00 42.35 25 ALA B N 1
ATOM 2454 C CA . ALA B 1 46 ? 12.451 25.645 25.880 1.00 45.08 25 ALA B CA 1
ATOM 2455 C C . ALA B 1 46 ? 11.801 26.625 24.906 1.00 47.38 2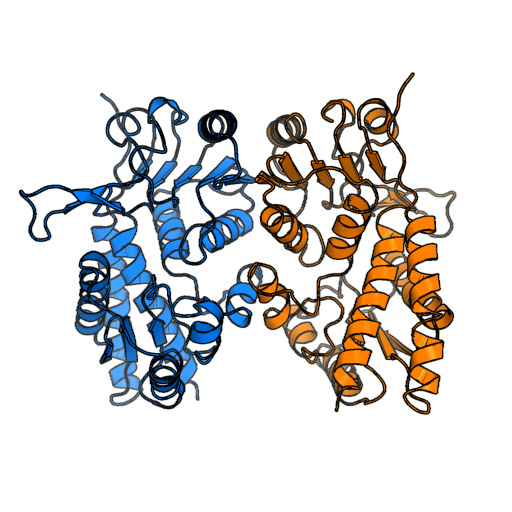5 ALA B C 1
ATOM 2456 O O . ALA B 1 46 ? 10.667 27.077 25.133 1.00 49.10 25 ALA B O 1
ATOM 2458 N N . LEU B 1 47 ? 12.498 26.942 23.813 1.00 47.21 26 LEU B N 1
ATOM 2459 C CA . LEU B 1 47 ? 11.898 27.793 22.781 1.00 49.70 26 LEU B CA 1
ATOM 2460 C C . LEU B 1 47 ? 10.806 27.009 22.032 1.00 49.87 26 LEU B C 1
ATOM 2461 O O . LEU B 1 47 ? 9.651 27.459 21.969 1.00 51.68 26 LEU B O 1
ATOM 2466 N N . LEU B 1 48 ? 11.160 25.835 21.510 1.00 47.71 27 LEU B N 1
ATOM 2467 C CA . LEU B 1 48 ? 10.205 24.978 20.778 1.00 47.78 27 LEU B CA 1
ATOM 2468 C C . LEU B 1 48 ? 8.910 24.663 21.543 1.00 49.38 27 LEU B C 1
ATOM 2469 O O . LEU B 1 48 ? 7.823 24.620 20.954 1.00 50.74 27 LEU B O 1
ATOM 2474 N N . GLU B 1 49 ? 9.028 24.438 22.848 1.00 49.43 28 GLU B N 1
ATOM 2475 C CA . GLU B 1 49 ? 7.872 24.138 23.673 1.00 50.40 28 GLU B CA 1
ATOM 2476 C C . GLU B 1 49 ? 6.930 25.347 23.644 1.00 54.19 28 GLU B C 1
ATOM 2477 O O . GLU B 1 49 ? 5.736 25.213 23.348 1.00 55.18 28 GLU B O 1
ATOM 2483 N N . ARG B 1 50 ? 7.473 26.533 23.913 1.00 55.49 29 ARG B N 1
ATOM 2484 C CA . ARG B 1 50 ? 6.685 27.762 23.798 1.00 59.06 29 ARG B CA 1
ATOM 2485 C C . ARG B 1 50 ? 6.085 27.955 22.384 1.00 59.77 29 ARG B C 1
ATOM 2486 O O . ARG B 1 50 ? 4.999 28.505 22.270 1.00 61.71 29 ARG B O 1
ATOM 2494 N N . ARG B 1 51 ? 6.763 27.504 21.322 1.00 57.62 30 ARG B N 1
ATOM 2495 C CA . ARG B 1 51 ? 6.192 27.604 19.958 1.00 59.06 30 ARG B CA 1
ATOM 2496 C C . ARG B 1 51 ? 5.191 26.503 19.657 1.00 58.95 30 ARG B C 1
ATOM 2497 O O . ARG B 1 51 ? 4.176 26.756 19.027 1.00 60.30 30 ARG B O 1
ATOM 2505 N N . TYR B 1 52 ? 5.493 25.281 20.072 1.00 57.12 31 TYR B N 1
ATOM 2506 C CA . TYR B 1 52 ? 4.565 24.172 19.900 1.00 57.68 31 TYR B CA 1
ATOM 2507 C C . TYR B 1 52 ? 3.911 23.821 21.225 1.00 58.47 31 TYR B C 1
ATOM 2508 O O . TYR B 1 52 ? 4.262 22.824 21.872 1.00 57.08 31 TYR B O 1
ATOM 2517 N N . LYS B 1 53 ? 2.978 24.680 21.618 1.00 60.35 32 LYS B N 1
ATOM 2518 C CA . LYS B 1 53 ? 2.207 24.553 22.846 1.00 62.04 32 LYS B CA 1
ATOM 2519 C C . LYS B 1 53 ? 2.287 23.182 23.480 1.00 59.65 32 LYS B C 1
ATOM 2520 O O . LYS B 1 53 ? 1.556 22.269 23.098 1.00 60.24 32 LYS B O 1
ATOM 2526 N N . GLY B 1 54 ? 3.201 23.037 24.431 1.00 57.05 33 GLY B N 1
ATOM 2527 C CA . GLY B 1 54 ? 3.282 21.828 25.237 1.00 55.25 33 GLY B CA 1
ATOM 2528 C C . GLY B 1 54 ? 4.170 20.701 24.730 1.00 51.30 33 GLY B C 1
ATOM 2529 O O . GLY B 1 54 ? 4.570 19.849 25.511 1.00 50.02 33 GLY B O 1
ATOM 2530 N N . ARG B 1 55 ? 4.506 20.686 23.446 1.00 49.81 34 ARG B N 1
ATOM 2531 C CA . ARG B 1 55 ? 5.234 19.553 22.868 1.00 46.59 34 ARG B CA 1
ATOM 2532 C C . ARG B 1 55 ? 6.717 19.594 23.201 1.00 44.76 34 ARG B C 1
ATOM 2533 O O . ARG B 1 55 ? 7.306 20.663 23.380 1.00 45.21 34 ARG B O 1
ATOM 2541 N N . ARG B 1 56 ? 7.312 18.417 23.299 1.00 42.41 35 ARG B N 1
ATOM 2542 C CA . ARG B 1 56 ? 8.727 18.305 23.579 1.00 40.93 35 ARG B CA 1
ATOM 2543 C C . ARG B 1 56 ? 9.245 16.915 23.217 1.00 37.43 35 ARG B C 1
ATOM 2544 O O . ARG B 1 56 ? 8.497 15.946 23.285 1.00 36.63 35 ARG B O 1
ATOM 2552 N N . PRO B 1 57 ? 10.537 16.825 22.826 1.00 34.66 36 PRO B N 1
ATOM 2553 C CA . PRO B 1 57 ? 11.142 15.569 22.373 1.00 32.25 36 PRO B CA 1
ATOM 2554 C C . PRO B 1 57 ? 11.034 14.451 23.410 1.00 31.28 36 PRO B C 1
ATOM 2555 O O . PRO B 1 57 ? 11.262 14.694 24.603 1.00 31.77 36 PRO B O 1
ATOM 2559 N N . GLY B 1 58 ? 10.693 13.252 22.948 1.00 29.74 37 GLY B N 1
ATOM 2560 C CA . GLY B 1 58 ? 10.565 12.068 23.776 1.00 29.10 37 GLY B CA 1
ATOM 2561 C C . GLY B 1 58 ? 11.583 11.001 23.364 1.00 26.88 37 GLY B C 1
ATOM 2562 O O . GLY B 1 58 ? 11.684 10.600 22.200 1.00 25.89 37 GLY B O 1
ATOM 2563 N N . LEU B 1 59 ? 12.356 10.548 24.331 1.00 26.01 38 LEU B N 1
ATOM 2564 C CA . LEU B 1 59 ? 13.375 9.552 24.094 1.00 24.41 38 LEU B CA 1
ATOM 2565 C C . LEU B 1 59 ? 12.996 8.272 24.815 1.00 24.76 38 LEU B C 1
ATOM 2566 O O . LEU B 1 59 ? 12.682 8.280 26.016 1.00 25.02 38 LEU B O 1
ATOM 2571 N N . SER B 1 60 ? 13.044 7.172 24.085 1.00 24.25 39 SER B N 1
ATOM 2572 C CA . SER B 1 60 ? 12.880 5.884 24.695 1.00 25.33 39 SER B CA 1
ATOM 2573 C C . SER B 1 60 ? 14.187 5.103 24.710 1.00 24.42 39 SER B C 1
ATOM 2574 O O . SER B 1 60 ? 14.802 4.948 23.670 1.00 23.25 39 SER B O 1
ATOM 2577 N N . THR B 1 61 ? 14.582 4.581 25.875 1.00 25.09 40 THR B N 1
ATOM 2578 C CA . THR B 1 61 ? 15.694 3.617 25.962 1.00 25.01 40 THR B CA 1
ATOM 2579 C C . THR B 1 61 ? 15.266 2.275 26.568 1.00 25.92 40 THR B C 1
ATOM 2580 O O . THR B 1 61 ? 14.688 2.230 27.651 1.00 27.71 40 THR B O 1
ATOM 2584 N N . ILE B 1 62 ? 15.580 1.198 25.859 1.00 25.36 41 ILE B N 1
ATOM 2585 C CA . ILE B 1 62 ? 15.305 -0.157 26.272 1.00 26.05 41 ILE B CA 1
ATOM 2586 C C . ILE B 1 62 ? 16.621 -0.832 26.616 1.00 25.85 41 ILE B C 1
ATOM 2587 O O . ILE B 1 62 ? 17.530 -0.875 25.806 1.00 24.79 41 ILE B O 1
ATOM 2592 N N . ILE B 1 63 ? 16.718 -1.352 27.830 1.00 27.20 42 ILE B N 1
ATOM 2593 C CA . ILE B 1 63 ? 17.853 -2.153 28.233 1.00 27.67 42 ILE B CA 1
ATOM 2594 C C . ILE B 1 63 ? 17.377 -3.555 28.598 1.00 29.30 42 ILE B C 1
ATOM 2595 O O . ILE B 1 63 ? 16.383 -3.721 29.307 1.00 30.31 42 ILE B O 1
ATOM 2600 N N . CYS B 1 64 ? 18.063 -4.558 28.059 1.00 29.61 43 CYS B N 1
ATOM 2601 C CA . CYS B 1 64 ? 17.819 -5.950 28.394 1.00 31.71 43 CYS B CA 1
ATOM 2602 C C . CYS B 1 64 ? 18.989 -6.440 29.253 1.00 32.90 43 CYS B C 1
ATOM 2603 O O . CYS B 1 64 ? 20.150 -6.244 28.893 1.00 31.85 43 CYS B O 1
ATOM 2606 N N . GLY B 1 65 ? 18.676 -7.069 30.383 1.00 34.95 44 GLY B N 1
ATOM 2607 C CA . GLY B 1 65 ? 19.680 -7.638 31.266 1.00 36.47 44 GLY B CA 1
ATOM 2608 C C . GLY B 1 65 ? 20.313 -6.589 32.152 1.00 36.34 44 GLY B C 1
ATOM 2609 O O . GLY B 1 65 ? 19.815 -5.470 32.269 1.00 35.74 44 GLY B O 1
ATOM 2610 N N . LYS B 1 66 ? 21.434 -6.943 32.758 1.00 37.35 45 LYS B N 1
ATOM 2611 C CA . LYS B 1 66 ? 22.046 -6.102 33.792 1.00 37.84 45 LYS B CA 1
ATOM 2612 C C . LYS B 1 66 ? 23.561 -5.942 33.649 1.00 37.03 45 LYS B C 1
ATOM 2613 O O . LYS B 1 66 ? 24.252 -5.819 34.661 1.00 37.54 45 LYS B O 1
ATOM 2619 N N . ARG B 1 67 ? 24.083 -5.932 32.423 1.00 35.33 46 ARG B N 1
ATOM 2620 C CA . ARG B 1 67 ? 25.477 -5.529 32.218 1.00 34.77 46 ARG B CA 1
ATOM 2621 C C . ARG B 1 67 ? 25.667 -4.173 32.859 1.00 33.59 46 ARG B C 1
ATOM 2622 O O . ARG B 1 67 ? 24.930 -3.235 32.520 1.00 31.82 46 ARG B O 1
ATOM 2630 N N . LYS B 1 68 ? 26.666 -4.043 33.733 1.00 34.05 47 LYS B N 1
ATOM 2631 C CA . LYS B 1 68 ? 26.888 -2.786 34.457 1.00 33.83 47 LYS B CA 1
ATOM 2632 C C . LYS B 1 68 ? 27.297 -1.623 33.569 1.00 31.56 47 LYS B C 1
ATOM 2633 O O . LYS B 1 68 ? 26.905 -0.484 33.819 1.00 30.45 47 LYS B O 1
ATOM 2639 N N . ASP B 1 69 ? 28.091 -1.888 32.541 1.00 30.78 48 ASP B N 1
ATOM 2640 C CA . ASP B 1 69 ? 28.443 -0.825 31.603 1.00 28.91 48 ASP B CA 1
ATOM 2641 C C . ASP B 1 69 ? 27.206 -0.350 30.816 1.00 27.03 48 ASP B C 1
ATOM 2642 O O . ASP B 1 69 ? 26.972 0.837 30.701 1.00 25.99 48 ASP B O 1
ATOM 2647 N N . SER B 1 70 ? 26.395 -1.269 30.319 1.00 27.04 49 SER B N 1
ATOM 2648 C CA . SER B 1 70 ? 25.144 -0.888 29.644 1.00 26.09 49 SER B CA 1
ATOM 2649 C C . SER B 1 70 ? 24.231 -0.075 30.587 1.00 26.28 49 SER B C 1
ATOM 2650 O O . SER B 1 70 ? 23.677 0.969 30.201 1.00 25.35 49 SER B O 1
ATOM 2653 N N . GLN B 1 71 ? 24.093 -0.536 31.822 1.00 27.67 50 GLN B N 1
ATOM 2654 C CA . GLN B 1 71 ? 23.307 0.202 32.814 1.00 28.43 50 GLN B CA 1
ATOM 2655 C C . GLN B 1 71 ? 23.786 1.634 32.967 1.00 27.43 50 GLN B C 1
ATOM 2656 O O . GLN B 1 71 ? 22.967 2.575 32.986 1.00 26.68 50 GLN B O 1
ATOM 2662 N N . THR B 1 72 ? 25.107 1.801 33.086 1.00 26.84 51 THR B N 1
ATOM 2663 C CA . THR B 1 72 ? 25.684 3.121 33.182 1.00 26.39 51 THR B CA 1
ATOM 2664 C C . THR B 1 72 ? 25.339 3.987 31.982 1.00 24.84 51 THR B C 1
ATOM 2665 O O . THR B 1 72 ? 24.969 5.139 32.160 1.00 24.79 51 THR B O 1
ATOM 2669 N N . TYR B 1 73 ? 25.479 3.456 30.771 1.00 23.79 52 TYR B N 1
ATOM 2670 C CA . TYR B 1 73 ? 25.299 4.294 29.583 1.00 22.76 52 TYR B CA 1
ATOM 2671 C C . TYR B 1 73 ? 23.835 4.705 29.411 1.00 22.92 52 TYR B C 1
ATOM 2672 O O . TYR B 1 73 ? 23.533 5.834 29.087 1.00 22.62 52 TYR B O 1
ATOM 2681 N N . VAL B 1 74 ? 22.922 3.784 29.651 1.00 24.00 53 VAL B N 1
ATOM 2682 C CA . VAL B 1 74 ? 21.506 4.125 29.682 1.00 24.82 53 VAL B CA 1
ATOM 2683 C C . VAL B 1 74 ? 21.181 5.207 30.734 1.00 25.94 53 VAL B C 1
ATOM 2684 O O . VAL B 1 74 ? 20.496 6.190 30.410 1.00 26.12 53 VAL B O 1
ATOM 2688 N N . ARG B 1 75 ? 21.669 5.037 31.969 1.00 26.85 54 ARG B N 1
ATOM 2689 C CA A ARG B 1 75 ? 21.438 6.027 33.012 0.50 27.91 54 ARG B CA 1
ATOM 2690 C CA B ARG B 1 75 ? 21.475 6.030 33.031 0.50 27.86 54 ARG B CA 1
ATOM 2691 C C . ARG B 1 75 ? 21.940 7.399 32.546 1.00 27.07 54 ARG B C 1
ATOM 2692 O O . ARG B 1 75 ? 21.272 8.403 32.757 1.00 27.10 54 ARG B O 1
ATOM 2707 N N . LEU B 1 76 ? 23.088 7.441 31.882 1.00 25.70 55 LEU B N 1
ATOM 2708 C CA . LEU B 1 76 ? 23.625 8.732 31.476 1.00 25.37 55 LEU B CA 1
ATOM 2709 C C . LEU B 1 76 ? 22.760 9.380 30.381 1.00 24.38 55 LEU B C 1
ATOM 2710 O O . LEU B 1 76 ? 22.561 10.592 30.366 1.00 24.13 55 LEU B O 1
ATOM 2715 N N . LYS B 1 77 ? 22.268 8.559 29.462 1.00 23.76 56 LYS B N 1
ATOM 2716 C CA . LYS B 1 77 ? 21.379 9.033 28.393 1.00 23.40 56 LYS B CA 1
ATOM 2717 C C . LYS B 1 77 ? 20.105 9.634 28.990 1.00 24.37 56 LYS B C 1
ATOM 2718 O O . LYS B 1 77 ? 19.709 10.744 28.639 1.00 24.48 56 LYS B O 1
ATOM 2724 N N . ARG B 1 78 ? 19.493 8.923 29.923 1.00 25.77 57 ARG B N 1
ATOM 2725 C CA . ARG B 1 78 ? 18.249 9.388 30.549 1.00 27.25 57 ARG B CA 1
ATOM 2726 C C . ARG B 1 78 ? 18.454 10.696 31.294 1.00 28.36 57 ARG B C 1
ATOM 2727 O O . ARG B 1 78 ? 17.657 11.639 31.180 1.00 28.48 57 ARG B O 1
ATOM 2735 N N . LYS B 1 79 ? 19.550 10.747 32.044 1.00 28.76 58 LYS B N 1
ATOM 2736 C CA . LYS B 1 79 ? 19.919 11.916 32.821 1.00 29.95 58 LYS B CA 1
ATOM 2737 C C . LYS B 1 79 ? 20.146 13.127 31.922 1.00 28.76 58 LYS B C 1
ATOM 2738 O O . LYS B 1 79 ? 19.645 14.219 32.190 1.00 29.35 58 LYS B O 1
ATOM 2744 N N . ALA B 1 80 ? 20.928 12.947 30.870 1.00 26.74 59 ALA B N 1
ATOM 2745 C CA . ALA B 1 80 ? 21.154 14.034 29.904 1.00 26.58 59 ALA B CA 1
ATOM 2746 C C . ALA B 1 80 ? 19.828 14.523 29.290 1.00 27.30 59 ALA B C 1
ATOM 2747 O O . ALA B 1 80 ? 19.546 15.719 29.248 1.00 28.26 59 ALA B O 1
ATOM 2749 N N . ALA B 1 81 ? 19.019 13.570 28.835 1.00 27.11 60 ALA B N 1
ATOM 2750 C CA . ALA B 1 81 ? 17.724 13.844 28.228 1.00 27.23 60 ALA B CA 1
ATOM 2751 C C . ALA B 1 81 ? 16.824 14.635 29.179 1.00 29.16 60 ALA B C 1
ATOM 2752 O O . ALA B 1 81 ? 16.243 15.664 28.812 1.00 29.78 60 ALA B O 1
ATOM 2754 N N . ALA B 1 82 ? 16.739 14.170 30.417 1.00 29.97 61 ALA B N 1
ATOM 2755 C CA . ALA B 1 82 ? 15.966 14.876 31.412 1.00 32.03 61 ALA B CA 1
ATOM 2756 C C . ALA B 1 82 ? 16.485 16.297 31.606 1.00 33.05 61 ALA B C 1
ATOM 2757 O O . ALA B 1 82 ? 15.696 17.232 31.687 1.00 34.39 61 ALA B O 1
ATOM 2759 N N . ALA B 1 83 ? 17.799 16.472 31.649 1.00 32.80 62 ALA B N 1
ATOM 2760 C CA . ALA B 1 83 ? 18.389 17.804 31.844 1.00 33.91 62 ALA B CA 1
ATOM 2761 C C . ALA B 1 83 ? 18.117 18.767 30.681 1.00 34.43 62 ALA B C 1
ATOM 2762 O O . ALA B 1 83 ? 17.998 19.987 30.908 1.00 36.60 62 ALA B O 1
ATOM 2764 N N . CYS B 1 84 ? 17.997 18.244 29.461 1.00 32.87 63 CYS B N 1
ATOM 2765 C CA . CYS B 1 84 ? 17.730 19.098 28.301 1.00 33.52 63 CYS B CA 1
ATOM 2766 C C . CYS B 1 84 ? 16.223 19.392 28.043 1.00 34.81 63 CYS B C 1
ATOM 2767 O O . CYS B 1 84 ? 15.865 20.083 27.081 1.00 34.82 63 CYS B O 1
ATOM 2770 N N . GLY B 1 85 ? 15.350 18.890 28.911 1.00 35.60 64 GLY B N 1
ATOM 2771 C CA . GLY B 1 85 ? 13.912 19.133 28.769 1.00 37.16 64 GLY B CA 1
ATOM 2772 C C . GLY B 1 85 ? 13.158 18.094 27.966 1.00 36.24 64 GLY B C 1
ATOM 2773 O O . GLY B 1 85 ? 11.996 18.313 27.588 1.00 37.76 64 GLY B O 1
ATOM 2774 N N . PHE B 1 86 ? 13.801 16.957 27.714 1.00 34.39 65 PHE B N 1
ATOM 2775 C CA . PHE B 1 86 ? 13.170 15.858 26.999 1.00 33.23 65 PHE B CA 1
ATOM 2776 C C . PHE B 1 86 ? 12.309 15.068 27.970 1.00 33.62 65 PHE B C 1
ATOM 2777 O O . PHE B 1 86 ? 12.519 15.130 29.181 1.00 34.05 65 PHE B O 1
ATOM 2785 N N . ARG B 1 87 ? 11.370 14.300 27.422 1.00 32.93 66 ARG B N 1
ATOM 2786 C CA . ARG B 1 87 ? 10.647 13.274 28.170 1.00 33.45 66 ARG B CA 1
ATOM 2787 C C . ARG B 1 87 ? 11.316 11.915 27.963 1.00 31.35 66 ARG B C 1
ATOM 2788 O O . ARG B 1 87 ? 11.722 11.608 26.851 1.00 29.23 66 ARG B O 1
ATOM 2796 N N . ASN B 1 88 ? 11.405 11.103 29.020 1.00 31.33 67 ASN B N 1
ATOM 2797 C CA . ASN B 1 88 ? 12.000 9.755 28.935 1.00 30.06 67 ASN B CA 1
ATOM 2798 C C . ASN B 1 88 ? 10.926 8.670 28.988 1.00 31.04 67 ASN B C 1
ATOM 2799 O O . ASN B 1 88 ? 9.989 8.757 29.786 1.00 32.48 67 ASN B O 1
ATOM 2804 N N . PHE B 1 89 ? 11.076 7.654 28.144 1.00 30.36 68 PHE B N 1
ATOM 2805 C CA . PHE B 1 89 ? 10.314 6.409 28.232 1.00 31.10 68 PHE B CA 1
ATOM 2806 C C . PHE B 1 89 ? 11.348 5.323 28.432 1.00 30.61 68 PHE B C 1
ATOM 2807 O O . PHE B 1 89 ? 12.022 4.895 27.499 1.00 29.09 68 PHE B O 1
ATOM 2815 N N . SER B 1 90 ? 11.476 4.896 29.674 1.00 31.90 69 SER B N 1
ATOM 2816 C CA . SER B 1 90 ? 12.515 3.996 30.087 1.00 31.56 69 SER B CA 1
ATOM 2817 C C . SER B 1 90 ? 11.938 2.621 30.168 1.00 32.43 69 SER B C 1
ATOM 2818 O O . SER B 1 90 ? 10.899 2.439 30.783 1.00 34.05 69 SER B O 1
ATOM 2821 N N . VAL B 1 91 ? 12.582 1.645 29.541 1.00 32.00 70 VAL B N 1
ATOM 2822 C CA . VAL B 1 91 ? 12.114 0.265 29.639 1.00 33.35 70 VAL B CA 1
ATOM 2823 C C . VAL B 1 91 ? 13.271 -0.592 30.113 1.00 34.03 70 VAL B C 1
ATOM 2824 O O . VAL B 1 91 ? 14.404 -0.391 29.661 1.00 33.33 70 VAL B O 1
ATOM 2828 N N . GLU B 1 92 ? 12.984 -1.531 31.015 1.00 35.93 71 GLU B N 1
ATOM 2829 C CA . GLU B 1 92 ? 13.952 -2.527 31.485 1.00 37.01 71 GLU B CA 1
ATOM 2830 C C . GLU B 1 92 ? 13.362 -3.912 31.345 1.00 37.78 71 GLU B C 1
ATOM 2831 O O . GLU B 1 92 ? 12.310 -4.212 31.931 1.00 39.11 71 GLU B O 1
ATOM 2837 N N . LEU B 1 93 ? 14.049 -4.768 30.597 1.00 36.56 72 LEU B N 1
ATOM 2838 C CA . LEU B 1 93 ? 13.617 -6.139 30.393 1.00 37.51 72 LEU B CA 1
ATOM 2839 C C . LEU B 1 93 ? 14.686 -7.075 30.966 1.00 37.93 72 LEU B C 1
ATOM 2840 O O . LEU B 1 93 ? 15.850 -6.676 31.107 1.00 36.42 72 LEU B O 1
ATOM 2845 N N . PRO B 1 94 ? 14.305 -8.319 31.291 1.00 39.37 73 PRO B N 1
ATOM 2846 C CA . PRO B 1 94 ? 15.248 -9.261 31.859 1.00 40.71 73 PRO B CA 1
ATOM 2847 C C . PRO B 1 94 ? 16.148 -9.866 30.808 1.00 40.11 73 PRO B C 1
ATOM 2848 O O . PRO B 1 94 ? 15.859 -9.780 29.599 1.00 38.94 73 PRO B O 1
ATOM 2852 N N . ALA B 1 95 ? 17.224 -10.498 31.261 1.00 40.93 74 ALA B N 1
ATOM 2853 C CA . ALA B 1 95 ? 18.150 -11.159 30.339 1.00 40.81 74 ALA B CA 1
ATOM 2854 C C . ALA B 1 95 ? 17.373 -12.153 29.498 1.00 41.39 74 ALA B C 1
ATOM 2855 O O . ALA B 1 95 ? 17.632 -12.301 28.299 1.00 40.47 74 ALA B O 1
ATOM 2857 N N . ASN B 1 96 ? 16.401 -12.772 30.163 1.00 43.41 75 ASN B N 1
ATOM 2858 C CA . ASN B 1 96 ? 15.443 -13.746 29.620 1.00 44.90 75 ASN B CA 1
ATOM 2859 C C . ASN B 1 96 ? 14.594 -13.360 28.445 1.00 43.40 75 ASN B C 1
ATOM 2860 O O . ASN B 1 96 ? 14.009 -14.238 27.815 1.00 44.26 75 ASN B O 1
ATOM 2865 N N . VAL B 1 97 ? 14.425 -12.066 28.212 1.00 41.21 76 VAL B N 1
ATOM 2866 C CA . VAL B 1 97 ? 13.293 -11.613 27.418 1.00 40.54 76 VAL B CA 1
ATOM 2867 C C . VAL B 1 97 ? 13.108 -12.435 26.125 1.00 40.58 76 VAL B C 1
ATOM 2868 O O . VAL B 1 97 ? 14.071 -12.809 25.456 1.00 39.66 76 VAL B O 1
ATOM 2872 N N . THR B 1 98 ? 11.853 -12.756 25.822 1.00 41.43 77 THR B N 1
ATOM 2873 C CA . THR B 1 98 ? 11.518 -13.489 24.607 1.00 41.88 77 THR B CA 1
ATOM 2874 C C . THR B 1 98 ? 11.596 -12.543 23.412 1.00 40.08 77 THR B C 1
ATOM 2875 O O . THR B 1 98 ? 11.432 -11.332 23.560 1.00 38.49 77 THR B O 1
ATOM 2879 N N . GLN B 1 99 ? 11.839 -13.094 22.230 1.00 40.48 78 GLN B N 1
ATOM 2880 C CA . GLN B 1 99 ? 11.836 -12.298 21.026 1.00 39.80 78 GLN B CA 1
ATOM 2881 C C . GLN B 1 99 ? 10.542 -11.485 20.979 1.00 40.06 78 GLN B C 1
ATOM 2882 O O . GLN B 1 99 ? 10.579 -10.269 20.756 1.00 38.08 78 GLN B O 1
ATOM 2888 N N . GLU B 1 100 ? 9.411 -12.154 21.233 1.00 42.53 79 GLU B N 1
ATOM 2889 C CA . GLU B 1 100 ? 8.094 -11.532 21.098 1.00 43.53 79 GLU B CA 1
ATOM 2890 C C . GLU B 1 100 ? 7.890 -10.371 22.055 1.00 42.59 79 GLU B C 1
ATOM 2891 O O . GLU B 1 100 ? 7.369 -9.330 21.659 1.00 42.50 79 GLU B O 1
ATOM 2897 N N . ALA B 1 101 ? 8.262 -10.562 23.317 1.00 42.44 80 ALA B N 1
ATOM 2898 C CA . ALA B 1 101 ? 8.134 -9.500 24.318 1.00 41.42 80 ALA B CA 1
ATOM 2899 C C . ALA B 1 101 ? 8.970 -8.264 23.954 1.00 38.46 80 ALA B C 1
ATOM 2900 O O . ALA B 1 101 ? 8.504 -7.134 24.097 1.00 38.11 80 ALA B O 1
ATOM 2902 N N . LEU B 1 102 ? 10.184 -8.476 23.450 1.00 36.50 81 LEU B N 1
ATOM 2903 C CA . LEU B 1 102 ? 11.041 -7.363 23.027 1.00 33.74 81 LEU B CA 1
ATOM 2904 C C . LEU B 1 102 ? 10.438 -6.589 21.846 1.00 32.54 81 LEU B C 1
ATOM 2905 O O . LEU B 1 102 ? 10.387 -5.370 21.853 1.00 30.82 81 LEU B O 1
ATOM 2910 N N . GLU B 1 103 ? 9.976 -7.317 20.837 1.00 33.46 82 GLU B N 1
ATOM 2911 C CA . GLU B 1 103 ? 9.367 -6.707 19.666 1.00 33.13 82 GLU B CA 1
ATOM 2912 C C . GLU B 1 103 ? 8.062 -5.971 19.999 1.00 33.86 82 GLU B C 1
ATOM 2913 O O . GLU B 1 103 ? 7.804 -4.892 19.465 1.00 33.09 82 GLU B O 1
ATOM 2919 N N . ARG B 1 104 ? 7.262 -6.532 20.905 1.00 35.15 83 ARG B N 1
ATOM 2920 C CA . ARG B 1 104 ? 6.008 -5.897 21.322 1.00 36.40 83 ARG B CA 1
ATOM 2921 C C . ARG B 1 104 ? 6.256 -4.555 22.008 1.00 35.72 83 ARG B C 1
ATOM 2922 O O . ARG B 1 104 ? 5.514 -3.589 21.824 1.00 35.50 83 ARG B O 1
ATOM 2930 N N . GLU B 1 105 ? 7.316 -4.502 22.804 1.00 35.31 84 GLU B N 1
ATOM 2931 C CA . GLU B 1 105 ? 7.713 -3.275 23.465 1.00 34.71 84 GLU B CA 1
ATOM 2932 C C . GLU B 1 105 ? 8.197 -2.196 22.447 1.00 32.07 84 GLU B C 1
ATOM 2933 O O . GLU B 1 105 ? 7.854 -1.006 22.546 1.00 30.88 84 GLU B O 1
ATOM 2939 N N . VAL B 1 106 ? 8.976 -2.615 21.455 1.00 30.47 85 VAL B N 1
ATOM 2940 C CA . VAL B 1 106 ? 9.372 -1.705 20.359 1.00 28.82 85 VAL B CA 1
ATOM 2941 C C . VAL B 1 106 ? 8.128 -1.148 19.638 1.00 29.45 85 VAL B C 1
ATOM 2942 O O . VAL B 1 106 ? 8.022 0.051 19.411 1.00 29.16 85 VAL B O 1
ATOM 2946 N N . ILE B 1 107 ? 7.175 -2.019 19.326 1.00 30.47 86 ILE B N 1
ATOM 2947 C CA . ILE B 1 107 ? 5.957 -1.625 18.605 1.00 31.31 86 ILE B CA 1
ATOM 2948 C C . ILE B 1 107 ? 5.091 -0.649 19.406 1.00 31.80 86 ILE B C 1
ATOM 2949 O O . ILE B 1 107 ? 4.597 0.344 18.859 1.00 31.64 86 ILE B O 1
ATOM 2954 N N . ARG B 1 108 ? 4.938 -0.925 20.699 1.00 32.33 87 ARG B N 1
ATOM 2955 C CA . ARG B 1 108 ? 4.264 -0.010 21.608 1.00 33.18 87 ARG B CA 1
ATOM 2956 C C . ARG B 1 108 ? 4.854 1.399 21.501 1.00 32.02 87 ARG B C 1
ATOM 2957 O O . ARG B 1 108 ? 4.121 2.391 21.347 1.00 32.71 87 ARG B O 1
ATOM 2965 N N . LEU B 1 109 ? 6.178 1.486 21.533 1.00 30.37 88 LEU B N 1
ATOM 2966 C CA . LEU B 1 109 ? 6.851 2.783 21.434 1.00 29.46 88 LEU B CA 1
ATOM 2967 C C . LEU B 1 109 ? 6.703 3.430 20.045 1.00 29.10 88 LEU B C 1
ATOM 2968 O O . LEU B 1 109 ? 6.674 4.656 19.944 1.00 28.97 88 LEU B O 1
ATOM 2973 N N . ASN B 1 110 ? 6.593 2.612 18.997 1.00 29.07 89 ASN B N 1
ATOM 2974 C CA . ASN B 1 110 ? 6.279 3.108 17.646 1.00 29.41 89 ASN B CA 1
ATOM 2975 C C . ASN B 1 110 ? 4.965 3.903 17.609 1.00 31.59 89 ASN B C 1
ATOM 2976 O O . ASN B 1 110 ? 4.874 4.900 16.920 1.00 31.61 89 ASN B O 1
ATOM 2981 N N . GLU B 1 111 ? 3.971 3.489 18.381 1.00 33.68 90 GLU B N 1
ATOM 2982 C CA . GLU B 1 111 ? 2.654 4.134 18.316 1.00 36.36 90 GLU B CA 1
ATOM 2983 C C . GLU B 1 111 ? 2.424 5.197 19.361 1.00 36.84 90 GLU B C 1
ATOM 2984 O O . GLU B 1 111 ? 1.364 5.804 19.398 1.00 38.11 90 GLU B O 1
ATOM 2990 N N . GLU B 1 112 ? 3.419 5.423 20.206 1.00 35.87 91 GLU B N 1
ATOM 2991 C CA . GLU B 1 112 ? 3.333 6.477 21.192 1.00 36.75 91 GLU B CA 1
ATOM 2992 C C . GLU B 1 112 ? 3.770 7.789 20.515 1.00 36.08 91 GLU B C 1
ATOM 2993 O O . GLU B 1 112 ? 4.956 8.008 20.248 1.00 34.42 91 GLU B O 1
ATOM 2999 N N . GLU B 1 113 ? 2.782 8.628 20.231 1.00 37.34 92 GLU B N 1
ATOM 3000 C CA . GLU B 1 113 ? 2.946 9.960 19.647 1.00 37.66 92 GLU B CA 1
ATOM 3001 C C . GLU B 1 113 ? 4.018 10.825 20.305 1.00 36.21 92 GLU B C 1
ATOM 3002 O O . GLU B 1 113 ? 4.734 11.550 19.626 1.00 35.40 92 GLU B O 1
ATOM 3008 N N . ALA B 1 114 ? 4.100 10.778 21.630 1.00 35.84 93 ALA B N 1
ATOM 3009 C CA . ALA B 1 114 ? 5.025 11.628 22.371 1.00 34.89 93 ALA B CA 1
ATOM 3010 C C . ALA B 1 114 ? 6.480 11.063 22.452 1.00 32.46 93 ALA B C 1
ATOM 3011 O O . ALA B 1 114 ? 7.368 11.740 22.973 1.00 31.42 93 ALA B O 1
ATOM 3013 N N . CYS B 1 115 ? 6.696 9.853 21.925 1.00 31.48 94 CYS B N 1
ATOM 3014 C CA . CYS B 1 115 ? 8.026 9.249 21.756 1.00 29.84 94 CYS B CA 1
ATOM 3015 C C . CYS B 1 115 ? 8.541 9.419 20.309 1.00 29.03 94 CYS B C 1
ATOM 3016 O O . CYS B 1 115 ? 7.977 8.852 19.375 1.00 29.54 94 CYS B O 1
ATOM 3019 N N . HIS B 1 116 ? 9.623 10.173 20.149 1.00 27.92 95 HIS B N 1
ATOM 3020 C CA . HIS B 1 116 ? 10.210 10.459 18.840 1.00 27.36 95 HIS B CA 1
ATOM 3021 C C . HIS B 1 116 ? 11.479 9.653 18.515 1.00 25.75 95 HIS B C 1
ATOM 3022 O O . HIS B 1 116 ? 11.867 9.551 17.351 1.00 25.07 95 HIS B O 1
ATOM 3029 N N . SER B 1 117 ? 12.088 9.062 19.537 1.00 25.32 96 SER B N 1
ATOM 3030 C CA . SER B 1 117 ? 13.313 8.272 19.399 1.00 24.27 96 SER B CA 1
ATOM 3031 C C . SER B 1 117 ? 13.221 6.979 20.197 1.00 23.59 96 SER B C 1
ATOM 3032 O O . SER B 1 117 ? 12.822 7.011 21.355 1.00 23.89 96 SER B O 1
ATOM 3035 N N . ILE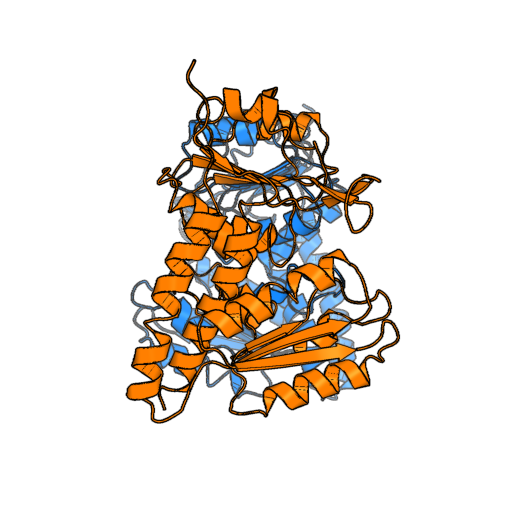 B 1 118 ? 13.669 5.876 19.600 1.00 22.32 97 ILE B N 1
ATOM 3036 C CA . ILE B 1 118 ? 13.801 4.595 20.282 1.00 22.07 97 ILE B CA 1
ATOM 3037 C C . ILE B 1 118 ? 15.231 4.069 20.212 1.00 21.07 97 ILE B C 1
ATOM 3038 O O . ILE B 1 118 ? 15.785 3.863 19.131 1.00 20.32 97 ILE B O 1
ATOM 3043 N N . VAL B 1 119 ? 15.810 3.832 21.382 1.00 21.40 98 VAL B N 1
ATOM 3044 C CA . VAL B 1 119 ? 17.160 3.321 21.512 1.00 20.84 98 VAL B CA 1
ATOM 3045 C C . VAL B 1 119 ? 17.095 1.924 22.138 1.00 21.39 98 VAL B C 1
ATOM 3046 O O . VAL B 1 119 ? 16.586 1.743 23.258 1.00 22.16 98 VAL B O 1
ATOM 3050 N N . VAL B 1 120 ? 17.613 0.933 21.423 1.00 20.83 99 VAL B N 1
ATOM 3051 C CA . VAL B 1 120 ? 17.696 -0.425 21.958 1.00 21.44 99 VAL B CA 1
ATOM 3052 C C . VAL B 1 120 ? 19.168 -0.640 22.319 1.00 20.93 99 VAL B C 1
ATOM 3053 O O . VAL B 1 120 ? 19.996 -0.835 21.442 1.00 20.50 99 VAL B O 1
ATOM 3057 N N . GLN B 1 121 ? 19.487 -0.575 23.608 1.00 21.40 100 GLN B N 1
ATOM 3058 C CA . GLN B 1 121 ? 20.880 -0.648 24.057 1.00 21.41 100 GLN B CA 1
ATOM 3059 C C . GLN B 1 121 ? 21.520 -2.007 23.718 1.00 22.07 100 GLN B C 1
ATOM 3060 O O . GLN B 1 121 ? 20.988 -3.057 24.021 1.00 22.40 100 GLN B O 1
ATOM 3066 N N . LEU B 1 122 ? 22.644 -1.947 23.013 1.00 22.24 101 LEU B N 1
ATOM 3067 C CA . LEU B 1 122 ? 23.395 -3.129 22.638 1.00 23.46 101 LEU B CA 1
ATOM 3068 C C . LEU B 1 122 ? 24.583 -3.271 23.598 1.00 24.33 101 LEU B C 1
ATOM 3069 O O . LEU B 1 122 ? 25.095 -2.264 24.112 1.00 24.03 101 LEU B O 1
ATOM 3074 N N . PRO B 1 123 ? 25.087 -4.497 23.785 1.00 25.82 102 PRO B N 1
ATOM 3075 C CA . PRO B 1 123 ? 24.658 -5.715 23.096 1.00 26.83 102 PRO B CA 1
ATOM 3076 C C . PRO B 1 123 ? 23.348 -6.256 23.664 1.00 28.09 102 PRO B C 1
ATOM 3077 O O . PRO B 1 123 ? 23.055 -6.059 24.843 1.00 28.10 102 PRO B O 1
ATOM 3081 N N . LEU B 1 124 ? 22.558 -6.887 22.805 1.00 28.76 103 LEU B N 1
ATOM 3082 C CA . LEU B 1 124 ? 21.411 -7.679 23.232 1.00 30.45 103 LEU B CA 1
ATOM 3083 C C . LEU B 1 124 ? 21.877 -9.055 23.734 1.00 32.53 103 LEU B C 1
ATOM 3084 O O . LEU B 1 124 ? 22.985 -9.484 23.432 1.00 32.98 103 LEU B O 1
ATOM 3089 N N . PRO B 1 125 ? 21.037 -9.740 24.522 1.00 34.41 104 PRO B N 1
ATOM 3090 C CA . PRO B 1 125 ? 21.391 -11.085 24.935 1.00 36.50 104 PRO B CA 1
ATOM 3091 C C . PRO B 1 125 ? 21.549 -12.013 23.733 1.00 37.60 104 PRO B C 1
ATOM 3092 O O . PRO B 1 125 ? 20.780 -11.908 22.773 1.00 36.97 104 PRO B O 1
ATOM 3096 N N . PRO B 1 126 ? 22.543 -12.915 23.786 1.00 39.42 105 PRO B N 1
ATOM 3097 C CA . PRO B 1 126 ? 22.867 -13.821 22.683 1.00 40.24 105 PRO B CA 1
ATOM 3098 C C . PRO B 1 126 ? 21.670 -14.488 22.009 1.00 40.86 105 PRO B C 1
ATOM 3099 O O . PRO B 1 126 ? 21.611 -14.512 20.793 1.00 40.05 105 PRO B O 1
ATOM 3103 N N . HIS B 1 127 ? 20.719 -14.998 22.786 1.00 42.32 106 HIS B N 1
ATOM 3104 C CA . HIS B 1 127 ? 19.613 -15.786 22.225 1.00 43.75 106 HIS B CA 1
ATOM 3105 C C . HIS B 1 127 ? 18.632 -14.969 21.371 1.00 42.75 106 HIS B C 1
ATOM 3106 O O . HIS B 1 127 ? 17.845 -15.539 20.612 1.00 44.03 106 HIS B O 1
ATOM 3113 N N . ILE B 1 128 ? 18.669 -13.649 21.493 1.00 40.67 107 ILE B N 1
ATOM 3114 C CA . ILE B 1 128 ? 17.809 -12.799 20.688 1.00 39.60 107 ILE B CA 1
ATOM 3115 C C . ILE B 1 128 ? 18.313 -12.686 19.252 1.00 38.81 107 ILE B C 1
ATOM 3116 O O . ILE B 1 128 ? 19.509 -12.683 19.000 1.00 38.27 107 ILE B O 1
ATOM 3121 N N . ASP B 1 129 ? 17.369 -12.612 18.318 1.00 38.77 108 ASP B N 1
ATOM 3122 C CA . ASP B 1 129 ? 17.654 -12.301 16.918 1.00 37.52 108 ASP B CA 1
ATOM 3123 C C . ASP B 1 129 ? 17.730 -10.778 16.793 1.00 35.24 108 ASP B C 1
ATOM 3124 O O . ASP B 1 129 ? 16.704 -10.100 16.726 1.00 34.47 108 ASP B O 1
ATOM 3129 N N . LYS B 1 130 ? 18.946 -10.241 16.757 1.00 34.24 109 LYS B N 1
ATOM 3130 C CA . LYS B 1 130 ? 19.145 -8.792 16.828 1.00 32.51 109 LYS B CA 1
ATOM 3131 C C . LYS B 1 130 ? 18.560 -8.053 15.623 1.00 31.52 109 LYS B C 1
ATOM 3132 O O . LYS B 1 130 ? 17.931 -6.997 15.773 1.00 30.82 109 LYS B O 1
ATOM 3138 N N . VAL B 1 131 ? 18.785 -8.590 14.425 1.00 31.56 110 VAL B N 1
ATOM 3139 C CA . VAL B 1 131 ? 18.341 -7.936 13.201 1.00 30.52 110 VAL B CA 1
ATOM 3140 C C . VAL B 1 131 ? 16.817 -7.872 13.167 1.00 30.88 110 VAL B C 1
ATOM 3141 O O . VAL B 1 131 ? 16.225 -6.811 12.942 1.00 30.40 110 VAL B O 1
ATOM 3145 N N . ALA B 1 132 ? 16.185 -9.009 13.422 1.00 31.68 111 ALA B N 1
ATOM 3146 C CA . ALA B 1 132 ? 14.736 -9.088 13.480 1.00 32.21 111 ALA B CA 1
ATOM 3147 C C . ALA B 1 132 ? 14.184 -8.015 14.412 1.00 30.96 111 ALA B C 1
ATOM 3148 O O . ALA B 1 132 ? 13.397 -7.160 13.993 1.00 31.10 111 ALA B O 1
ATOM 3150 N N . ALA B 1 133 ? 14.634 -8.042 15.658 1.00 30.00 112 ALA B N 1
ATOM 3151 C CA . ALA B 1 133 ? 14.155 -7.118 16.679 1.00 29.28 112 ALA B CA 1
ATOM 3152 C C . ALA B 1 133 ? 14.364 -5.653 16.283 1.00 27.84 112 ALA B C 1
ATOM 3153 O O . ALA B 1 133 ? 13.426 -4.851 16.345 1.00 27.77 112 ALA B O 1
ATOM 3155 N N . LEU B 1 134 ? 15.578 -5.312 15.848 1.00 26.57 113 LEU B N 1
ATOM 3156 C CA . LEU B 1 134 ? 15.872 -3.931 15.452 1.00 25.20 113 LEU B CA 1
ATOM 3157 C C . LEU B 1 134 ? 15.003 -3.479 14.272 1.00 25.24 113 LEU B C 1
ATOM 3158 O O . LEU B 1 134 ? 14.595 -2.320 14.187 1.00 24.57 113 LEU B O 1
ATOM 3163 N N . SER B 1 135 ? 14.685 -4.413 13.384 1.00 26.29 114 SER B N 1
ATOM 3164 C CA . SER B 1 135 ? 13.881 -4.113 12.192 1.00 26.51 114 SER B CA 1
ATOM 3165 C C . SER B 1 135 ? 12.439 -3.686 12.504 1.00 27.20 114 SER B C 1
ATOM 3166 O O . SER B 1 135 ? 11.730 -3.225 11.618 1.00 27.52 114 SER B O 1
ATOM 3169 N N . LYS B 1 136 ? 12.001 -3.836 13.752 1.00 27.57 115 LYS B N 1
ATOM 3170 C CA . LYS B 1 136 ? 10.636 -3.451 14.136 1.00 28.29 115 LYS B CA 1
ATOM 3171 C C . LYS B 1 136 ? 10.552 -1.975 14.448 1.00 27.42 115 LYS B C 1
ATOM 3172 O O . LYS B 1 136 ? 9.448 -1.411 14.500 1.00 28.60 115 LYS B O 1
ATOM 3178 N N . ILE B 1 137 ? 11.705 -1.352 14.681 1.00 25.67 116 ILE B N 1
ATOM 3179 C CA . ILE B 1 137 ? 11.755 0.073 14.995 1.00 25.01 116 ILE B CA 1
ATOM 3180 C C . ILE B 1 137 ? 11.287 0.850 13.782 1.00 25.56 116 ILE B C 1
ATOM 3181 O O . ILE B 1 137 ? 11.728 0.601 12.676 1.00 25.48 116 ILE B O 1
ATOM 3186 N N . LYS B 1 138 ? 10.373 1.785 13.991 1.00 26.67 117 LYS B N 1
ATOM 3187 C CA . LYS B 1 138 ? 9.920 2.666 12.923 1.00 27.14 117 LYS B CA 1
ATOM 3188 C C . LYS B 1 138 ? 11.080 3.581 12.446 1.00 26.36 117 LYS B C 1
ATOM 3189 O O . LYS B 1 138 ? 11.778 4.196 13.275 1.00 24.78 117 LYS B O 1
ATOM 3195 N N . PRO B 1 139 ? 11.295 3.675 11.110 1.00 26.84 118 PRO B N 1
ATOM 3196 C CA . PRO B 1 139 ? 12.485 4.326 10.594 1.00 26.20 118 PRO B CA 1
ATOM 3197 C C . PRO B 1 139 ? 12.663 5.770 11.068 1.00 26.44 118 PRO B C 1
ATOM 3198 O O . PRO B 1 139 ? 13.793 6.204 11.325 1.00 25.54 118 PRO B O 1
ATOM 3202 N N . GLU B 1 140 ? 11.555 6.470 11.244 1.00 27.49 119 GLU B N 1
ATOM 3203 C CA . GLU B 1 140 ? 11.545 7.859 11.699 1.00 27.99 119 GLU B CA 1
ATOM 3204 C C . GLU B 1 140 ? 11.946 8.015 13.171 1.00 26.16 119 GLU B C 1
ATOM 3205 O O . GLU B 1 140 ? 12.310 9.124 13.587 1.00 25.48 119 GLU B O 1
ATOM 3211 N N . LYS B 1 141 ? 11.841 6.922 13.941 1.00 25.14 120 LYS B N 1
ATOM 3212 C CA . LYS B 1 141 ? 12.290 6.867 15.360 1.00 24.22 120 LYS B CA 1
ATOM 3213 C C . LYS B 1 141 ? 13.630 6.129 15.622 1.00 22.74 120 LYS B C 1
ATOM 3214 O O . LYS B 1 141 ? 14.021 5.901 16.772 1.00 21.80 120 LYS B O 1
ATOM 3220 N N . ASP B 1 142 ? 14.323 5.756 14.554 1.00 22.25 121 ASP B N 1
ATOM 3221 C CA . ASP B 1 142 ? 15.577 4.996 14.642 1.00 21.15 121 ASP B CA 1
ATOM 3222 C C . ASP B 1 142 ? 16.730 5.964 14.980 1.00 20.55 121 ASP B C 1
ATOM 3223 O O . ASP B 1 142 ? 17.505 6.340 14.127 1.00 20.22 121 ASP B O 1
ATOM 3228 N N . ALA B 1 143 ? 16.808 6.372 16.245 1.00 20.89 122 ALA B N 1
ATOM 3229 C CA . ALA B 1 143 ? 17.782 7.359 16.694 1.00 20.35 122 ALA B CA 1
ATOM 3230 C C . ALA B 1 143 ? 19.241 6.879 16.569 1.00 19.41 122 ALA B C 1
ATOM 3231 O O . ALA B 1 143 ? 20.124 7.686 16.338 1.00 18.68 122 ALA B O 1
ATOM 3233 N N . ASP B 1 144 ? 19.478 5.576 16.721 1.00 19.04 123 ASP B N 1
ATOM 3234 C CA . ASP B 1 144 ? 20.815 5.028 16.540 1.00 18.47 123 ASP B CA 1
ATOM 3235 C C . ASP B 1 144 ? 21.229 4.852 15.096 1.00 18.80 123 ASP B C 1
ATOM 3236 O O . ASP B 1 144 ? 22.382 4.533 14.843 1.00 18.72 123 ASP B O 1
ATOM 3241 N N . CYS B 1 145 ? 20.309 5.031 14.150 1.00 19.43 124 CYS B N 1
ATOM 3242 C CA . CYS B 1 145 ? 20.616 4.824 12.727 1.00 20.08 124 CYS B CA 1
ATOM 3243 C C . CYS B 1 145 ? 21.125 3.392 12.525 1.00 20.09 124 CYS B C 1
ATOM 3244 O O . CYS B 1 145 ? 22.169 3.145 11.927 1.00 19.99 124 CYS B O 1
ATOM 3247 N N . LEU B 1 146 ? 20.387 2.441 13.068 1.00 20.07 125 LEU B N 1
ATOM 3248 C CA . LEU B 1 146 ? 20.750 1.033 12.962 1.00 20.15 125 LEU B CA 1
ATOM 3249 C C . LEU B 1 146 ? 20.047 0.343 11.770 1.00 20.07 125 LEU B C 1
ATOM 3250 O O . LEU B 1 146 ? 20.501 -0.711 11.315 1.00 20.22 125 LEU B O 1
ATOM 3255 N N . LEU B 1 147 ? 18.960 0.942 11.272 1.00 19.40 126 LEU B N 1
ATOM 3256 C CA . LEU B 1 147 ? 18.167 0.324 10.231 1.00 19.81 126 LEU B CA 1
ATOM 3257 C C . LEU B 1 147 ? 18.882 0.481 8.884 1.00 19.62 126 LEU B C 1
ATOM 3258 O O . LEU B 1 147 ? 19.420 1.545 8.598 1.00 18.58 126 LEU B O 1
ATOM 3263 N N . PRO B 1 148 ? 18.862 -0.578 8.046 1.00 20.23 127 PRO B N 1
ATOM 3264 C CA . PRO B 1 148 ? 19.398 -0.476 6.702 1.00 20.68 127 PRO B CA 1
ATOM 3265 C C . PRO B 1 148 ? 18.910 0.762 5.949 1.00 20.91 127 PRO B C 1
ATOM 3266 O O . PRO B 1 148 ? 19.716 1.460 5.362 1.00 20.51 127 PRO B O 1
ATOM 3270 N N . VAL B 1 149 ? 17.610 1.051 5.973 1.00 21.46 128 VAL B N 1
ATOM 3271 C CA . VAL B 1 149 ? 17.115 2.226 5.255 1.00 22.11 128 VAL B CA 1
ATOM 3272 C C . VAL B 1 149 ? 17.821 3.509 5.720 1.00 21.27 128 VAL B C 1
ATOM 3273 O O . VAL B 1 149 ? 18.035 4.413 4.929 1.00 21.79 128 VAL B O 1
ATOM 3277 N N . ASN B 1 150 ? 18.244 3.578 6.972 1.00 20.37 129 ASN B N 1
ATOM 3278 C CA . ASN B 1 150 ? 18.928 4.766 7.447 1.00 20.01 129 ASN B CA 1
ATOM 3279 C C . ASN B 1 150 ? 20.482 4.749 7.264 1.00 19.61 129 ASN B C 1
ATOM 3280 O O . ASN B 1 150 ? 21.087 5.719 6.779 1.00 19.88 129 ASN B O 1
ATOM 3285 N N . VAL B 1 151 ? 21.109 3.650 7.624 1.00 19.18 130 VAL B N 1
ATOM 3286 C CA . VAL B 1 151 ? 22.532 3.520 7.450 1.00 19.24 130 VAL B CA 1
ATOM 3287 C C . VAL B 1 151 ? 22.876 3.531 5.943 1.00 19.85 130 VAL B C 1
ATOM 3288 O O . VAL B 1 151 ? 23.883 4.091 5.560 1.00 19.82 130 VAL B O 1
ATOM 3292 N N . GLY B 1 152 ? 22.022 2.963 5.100 1.00 20.50 131 GLY B N 1
ATOM 3293 C CA . GLY B 1 152 ? 22.239 2.973 3.649 1.00 21.62 131 GLY B CA 1
ATOM 3294 C C . GLY B 1 152 ? 22.269 4.335 2.969 1.00 22.01 131 GLY B C 1
ATOM 3295 O O . GLY B 1 152 ? 22.486 4.400 1.770 1.00 22.89 131 GLY B O 1
ATOM 3296 N N . GLN B 1 153 ? 22.047 5.410 3.727 1.00 21.63 132 GLN B N 1
ATOM 3297 C CA . GLN B 1 153 ? 22.061 6.785 3.223 1.00 22.67 132 GLN B CA 1
ATOM 3298 C C . GLN B 1 153 ? 23.384 7.505 3.356 1.00 21.98 132 GLN B C 1
ATOM 3299 O O . GLN B 1 153 ? 23.604 8.540 2.730 1.00 22.21 132 GLN B O 1
ATOM 3305 N N . LEU B 1 154 ? 24.243 6.995 4.216 1.00 21.04 133 LEU B N 1
ATOM 3306 C CA . LEU B 1 154 ? 25.403 7.769 4.639 1.00 20.84 133 LEU B CA 1
ATOM 3307 C C . LEU B 1 154 ? 26.349 7.977 3.471 1.00 21.60 133 LEU B C 1
ATOM 3308 O O . LEU B 1 154 ? 27.031 8.974 3.419 1.00 21.66 133 LEU B O 1
ATOM 3313 N N . HIS B 1 155 ? 26.365 7.038 2.534 1.00 22.34 134 HIS B N 1
ATOM 3314 C CA . HIS B 1 155 ? 27.309 7.111 1.424 1.00 23.75 134 HIS B CA 1
ATOM 3315 C C . HIS B 1 155 ? 26.883 8.085 0.323 1.00 25.66 134 HIS B C 1
ATOM 3316 O O . HIS B 1 155 ? 27.686 8.407 -0.567 1.00 26.20 134 HIS B O 1
ATOM 3323 N N . ILE B 1 156 ? 25.631 8.551 0.371 1.00 26.65 135 ILE B N 1
ATOM 3324 C CA . ILE B 1 156 ? 25.132 9.507 -0.612 1.00 29.27 135 ILE B CA 1
ATOM 3325 C C . ILE B 1 156 ? 25.648 10.898 -0.249 1.00 30.10 135 ILE B C 1
ATOM 3326 O O . ILE B 1 156 ? 25.113 11.553 0.644 1.00 29.74 135 ILE B O 1
ATOM 3331 N N . ARG B 1 157 ? 26.648 11.381 -0.961 1.00 32.33 136 ARG B N 1
ATOM 3332 C CA . ARG B 1 157 ? 27.228 12.669 -0.599 1.00 33.71 136 ARG B CA 1
ATOM 3333 C C . ARG B 1 157 ? 26.359 13.811 -1.128 1.00 35.02 136 ARG B C 1
ATOM 3334 O O . ARG B 1 157 ? 26.389 14.914 -0.593 1.00 35.00 136 ARG B O 1
ATOM 3342 N N . GLU B 1 158 ? 25.568 13.526 -2.165 1.00 35.69 137 GLU B N 1
ATOM 3343 C CA . GLU B 1 158 ? 24.686 14.528 -2.760 1.00 36.85 137 GLU B CA 1
ATOM 3344 C C . GLU B 1 158 ? 23.474 14.849 -1.884 1.00 35.37 137 GLU B C 1
ATOM 3345 O O . GLU B 1 158 ? 22.718 15.751 -2.210 1.00 36.22 137 GLU B O 1
ATOM 3351 N N . ARG B 1 159 ? 23.272 14.105 -0.798 1.00 33.50 138 ARG B N 1
ATOM 3352 C CA . ARG B 1 159 ? 22.156 14.351 0.127 1.00 33.10 138 ARG B CA 1
ATOM 3353 C C . ARG B 1 159 ? 22.676 14.366 1.549 1.00 32.15 138 ARG B C 1
ATOM 3354 O O . ARG B 1 159 ? 23.524 13.571 1.879 1.00 31.03 138 ARG B O 1
ATOM 3362 N N . ASN B 1 160 ? 22.172 15.233 2.412 1.00 36.49 139 ASN B N 1
ATOM 3363 C CA . ASN B 1 160 ? 22.593 15.139 3.817 1.00 37.16 139 ASN B CA 1
ATOM 3364 C C . ASN B 1 160 ? 21.613 14.256 4.589 1.00 36.66 139 ASN B C 1
ATOM 3365 O O . ASN B 1 160 ? 20.411 14.476 4.555 1.00 38.11 139 ASN B O 1
ATOM 3370 N N . PRO B 1 161 ? 22.126 13.215 5.249 1.00 35.05 140 PRO B N 1
ATOM 3371 C CA . PRO B 1 161 ? 21.225 12.272 5.892 1.00 35.37 140 PRO B CA 1
ATOM 3372 C C . PRO B 1 161 ? 20.532 12.860 7.139 1.00 36.41 140 PRO B C 1
ATOM 3373 O O . PRO B 1 161 ? 21.130 13.643 7.889 1.00 35.70 140 PRO B O 1
ATOM 3377 N N . ALA B 1 162 ? 19.280 12.472 7.345 1.00 38.63 141 ALA B N 1
ATOM 3378 C CA . ALA B 1 162 ? 18.515 12.875 8.530 1.00 40.10 141 ALA B CA 1
ATOM 3379 C C . ALA B 1 162 ? 19.213 12.451 9.814 1.00 39.19 141 ALA B C 1
ATOM 3380 O O . ALA B 1 162 ? 19.450 13.271 10.708 1.00 40.30 141 ALA B O 1
ATOM 3382 N N . ILE B 1 163 ? 19.565 11.164 9.871 1.00 37.68 142 ILE B N 1
ATOM 3383 C CA . ILE B 1 163 ? 20.101 10.532 11.070 1.00 35.40 142 ILE B CA 1
ATOM 3384 C C . ILE B 1 163 ? 21.485 9.983 10.754 1.00 31.75 142 ILE B C 1
ATOM 3385 O O . ILE B 1 163 ? 21.728 9.477 9.667 1.00 31.16 142 ILE B O 1
ATOM 3390 N N . VAL B 1 164 ? 22.391 10.095 11.716 1.00 28.64 143 VAL B N 1
ATOM 3391 C CA . VAL B 1 164 ? 23.703 9.446 11.659 1.00 25.66 143 VAL B CA 1
ATOM 3392 C C . VAL B 1 164 ? 23.943 8.725 13.003 1.00 23.38 143 VAL B C 1
ATOM 3393 O O . VAL B 1 164 ? 23.559 9.248 14.043 1.00 22.91 143 VAL B O 1
ATOM 3397 N N . PRO B 1 165 ? 24.600 7.543 12.998 1.00 21.27 144 PRO B N 1
ATOM 3398 C CA . PRO B 1 165 ? 24.767 6.844 14.258 1.00 20.42 144 PRO B CA 1
ATOM 3399 C C . PRO B 1 165 ? 25.552 7.710 15.255 1.00 19.80 144 PRO B C 1
ATOM 3400 O O . PRO B 1 165 ? 26.423 8.485 14.849 1.00 18.73 144 PRO B O 1
ATOM 3404 N N . CYS B 1 166 ? 25.196 7.599 16.530 1.00 19.67 145 CYS B N 1
ATOM 3405 C CA . CYS B 1 166 ? 25.615 8.572 17.523 1.00 19.62 145 CYS B CA 1
ATOM 3406 C C . CYS B 1 166 ? 27.148 8.588 17.734 1.00 18.02 145 CYS B C 1
ATOM 3407 O O . CYS B 1 166 ? 27.758 9.664 17.792 1.00 16.82 145 CYS B O 1
ATOM 3410 N N . THR B 1 167 ? 27.744 7.397 17.834 1.00 17.37 146 THR B N 1
ATOM 3411 C CA . THR B 1 167 ? 29.176 7.285 18.077 1.00 17.05 146 THR B CA 1
ATOM 3412 C C . THR B 1 167 ? 29.961 7.876 16.919 1.00 16.71 146 THR B C 1
ATOM 3413 O O . THR B 1 167 ? 30.857 8.705 17.132 1.00 16.05 146 THR B O 1
ATOM 3417 N N . ALA B 1 168 ? 29.583 7.483 15.698 1.00 16.87 147 ALA B N 1
ATOM 3418 C CA . ALA B 1 168 ? 30.208 8.015 14.480 1.00 16.79 147 ALA B CA 1
ATOM 3419 C C . ALA B 1 168 ? 30.065 9.509 14.453 1.00 17.22 147 ALA B C 1
ATOM 3420 O O . ALA B 1 168 ? 31.008 10.237 14.166 1.00 16.90 147 ALA B O 1
ATOM 3422 N N . SER B 1 169 ? 28.868 9.964 14.775 1.00 18.00 148 SER B N 1
ATOM 3423 C CA . SER B 1 169 ? 28.616 11.382 14.823 1.00 18.82 148 SER B CA 1
ATOM 3424 C C . SER B 1 169 ? 29.521 12.151 15.828 1.00 18.40 148 SER B C 1
ATOM 3425 O O . SER B 1 169 ? 29.979 13.260 15.547 1.00 18.42 148 SER B O 1
ATOM 3428 N N . ALA B 1 170 ? 29.719 11.561 17.006 1.00 17.91 149 ALA B N 1
ATOM 3429 C CA . ALA B 1 170 ? 30.552 12.120 18.047 1.00 17.95 149 ALA B CA 1
ATOM 3430 C C . ALA B 1 170 ? 32.007 12.245 17.570 1.00 17.23 149 ALA B C 1
ATOM 3431 O O . ALA B 1 170 ? 32.638 13.239 17.859 1.00 17.70 149 ALA B O 1
ATOM 3433 N N . VAL B 1 171 ? 32.507 11.252 16.833 1.00 16.49 150 VAL B N 1
ATOM 3434 C CA . VAL B 1 171 ? 33.857 11.301 16.287 1.00 16.16 150 VAL B CA 1
ATOM 3435 C C . VAL B 1 171 ? 33.996 12.486 15.362 1.00 16.76 150 VAL B C 1
ATOM 3436 O O . VAL B 1 171 ? 34.979 13.250 15.447 1.00 16.30 150 VAL B O 1
ATOM 3440 N N . MET B 1 172 ? 33.016 12.642 14.469 1.00 17.35 151 MET B N 1
ATOM 3441 C CA . MET B 1 172 ? 33.076 13.720 13.497 1.00 18.60 151 MET B CA 1
ATOM 3442 C C . MET B 1 172 ? 32.991 15.063 14.218 1.00 19.65 151 MET B C 1
ATOM 3443 O O . MET B 1 172 ? 33.686 16.017 13.860 1.00 19.84 151 MET B O 1
ATOM 3448 N N . GLU B 1 173 ? 32.182 15.125 15.272 1.00 20.40 152 GLU B N 1
ATOM 3449 C CA . GLU B 1 173 ? 32.081 16.346 16.073 1.00 22.10 152 GLU B CA 1
ATOM 3450 C C . GLU B 1 173 ? 33.405 16.680 16.793 1.00 21.64 152 GLU B C 1
ATOM 3451 O O . GLU B 1 173 ? 33.782 17.852 16.898 1.00 22.13 152 GLU B O 1
ATOM 3457 N N . LEU B 1 174 ? 34.093 15.663 17.300 1.00 20.09 153 LEU B N 1
ATOM 3458 C CA . LEU B 1 174 ? 35.375 15.901 17.934 1.00 20.33 153 LEU B CA 1
ATOM 3459 C C . LEU B 1 174 ? 36.458 16.324 16.928 1.00 19.80 153 LEU B C 1
ATOM 3460 O O . LEU B 1 174 ? 37.266 17.179 17.251 1.00 19.67 153 LEU B O 1
ATOM 3465 N N . LEU B 1 175 ? 36.441 15.762 15.711 1.00 19.39 154 LEU B N 1
ATOM 3466 C CA . LEU B 1 175 ? 37.317 16.259 14.618 1.00 19.57 154 LEU B CA 1
ATOM 3467 C C . LEU B 1 175 ? 37.033 17.721 14.240 1.00 20.97 154 LEU B C 1
ATOM 3468 O O . LEU B 1 175 ? 37.944 18.522 14.002 1.00 20.64 154 LEU B O 1
ATOM 3473 N N . ARG B 1 176 ? 35.759 18.071 14.209 1.00 22.95 155 ARG B N 1
ATOM 3474 C CA . ARG B 1 176 ? 35.329 19.446 13.949 1.00 25.20 155 ARG B CA 1
ATOM 3475 C C . ARG B 1 176 ? 35.882 20.404 15.028 1.00 24.99 155 ARG B C 1
ATOM 3476 O O . ARG B 1 176 ? 36.375 21.504 14.724 1.00 24.50 155 ARG B O 1
ATOM 3484 N N . CYS B 1 177 ? 35.776 19.969 16.286 1.00 23.91 156 CYS B N 1
ATOM 3485 C CA A CYS B 1 177 ? 36.274 20.742 17.419 0.60 24.62 156 CYS B CA 1
ATOM 3486 C CA B CYS B 1 177 ? 36.274 20.730 17.426 0.40 24.39 156 CYS B CA 1
ATOM 3487 C C . CYS B 1 177 ? 37.788 20.937 17.333 1.00 24.04 156 CYS B C 1
ATOM 3488 O O . CYS B 1 177 ? 38.295 22.026 17.625 1.00 24.61 156 CYS B O 1
ATOM 3493 N N . SER B 1 178 ? 38.505 19.880 16.949 1.00 22.19 157 SER B N 1
ATOM 3494 C CA . SER B 1 178 ? 39.936 19.984 16.755 1.00 22.13 157 SER B CA 1
ATOM 3495 C C . SER B 1 178 ? 40.197 21.036 15.673 1.00 23.01 157 SER B C 1
ATOM 3496 O O . SER B 1 178 ? 41.024 21.934 15.846 1.00 23.42 157 SER B O 1
ATOM 3499 N N . GLY B 1 179 ? 39.441 20.942 14.586 1.00 23.24 158 GLY B N 1
ATOM 3500 C CA . GLY B 1 179 ? 39.651 21.764 13.392 1.00 24.29 158 GLY B CA 1
ATOM 3501 C C . GLY B 1 179 ? 40.700 21.219 12.421 1.00 23.86 158 GLY B C 1
ATOM 3502 O O . GLY B 1 179 ? 41.093 21.921 11.517 1.00 23.98 158 GLY B O 1
ATOM 3503 N N . VAL B 1 180 ? 41.131 19.973 12.572 1.00 23.90 159 VAL B N 1
ATOM 3504 C CA . VAL B 1 180 ? 42.087 19.394 11.611 1.00 24.85 159 VAL B CA 1
ATOM 3505 C C . VAL B 1 180 ? 41.493 19.222 10.198 1.00 26.32 159 VAL B C 1
ATOM 3506 O O . VAL B 1 180 ? 40.296 18.953 10.031 1.00 25.63 159 VAL B O 1
ATOM 3510 N N . GLU B 1 181 ? 42.344 19.384 9.194 1.00 27.18 160 GLU B N 1
ATOM 3511 C CA . GLU B 1 181 ? 41.952 19.123 7.820 1.00 29.12 160 GLU B CA 1
ATOM 3512 C C . GLU B 1 181 ? 41.761 17.613 7.649 1.00 26.35 160 GLU B C 1
ATOM 3513 O O . GLU B 1 181 ? 42.491 16.826 8.238 1.00 26.03 160 GLU B O 1
ATOM 3519 N N . ILE B 1 182 ? 40.766 17.221 6.866 1.00 24.89 161 ILE B N 1
ATOM 3520 C CA . ILE B 1 182 ? 40.507 15.812 6.568 1.00 23.50 161 ILE B CA 1
ATOM 3521 C C . ILE B 1 182 ? 40.749 15.455 5.085 1.00 23.24 161 ILE B C 1
ATOM 3522 O O . ILE B 1 182 ? 41.253 14.374 4.783 1.00 21.38 161 ILE B O 1
ATOM 3527 N N . CYS B 1 183 ? 40.378 16.358 4.184 1.00 23.73 162 CYS B N 1
ATOM 3528 C CA . CYS B 1 183 ? 40.515 16.164 2.743 1.00 24.74 162 CYS B CA 1
ATOM 3529 C C . CYS B 1 183 ? 41.963 15.921 2.305 1.00 24.75 162 CYS B C 1
ATOM 3530 O O . CYS B 1 183 ? 42.849 16.712 2.607 1.00 25.27 162 CYS B O 1
ATOM 3533 N N . GLY B 1 184 ? 42.210 14.815 1.618 1.00 24.09 163 GLY B N 1
ATOM 3534 C CA . GLY B 1 184 ? 43.561 14.493 1.169 1.00 24.37 163 GLY B CA 1
ATOM 3535 C C . GLY B 1 184 ? 44.402 13.775 2.212 1.00 23.74 163 GLY B C 1
ATOM 3536 O O . GLY B 1 184 ? 45.518 13.379 1.924 1.00 23.77 163 GLY B O 1
ATOM 3537 N N . LYS B 1 185 ? 43.874 13.593 3.422 1.00 23.02 164 LYS B N 1
ATOM 3538 C CA . LYS B 1 185 ? 44.643 13.015 4.523 1.00 22.80 164 LYS B CA 1
ATOM 3539 C C . LYS B 1 185 ? 44.465 11.518 4.580 1.00 21.55 164 LYS B C 1
ATOM 3540 O O . LYS B 1 185 ? 43.458 10.968 4.093 1.00 21.55 164 LYS B O 1
ATOM 3546 N N . ARG B 1 186 ? 45.446 10.859 5.166 1.00 20.03 165 ARG B N 1
ATOM 3547 C CA . ARG B 1 186 ? 45.359 9.425 5.366 1.00 19.39 165 ARG B CA 1
ATOM 3548 C C . ARG B 1 186 ? 44.712 9.129 6.725 1.00 16.75 165 ARG B C 1
ATOM 3549 O O . ARG B 1 186 ? 45.169 9.628 7.777 1.00 15.26 165 ARG B O 1
ATOM 3557 N N . VAL B 1 187 ? 43.655 8.323 6.689 1.00 15.28 166 VAL B N 1
ATOM 3558 C CA . VAL B 1 187 ? 42.867 7.993 7.865 1.00 14.40 166 VAL B CA 1
ATOM 3559 C C . VAL B 1 187 ? 42.899 6.496 8.088 1.00 13.59 166 VAL B C 1
ATOM 3560 O O . VAL B 1 187 ? 42.747 5.744 7.135 1.00 13.67 166 VAL B O 1
ATOM 3564 N N . VAL B 1 188 ? 43.104 6.068 9.344 1.00 12.56 167 VAL B N 1
ATOM 3565 C CA . VAL B 1 188 ? 42.866 4.675 9.717 1.00 12.01 167 VAL B CA 1
ATOM 3566 C C . VAL B 1 188 ? 41.750 4.589 10.745 1.00 11.65 167 VAL B C 1
ATOM 3567 O O . VAL B 1 188 ? 41.730 5.331 11.738 1.00 11.36 167 VAL B O 1
ATOM 3571 N N . VAL B 1 189 ? 40.821 3.688 10.469 1.00 11.71 168 VAL B N 1
ATOM 3572 C CA . VAL B 1 189 ? 39.750 3.345 11.368 1.00 11.87 168 VAL B CA 1
ATOM 3573 C C . VAL B 1 189 ? 40.044 1.901 11.791 1.00 11.99 168 VAL B C 1
ATOM 3574 O O . VAL B 1 189 ? 40.163 1.025 10.936 1.00 12.27 168 VAL B O 1
ATOM 3578 N N . LEU B 1 190 ? 40.182 1.669 13.095 1.00 11.66 169 LEU B N 1
ATOM 3579 C CA . LEU B 1 190 ? 40.327 0.327 13.637 1.00 12.10 169 LEU B CA 1
ATOM 3580 C C . LEU B 1 190 ? 38.954 -0.124 14.175 1.00 12.47 169 LEU B C 1
ATOM 3581 O O . LEU B 1 190 ? 38.339 0.559 15.036 1.00 12.15 169 LEU B O 1
ATOM 3586 N N . GLY B 1 191 ? 38.478 -1.255 13.671 1.00 13.25 170 GLY B N 1
ATOM 3587 C CA . GLY B 1 191 ? 37.166 -1.784 14.045 1.00 14.16 170 GLY B CA 1
ATOM 3588 C C . GLY B 1 191 ? 36.100 -1.400 13.043 1.00 15.07 170 GLY B C 1
ATOM 3589 O O . GLY B 1 191 ? 36.221 -0.408 12.336 1.00 14.62 170 GLY B O 1
ATOM 3590 N N . ARG B 1 192 ? 35.056 -2.207 12.963 1.00 16.98 171 ARG B N 1
ATOM 3591 C CA . ARG B 1 192 ? 34.021 -2.013 11.966 1.00 18.36 171 ARG B CA 1
ATOM 3592 C C . ARG B 1 192 ? 32.638 -2.269 12.575 1.00 19.22 171 ARG B C 1
ATOM 3593 O O . ARG B 1 192 ? 31.779 -2.857 11.933 1.00 19.78 171 ARG B O 1
ATOM 3601 N N . GLY B 1 193 ? 32.415 -1.755 13.782 1.00 18.83 172 GLY B N 1
ATOM 3602 C CA . GLY B 1 193 ? 31.127 -1.891 14.458 1.00 19.52 172 GLY B CA 1
ATOM 3603 C C . GLY B 1 193 ? 29.995 -1.084 13.813 1.00 20.30 172 GLY B C 1
ATOM 3604 O O . GLY B 1 193 ? 30.201 0.045 13.361 1.00 18.60 172 GLY B O 1
ATOM 3605 N N . ASP B 1 194 ? 28.795 -1.670 13.793 1.00 21.91 173 ASP B N 1
ATOM 3606 C CA . ASP B 1 194 ? 27.662 -1.072 13.073 1.00 23.83 173 ASP B CA 1
ATOM 3607 C C . ASP B 1 194 ? 27.334 0.387 13.432 1.00 23.12 173 ASP B C 1
ATOM 3608 O O . ASP B 1 194 ? 26.914 1.135 12.566 1.00 23.70 173 ASP B O 1
ATOM 3613 N N . ILE B 1 195 ? 27.549 0.791 14.675 1.00 22.85 174 ILE B N 1
ATOM 3614 C CA . ILE B 1 195 ? 27.321 2.194 15.083 1.00 23.38 174 ILE B CA 1
ATOM 3615 C C . ILE B 1 195 ? 28.594 3.018 15.324 1.00 21.44 174 ILE B C 1
ATOM 3616 O O . ILE B 1 195 ? 28.503 4.208 15.670 1.00 21.61 174 ILE B O 1
ATOM 3621 N N . ALA B 1 196 ? 29.756 2.401 15.140 1.00 19.53 175 ALA B N 1
ATOM 3622 C CA . ALA B 1 196 ? 31.021 3.088 15.340 1.00 18.86 175 ALA B CA 1
ATOM 3623 C C . ALA B 1 196 ? 31.918 2.975 14.106 1.00 18.04 175 ALA B C 1
ATOM 3624 O O . ALA B 1 196 ? 31.830 3.815 13.223 1.00 17.18 175 ALA B O 1
ATOM 3626 N N . GLY B 1 197 ? 32.755 1.939 14.043 1.00 17.75 176 GLY B N 1
ATOM 3627 C CA . GLY B 1 197 ? 33.768 1.820 12.981 1.00 17.66 176 GLY B CA 1
ATOM 3628 C C . GLY B 1 197 ? 33.187 1.893 11.567 1.00 18.03 176 GLY B C 1
ATOM 3629 O O . GLY B 1 197 ? 33.664 2.653 10.716 1.00 18.06 176 GLY B O 1
ATOM 3630 N N . LEU B 1 198 ? 32.140 1.110 11.324 1.00 18.41 177 LEU B N 1
ATOM 3631 C CA . LEU B 1 198 ? 31.521 1.021 10.004 1.00 18.57 177 LEU B CA 1
ATOM 3632 C C . LEU B 1 198 ? 31.051 2.395 9.499 1.00 18.30 177 LEU B C 1
ATOM 3633 O O . LEU B 1 198 ? 31.576 2.905 8.512 1.00 17.73 177 LEU B O 1
ATOM 3638 N N . PRO B 1 199 ? 30.103 3.038 10.207 1.00 18.42 178 PRO B N 1
ATOM 3639 C CA . PRO B 1 199 ? 29.626 4.326 9.686 1.00 18.68 178 PRO B CA 1
ATOM 3640 C C . PRO B 1 199 ? 30.708 5.417 9.596 1.00 17.57 178 PRO B C 1
ATOM 3641 O O . PRO B 1 199 ? 30.728 6.206 8.647 1.00 17.52 178 PRO B O 1
ATOM 3645 N N . VAL B 1 200 ? 31.607 5.445 10.552 1.00 16.53 179 VAL B N 1
ATOM 3646 C CA . VAL B 1 200 ? 32.628 6.496 10.570 1.00 16.28 179 VAL B CA 1
ATOM 3647 C C . VAL B 1 200 ? 33.620 6.461 9.363 1.00 15.00 179 VAL B C 1
ATOM 3648 O O . VAL B 1 200 ? 34.038 7.500 8.874 1.00 14.11 179 VAL B O 1
ATOM 3652 N N . ALA B 1 201 ? 33.973 5.266 8.905 1.00 14.19 180 ALA B N 1
ATOM 3653 C CA . ALA B 1 201 ? 34.821 5.113 7.743 1.00 14.30 180 ALA B CA 1
ATOM 3654 C C . ALA B 1 201 ? 34.155 5.792 6.532 1.00 15.20 180 ALA B C 1
ATOM 3655 O O . ALA B 1 201 ? 34.811 6.530 5.793 1.00 14.91 180 ALA B O 1
ATOM 3657 N N . THR B 1 202 ? 32.842 5.581 6.401 1.00 15.93 181 THR B N 1
ATOM 3658 C CA . THR B 1 202 ? 32.043 6.200 5.353 1.00 17.36 181 THR B CA 1
ATOM 3659 C C . THR B 1 202 ? 32.035 7.698 5.454 1.00 17.68 181 THR B C 1
ATOM 3660 O O . THR B 1 202 ? 32.175 8.372 4.436 1.00 18.22 181 THR B O 1
ATOM 3664 N N . LEU B 1 203 ? 31.853 8.225 6.662 1.00 17.39 182 LEU B N 1
ATOM 3665 C CA . LEU B 1 203 ? 31.763 9.661 6.825 1.00 17.84 182 LEU B CA 1
ATOM 3666 C C . LEU B 1 203 ? 33.103 10.305 6.571 1.00 17.33 182 LEU B C 1
ATOM 3667 O O . LEU B 1 203 ? 33.155 11.397 6.009 1.00 17.55 182 LEU B O 1
ATOM 3672 N N . LEU B 1 204 ? 34.190 9.621 6.963 1.00 16.58 183 LEU B N 1
ATOM 3673 C CA . LEU B 1 204 ? 35.551 10.124 6.690 1.00 16.55 183 LEU B CA 1
ATOM 3674 C C . LEU B 1 204 ? 35.881 10.166 5.186 1.00 16.94 183 LEU B C 1
ATOM 3675 O O . LEU B 1 204 ? 36.395 11.183 4.684 1.00 17.51 183 LEU B O 1
ATOM 3680 N N . ALA B 1 205 ? 35.558 9.099 4.464 1.00 16.67 184 ALA B N 1
ATOM 3681 C CA . ALA B 1 205 ? 35.734 9.084 3.011 1.00 17.73 184 ALA B CA 1
ATOM 3682 C C . ALA B 1 205 ? 34.889 10.164 2.296 1.00 18.95 184 ALA B C 1
ATOM 3683 O O . ALA B 1 205 ? 35.363 10.766 1.333 1.00 18.96 184 ALA B O 1
ATOM 3685 N N . ASN B 1 206 ? 33.655 10.417 2.770 1.00 19.62 185 ASN B N 1
ATOM 3686 C CA . ASN B 1 206 ? 32.842 11.528 2.231 1.00 20.94 185 ASN B CA 1
ATOM 3687 C C . ASN B 1 206 ? 33.536 12.880 2.344 1.00 21.57 185 ASN B C 1
ATOM 3688 O O . ASN B 1 206 ? 33.320 13.736 1.509 1.00 23.49 185 ASN B O 1
ATOM 3693 N N . GLU B 1 207 ? 34.367 13.071 3.361 1.00 21.55 186 GLU B N 1
ATOM 3694 C CA . GLU B 1 207 ? 35.194 14.287 3.495 1.00 22.67 186 GLU B CA 1
ATOM 3695 C C . GLU B 1 207 ? 36.496 14.212 2.673 1.00 22.21 186 GLU B C 1
ATOM 3696 O O . GLU B 1 207 ? 37.395 15.031 2.889 1.00 23.00 186 GLU B O 1
ATOM 3702 N N . ASP B 1 208 ? 36.603 13.243 1.760 1.00 21.06 187 ASP B N 1
ATOM 3703 C CA . ASP B 1 208 ? 37.786 13.047 0.925 1.00 20.55 187 ASP B CA 1
ATOM 3704 C C . ASP B 1 208 ? 39.070 12.645 1.654 1.00 19.18 187 ASP B C 1
ATOM 3705 O O . ASP B 1 208 ? 40.158 12.934 1.203 1.00 19.37 187 ASP B O 1
ATOM 3710 N N . ALA B 1 209 ? 38.952 11.956 2.769 1.00 17.83 188 ALA B N 1
ATOM 3711 C CA . ALA B 1 209 ? 40.108 11.255 3.318 1.00 16.83 188 ALA B CA 1
ATOM 3712 C C . ALA B 1 209 ? 40.304 9.972 2.511 1.00 16.57 188 ALA B C 1
ATOM 3713 O O . ALA B 1 209 ? 39.349 9.469 1.905 1.00 16.14 188 ALA B O 1
ATOM 3715 N N . THR B 1 210 ? 41.539 9.468 2.529 1.00 16.41 189 THR B N 1
ATOM 3716 C CA . THR B 1 210 ? 41.891 8.122 2.070 1.00 16.41 189 THR B CA 1
ATOM 3717 C C . THR B 1 210 ? 41.885 7.177 3.268 1.00 15.76 189 THR B C 1
ATOM 3718 O O . THR B 1 210 ? 42.816 7.173 4.087 1.00 16.40 189 THR B O 1
ATOM 3722 N N . VAL B 1 211 ? 40.832 6.375 3.365 1.00 15.21 190 VAL B N 1
ATOM 3723 C CA . VAL B 1 211 ? 40.541 5.601 4.563 1.00 14.45 190 VAL B CA 1
ATOM 3724 C C . VAL B 1 211 ? 41.050 4.166 4.457 1.00 14.44 190 VAL B C 1
ATOM 3725 O O . VAL B 1 211 ? 40.812 3.460 3.471 1.00 16.19 190 VAL B O 1
ATOM 3729 N N . THR B 1 212 ? 41.732 3.721 5.479 1.00 13.72 191 THR B N 1
ATOM 3730 C CA . THR B 1 212 ? 42.089 2.330 5.582 1.00 13.77 191 THR B CA 1
ATOM 3731 C C . THR B 1 212 ? 41.365 1.794 6.804 1.00 13.22 191 THR B C 1
ATOM 3732 O O . THR B 1 212 ? 41.387 2.429 7.837 1.00 12.42 191 THR B O 1
ATOM 3736 N N . VAL B 1 213 ? 40.765 0.624 6.673 1.00 13.76 192 VAL B N 1
ATOM 3737 C CA . VAL B 1 213 ? 40.106 -0.058 7.761 1.00 14.01 192 VAL B CA 1
ATOM 3738 C C . VAL B 1 213 ? 40.889 -1.300 8.151 1.00 14.67 192 VAL B C 1
ATOM 3739 O O . VAL B 1 213 ? 41.298 -2.097 7.298 1.00 15.08 192 VAL B O 1
ATOM 3743 N N . VAL B 1 214 ? 41.033 -1.457 9.457 1.00 14.79 193 VAL B N 1
ATOM 3744 C CA . VAL B 1 214 ? 41.812 -2.500 10.074 1.00 16.04 193 VAL B CA 1
ATOM 3745 C C . VAL B 1 214 ? 40.972 -3.068 11.249 1.00 16.79 193 VAL B C 1
ATOM 3746 O O . VAL B 1 214 ? 39.955 -2.470 11.640 1.00 15.87 193 VAL B O 1
ATOM 3750 N N . HIS B 1 215 ? 41.382 -4.221 11.776 1.00 18.30 194 HIS B N 1
ATOM 3751 C CA . HIS B 1 215 ? 40.679 -4.889 12.894 1.00 19.43 194 HIS B CA 1
ATOM 3752 C C . HIS B 1 215 ? 41.590 -5.148 14.078 1.00 19.90 194 HIS B C 1
ATOM 3753 O O . HIS B 1 215 ? 42.811 -5.183 13.909 1.00 20.22 194 HIS B O 1
ATOM 3760 N N . SER B 1 216 ? 41.024 -5.383 15.275 1.00 19.93 195 SER B N 1
ATOM 3761 C CA . SER B 1 216 ? 41.886 -5.621 16.457 1.00 20.50 195 SER B CA 1
ATOM 3762 C C . SER B 1 216 ? 42.846 -6.785 16.265 1.00 21.12 195 SER B C 1
ATOM 3763 O O . SER B 1 216 ? 44.016 -6.727 16.721 1.00 21.65 195 SER B O 1
ATOM 3766 N N . ALA B 1 217 ? 42.378 -7.814 15.551 1.00 21.08 196 ALA B N 1
ATOM 3767 C CA . ALA B 1 217 ? 43.176 -9.004 15.320 1.00 21.71 196 ALA B CA 1
ATOM 3768 C C . ALA B 1 217 ? 43.872 -9.009 13.969 1.00 21.05 196 ALA B C 1
ATOM 3769 O O . ALA B 1 217 ? 44.436 -10.006 13.590 1.00 22.11 196 ALA B O 1
ATOM 3771 N N . THR B 1 218 ? 43.846 -7.893 13.249 1.00 19.99 197 THR B N 1
ATOM 3772 C CA . THR B 1 218 ? 44.654 -7.722 12.043 1.00 19.80 197 THR B CA 1
ATOM 3773 C C . THR B 1 218 ? 46.151 -7.896 12.406 1.00 20.74 197 THR B C 1
ATOM 3774 O O . THR B 1 218 ? 46.560 -7.449 13.457 1.00 20.16 197 THR B O 1
ATOM 3778 N N . PRO B 1 219 ? 46.958 -8.543 11.543 1.00 22.05 198 PRO B N 1
ATOM 3779 C CA . PRO B 1 219 ? 48.372 -8.667 11.918 1.00 23.61 198 PRO B CA 1
ATOM 3780 C C . PRO B 1 219 ? 49.002 -7.333 12.372 1.00 23.59 198 PRO B C 1
ATOM 3781 O O . PRO B 1 219 ? 48.841 -6.284 11.752 1.00 22.46 198 PRO B O 1
ATOM 3785 N N . LEU B 1 220 ? 49.672 -7.403 13.504 1.00 25.11 199 LEU B N 1
ATOM 3786 C CA . LEU B 1 220 ? 50.189 -6.234 14.176 1.00 25.75 199 LEU B CA 1
ATOM 3787 C C . LEU B 1 220 ? 51.176 -5.440 13.357 1.00 24.72 199 LEU B C 1
ATOM 3788 O O . LEU B 1 220 ? 51.213 -4.228 13.466 1.00 23.23 199 LEU B O 1
ATOM 3793 N N . CYS B 1 221 ? 51.983 -6.128 12.562 1.00 25.99 200 CYS B N 1
ATOM 3794 C CA . CYS B 1 221 ? 52.947 -5.455 11.709 1.00 26.67 200 CYS B CA 1
ATOM 3795 C C . CYS B 1 221 ? 52.242 -4.541 10.692 1.00 24.65 200 CYS B C 1
ATOM 3796 O O . CYS B 1 221 ? 52.736 -3.447 10.401 1.00 22.83 200 CYS B O 1
ATOM 3799 N N . ASP B 1 222 ? 51.076 -4.985 10.202 1.00 23.06 201 ASP B N 1
ATOM 3800 C CA . ASP B 1 222 ? 50.268 -4.191 9.285 1.00 21.66 201 ASP B CA 1
ATOM 3801 C C . ASP B 1 222 ? 49.624 -2.993 10.004 1.00 19.15 201 ASP B C 1
ATOM 3802 O O . ASP B 1 222 ? 49.615 -1.886 9.492 1.00 17.63 201 ASP B O 1
ATOM 3807 N N . ILE B 1 223 ? 49.090 -3.224 11.199 1.00 18.09 202 ILE B N 1
ATOM 3808 C CA . ILE B 1 223 ? 48.424 -2.165 11.922 1.00 16.58 202 ILE B CA 1
ATOM 3809 C C . ILE B 1 223 ? 49.473 -1.062 12.178 1.00 15.99 202 ILE B C 1
ATOM 3810 O O . ILE B 1 223 ? 49.232 0.136 11.945 1.00 14.99 202 ILE B O 1
ATOM 3815 N N . ALA B 1 224 ? 50.643 -1.480 12.631 1.00 16.17 203 ALA B N 1
ATOM 3816 C CA . ALA B 1 224 ? 51.721 -0.537 12.944 1.00 16.22 203 ALA B CA 1
ATOM 3817 C C . ALA B 1 224 ? 52.087 0.306 11.718 1.00 16.48 203 ALA B C 1
ATOM 3818 O O . ALA B 1 224 ? 52.172 1.533 11.783 1.00 15.75 203 ALA B O 1
ATOM 3820 N N . ASP B 1 225 ? 52.310 -0.379 10.607 1.00 17.24 204 ASP B N 1
ATOM 3821 C CA . ASP B 1 225 ? 52.628 0.268 9.359 1.00 18.45 204 ASP B CA 1
ATOM 3822 C C . ASP B 1 225 ? 51.531 1.266 8.927 1.00 16.78 204 ASP B C 1
ATOM 3823 O O . ASP B 1 225 ? 51.820 2.357 8.474 1.00 16.26 204 ASP B O 1
ATOM 3828 N N . ILE B 1 226 ? 50.274 0.866 9.086 1.00 15.75 205 ILE B N 1
ATOM 3829 C CA . ILE B 1 226 ? 49.160 1.680 8.672 1.00 14.81 205 ILE B CA 1
ATOM 3830 C C . ILE B 1 226 ? 49.028 2.900 9.592 1.00 14.15 205 ILE B C 1
ATOM 3831 O O . ILE B 1 226 ? 48.913 4.030 9.115 1.00 13.40 205 ILE B O 1
ATOM 3836 N N . VAL B 1 227 ? 49.083 2.673 10.908 1.00 13.98 206 VAL B N 1
ATOM 3837 C CA . VAL B 1 227 ? 48.965 3.769 11.887 1.00 13.73 206 VAL B CA 1
ATOM 3838 C C . VAL B 1 227 ? 50.111 4.781 11.668 1.00 13.99 206 VAL B C 1
ATOM 3839 O O . VAL B 1 227 ? 49.897 5.990 11.763 1.00 13.45 206 VAL B O 1
ATOM 3843 N N . ARG B 1 228 ? 51.313 4.283 11.387 1.00 14.78 207 ARG B N 1
ATOM 3844 C CA A ARG B 1 228 ? 52.492 5.143 11.185 0.60 15.65 207 ARG B CA 1
ATOM 3845 C CA B ARG B 1 228 ? 52.468 5.171 11.230 0.40 15.52 207 ARG B CA 1
ATOM 3846 C C . ARG B 1 228 ? 52.294 6.115 10.033 1.00 15.82 207 ARG B C 1
ATOM 3847 O O . ARG B 1 228 ? 52.866 7.216 10.000 1.00 16.22 207 ARG B O 1
ATOM 3862 N N . ALA B 1 229 ? 51.489 5.707 9.067 1.00 15.81 208 ALA B N 1
ATOM 3863 C CA . ALA B 1 229 ? 51.282 6.534 7.905 1.00 16.10 208 ALA B CA 1
ATOM 3864 C C . ALA B 1 229 ? 50.023 7.410 8.029 1.00 15.70 208 ALA B C 1
ATOM 3865 O O . ALA B 1 229 ? 49.705 8.162 7.107 1.00 16.21 208 ALA B O 1
ATOM 3867 N N . SER B 1 230 ? 49.284 7.314 9.128 1.00 15.00 209 SER B N 1
ATOM 3868 C CA . SER B 1 230 ? 47.995 7.951 9.184 1.00 14.66 209 SER B CA 1
ATOM 3869 C C . SER B 1 230 ? 48.027 9.331 9.858 1.00 14.71 209 SER B C 1
ATOM 3870 O O . SER B 1 230 ? 48.537 9.481 10.956 1.00 15.28 209 SER B O 1
ATOM 3873 N N . ASP B 1 231 ? 47.449 10.320 9.185 1.00 14.46 210 ASP B N 1
ATOM 3874 C CA . ASP B 1 231 ? 47.218 11.649 9.739 1.00 14.65 210 ASP B CA 1
ATOM 3875 C C . ASP B 1 231 ? 46.117 11.688 10.803 1.00 13.73 210 ASP B C 1
ATOM 3876 O O . ASP B 1 231 ? 46.097 12.573 11.659 1.00 13.57 210 ASP B O 1
ATOM 3881 N N . ILE B 1 232 ? 45.173 10.759 10.706 1.00 13.29 211 ILE B N 1
ATOM 3882 C CA . ILE B 1 232 ? 44.059 10.702 11.626 1.00 13.11 211 ILE B CA 1
ATOM 3883 C C . ILE B 1 232 ? 43.802 9.255 12.025 1.00 12.69 211 ILE B C 1
ATOM 3884 O O . ILE B 1 232 ? 43.696 8.381 11.164 1.00 12.49 211 ILE B O 1
ATOM 3889 N N . VAL B 1 233 ? 43.712 9.020 13.335 1.00 12.32 212 VAL B N 1
ATOM 3890 C CA . VAL B 1 233 ? 43.467 7.692 13.864 1.00 12.45 212 VAL B CA 1
ATOM 3891 C C . VAL B 1 233 ? 42.126 7.674 14.625 1.00 11.99 212 VAL B C 1
ATOM 3892 O O . VAL B 1 233 ? 41.941 8.434 15.585 1.00 11.61 212 VAL B O 1
ATOM 3896 N N . VAL B 1 234 ? 41.215 6.817 14.175 1.00 11.78 213 VAL B N 1
ATOM 3897 C CA . VAL B 1 234 ? 39.987 6.552 14.866 1.00 11.81 213 VAL B CA 1
ATOM 3898 C C . VAL B 1 234 ? 39.955 5.103 15.267 1.00 11.85 213 VAL B C 1
ATOM 3899 O O . VAL B 1 234 ? 39.702 4.222 14.448 1.00 11.11 213 VAL B O 1
ATOM 3903 N N . SER B 1 235 ? 40.176 4.869 16.564 1.00 11.94 214 SER B N 1
ATOM 3904 C CA . SER B 1 235 ? 40.224 3.529 17.099 1.00 12.47 214 SER B CA 1
ATOM 3905 C C . SER B 1 235 ? 38.919 3.147 17.799 1.00 12.72 214 SER B C 1
ATOM 3906 O O . SER B 1 235 ? 38.585 3.704 18.830 1.00 13.04 214 SER B O 1
ATOM 3909 N N . ALA B 1 236 ? 38.243 2.146 17.259 1.00 13.02 215 ALA B N 1
ATOM 3910 C CA . ALA B 1 236 ? 36.948 1.692 17.777 1.00 13.46 215 ALA B CA 1
ATOM 3911 C C . ALA B 1 236 ? 36.895 0.171 17.754 1.00 14.12 215 ALA B C 1
ATOM 3912 O O . ALA B 1 236 ? 35.915 -0.445 17.310 1.00 14.59 215 ALA B O 1
ATOM 3914 N N . ALA B 1 237 ? 37.961 -0.442 18.229 1.00 14.56 216 ALA B N 1
ATOM 3915 C CA . ALA B 1 237 ? 38.105 -1.892 18.182 1.00 15.90 216 ALA B CA 1
ATOM 3916 C C . ALA B 1 237 ? 37.799 -2.556 19.512 1.00 16.98 216 ALA B C 1
ATOM 3917 O O . ALA B 1 237 ? 37.577 -3.742 19.536 1.00 18.47 216 ALA B O 1
ATOM 3919 N N . GLY B 1 238 ? 37.827 -1.809 20.619 1.00 17.34 217 GLY B N 1
ATOM 3920 C CA . GLY B 1 238 ? 37.490 -2.372 21.940 1.00 18.06 217 GLY B CA 1
ATOM 3921 C C . GLY B 1 238 ? 38.558 -3.337 22.403 1.00 18.70 217 GLY B C 1
ATOM 3922 O O . GLY B 1 238 ? 38.281 -4.481 22.757 1.00 19.00 217 GLY B O 1
ATOM 3923 N N . GLN B 1 239 ? 39.798 -2.862 22.369 1.00 18.91 218 GLN B N 1
ATOM 3924 C CA . GLN B 1 239 ? 40.949 -3.664 22.715 1.00 19.98 218 GLN B CA 1
ATOM 3925 C C . GLN B 1 239 ? 41.919 -2.731 23.399 1.00 19.15 218 GLN B C 1
ATOM 3926 O O . GLN B 1 239 ? 42.572 -1.939 22.739 1.00 17.92 218 GLN B O 1
ATOM 3932 N N . PRO B 1 240 ? 42.029 -2.820 24.732 1.00 19.80 219 PRO B N 1
ATOM 3933 C CA . PRO B 1 240 ? 42.897 -1.866 25.424 1.00 19.18 219 PRO B CA 1
ATOM 3934 C C . PRO B 1 240 ? 44.363 -1.996 25.052 1.00 19.02 219 PRO B C 1
ATOM 3935 O O . PRO B 1 240 ? 44.901 -3.100 24.963 1.00 19.42 219 PRO B O 1
ATOM 3939 N N . GLY B 1 241 ? 45.010 -0.861 24.842 1.00 18.91 220 GLY B N 1
ATOM 3940 C CA . GLY B 1 241 ? 46.423 -0.855 24.492 1.00 19.18 220 GLY B CA 1
ATOM 3941 C C . GLY B 1 241 ? 46.728 -1.359 23.100 1.00 19.22 220 GLY B C 1
ATOM 3942 O O . GLY B 1 241 ? 47.868 -1.698 22.801 1.00 20.59 220 GLY B O 1
ATOM 3943 N N . LEU B 1 242 ? 45.720 -1.408 22.233 1.00 18.24 221 LEU B N 1
ATOM 3944 C CA . LEU B 1 242 ? 45.934 -1.900 20.892 1.00 17.94 221 LEU B CA 1
ATOM 3945 C C . LEU B 1 242 ? 46.837 -0.946 20.111 1.00 17.13 221 LEU B C 1
ATOM 3946 O O . LEU B 1 242 ? 47.762 -1.392 19.453 1.00 17.40 221 LEU B O 1
ATOM 3951 N N . VAL B 1 243 ? 46.531 0.344 20.162 1.00 15.90 222 VAL B N 1
ATOM 3952 C CA . VAL B 1 243 ? 47.301 1.348 19.438 1.00 16.31 222 VAL B CA 1
ATOM 3953 C C . VAL B 1 243 ? 48.453 1.851 20.299 1.00 16.80 222 VAL B C 1
ATOM 3954 O O . VAL B 1 243 ? 48.266 2.699 21.183 1.00 16.45 222 VAL B O 1
ATOM 3958 N N . ARG B 1 244 ? 49.639 1.320 20.009 1.00 17.97 223 ARG B N 1
ATOM 3959 C CA . ARG B 1 244 ? 50.885 1.762 20.637 1.00 18.82 223 ARG B CA 1
ATOM 3960 C C . ARG B 1 244 ? 51.183 3.215 20.347 1.00 17.26 223 ARG B C 1
ATOM 3961 O O . ARG B 1 244 ? 51.057 3.666 19.230 1.00 15.86 223 ARG B O 1
ATOM 3969 N N . GLY B 1 245 ? 51.599 3.949 21.367 1.00 17.04 224 GLY B N 1
ATOM 3970 C CA . GLY B 1 245 ? 51.936 5.342 21.205 1.00 17.16 224 GLY B CA 1
ATOM 3971 C C . GLY B 1 245 ? 53.007 5.655 20.184 1.00 17.89 224 GLY B C 1
ATOM 3972 O O . GLY B 1 245 ? 52.948 6.699 19.506 1.00 17.05 224 GLY B O 1
ATOM 3973 N N . GLU B 1 246 ? 53.983 4.753 20.072 1.00 19.20 225 GLU B N 1
ATOM 3974 C CA . GLU B 1 246 ? 55.154 4.993 19.236 1.00 20.83 225 GLU B CA 1
ATOM 3975 C C . GLU B 1 246 ? 54.810 4.806 17.764 1.00 19.62 225 GLU B C 1
ATOM 3976 O O . GLU B 1 246 ? 55.575 5.178 16.916 1.00 19.67 225 GLU B O 1
ATOM 3982 N N . TRP B 1 247 ? 53.669 4.203 17.458 1.00 18.13 226 TRP B N 1
ATOM 3983 C CA . TRP B 1 247 ? 53.229 4.146 16.058 1.00 17.42 226 TRP B CA 1
ATOM 3984 C C . TRP B 1 247 ? 52.640 5.466 15.586 1.00 16.73 226 TRP B C 1
ATOM 3985 O O . TRP B 1 247 ? 52.517 5.710 14.392 1.00 16.79 226 TRP B O 1
ATOM 3996 N N . ILE B 1 248 ? 52.242 6.327 16.503 1.00 16.46 227 ILE B N 1
ATOM 3997 C CA . ILE B 1 248 ? 51.469 7.507 16.111 1.00 16.23 227 ILE B CA 1
ATOM 3998 C C . ILE B 1 248 ? 52.361 8.442 15.328 1.00 16.84 227 ILE B C 1
ATOM 3999 O O . ILE B 1 248 ? 53.446 8.750 15.787 1.00 17.13 227 ILE B O 1
ATOM 4004 N N . LYS B 1 249 ? 51.877 8.899 14.170 1.00 16.49 228 LYS B N 1
ATOM 4005 C CA . LYS B 1 249 ? 52.593 9.846 13.332 1.00 17.33 228 LYS B CA 1
ATOM 4006 C C . LYS B 1 249 ? 52.611 11.208 14.010 1.00 17.69 228 LYS B C 1
ATOM 4007 O O . LYS B 1 249 ? 51.582 11.681 14.541 1.00 16.72 228 LYS B O 1
ATOM 4013 N N . LEU B 1 250 ? 53.778 11.848 13.980 1.00 18.47 229 LEU B N 1
ATOM 4014 C CA . LEU B 1 250 ? 53.963 13.110 14.669 1.00 18.78 229 LEU B CA 1
ATOM 4015 C C . LEU B 1 250 ? 52.962 14.120 14.117 1.00 17.94 229 LEU B C 1
ATOM 4016 O O . LEU B 1 250 ? 52.885 14.331 12.919 1.00 18.13 229 LEU B O 1
ATOM 4021 N N . GLY B 1 251 ? 52.172 14.722 14.998 1.00 17.36 230 GLY B N 1
ATOM 4022 C CA . GLY B 1 251 ? 51.156 15.697 14.584 1.00 17.12 230 GLY B CA 1
ATOM 4023 C C . GLY B 1 251 ? 49.816 15.085 14.182 1.00 16.10 230 GLY B C 1
ATOM 4024 O O . GLY B 1 251 ? 48.915 15.797 13.737 1.00 16.34 230 GLY B O 1
ATOM 4025 N N . ALA B 1 252 ? 49.649 13.782 14.366 1.00 15.25 231 ALA B N 1
ATOM 4026 C CA . ALA B 1 252 ? 48.368 13.137 14.056 1.00 14.73 231 ALA B CA 1
ATOM 4027 C C . ALA B 1 252 ? 47.217 13.573 14.984 1.00 14.39 231 ALA B C 1
ATOM 4028 O O . ALA B 1 252 ? 47.455 14.099 16.073 1.00 14.37 231 ALA B O 1
ATOM 4030 N N . ALA B 1 253 ? 45.969 13.350 14.552 1.00 14.04 232 ALA B N 1
ATOM 4031 C CA . ALA B 1 253 ? 44.822 13.519 15.422 1.00 14.21 232 ALA B CA 1
ATOM 4032 C C . ALA B 1 253 ? 44.289 12.136 15.747 1.00 13.90 232 ALA B C 1
ATOM 4033 O O . ALA B 1 253 ? 44.066 11.323 14.857 1.00 13.78 232 ALA B O 1
ATOM 4035 N N . VAL B 1 254 ? 44.144 11.843 17.036 1.00 14.23 233 VAL B N 1
ATOM 4036 C CA . VAL B 1 254 ? 43.851 10.500 17.496 1.00 14.01 233 VAL B CA 1
ATOM 4037 C C . VAL B 1 254 ? 42.547 10.563 18.289 1.00 14.39 233 VAL B C 1
ATOM 4038 O O . VAL B 1 254 ? 42.468 11.284 19.283 1.00 14.79 233 VAL B O 1
ATOM 4042 N N . ILE B 1 255 ? 41.548 9.802 17.845 1.00 14.16 234 ILE B N 1
ATOM 4043 C CA . ILE B 1 255 ? 40.233 9.756 18.443 1.00 14.51 234 ILE B CA 1
ATOM 4044 C C . ILE B 1 255 ? 40.022 8.348 18.969 1.00 14.51 234 ILE B C 1
ATOM 4045 O O . ILE B 1 255 ? 39.932 7.386 18.201 1.00 13.73 234 ILE B O 1
ATOM 4050 N N . ASP B 1 256 ? 39.950 8.243 20.293 1.00 15.11 235 ASP B N 1
ATOM 4051 C CA . ASP B 1 256 ? 39.849 6.969 20.970 1.00 15.60 235 ASP B CA 1
ATOM 4052 C C . ASP B 1 256 ? 38.413 6.631 21.362 1.00 15.92 235 ASP B C 1
ATOM 4053 O O . ASP B 1 256 ? 37.903 7.119 22.371 1.00 16.97 235 ASP B O 1
ATOM 4058 N N . VAL B 1 257 ? 37.793 5.757 20.586 1.00 15.91 236 VAL B N 1
ATOM 4059 C CA . VAL B 1 257 ? 36.417 5.302 20.814 1.00 16.83 236 VAL B CA 1
ATOM 4060 C C . VAL B 1 257 ? 36.320 4.071 21.731 1.00 17.76 236 VAL B C 1
ATOM 4061 O O . VAL B 1 257 ? 35.260 3.760 22.223 1.00 18.11 236 VAL B O 1
ATOM 4065 N N . GLY B 1 258 ? 37.422 3.376 21.973 1.00 18.84 237 GLY B N 1
ATOM 4066 C CA . GLY B 1 258 ? 37.398 2.208 22.845 1.00 20.13 237 GLY B CA 1
ATOM 4067 C C . GLY B 1 258 ? 36.830 2.523 24.220 1.00 21.82 237 GLY B C 1
ATOM 4068 O O . GLY B 1 258 ? 37.126 3.573 24.801 1.00 22.64 237 GLY B O 1
ATOM 4069 N N . THR B 1 259 ? 35.991 1.632 24.737 1.00 22.26 238 THR B N 1
ATOM 4070 C CA . THR B 1 259 ? 35.510 1.739 26.108 1.00 23.30 238 THR B CA 1
ATOM 4071 C C . THR B 1 259 ? 35.462 0.327 26.665 1.00 23.05 238 THR B C 1
ATOM 4072 O O . THR B 1 259 ? 34.375 -0.219 26.824 1.00 24.52 238 THR B O 1
ATOM 4076 N N . THR B 1 260 ? 36.616 -0.273 26.940 1.00 20.95 239 THR B N 1
ATOM 4077 C CA . THR B 1 260 ? 36.647 -1.647 27.383 1.00 20.77 239 THR B CA 1
ATOM 4078 C C . THR B 1 260 ? 36.781 -1.771 28.920 1.00 20.99 239 THR B C 1
ATOM 4079 O O . THR B 1 260 ? 37.698 -1.206 29.511 1.00 20.93 239 THR B O 1
ATOM 4083 N N . PRO B 1 261 ? 35.866 -2.514 29.568 1.00 20.94 240 PRO B N 1
ATOM 4084 C CA . PRO B 1 261 ? 36.041 -2.804 30.997 1.00 21.45 240 PRO B CA 1
ATOM 4085 C C . PRO B 1 261 ? 37.348 -3.576 31.282 1.00 21.50 240 PRO B C 1
ATOM 4086 O O . PRO B 1 261 ? 37.628 -4.580 30.611 1.00 21.91 240 PRO B O 1
ATOM 4090 N N . VAL B 1 262 ? 38.147 -3.078 32.228 1.00 20.75 241 VAL B N 1
ATOM 4091 C CA . VAL B 1 262 ? 39.386 -3.734 32.645 1.00 20.90 241 VAL B CA 1
ATOM 4092 C C . VAL B 1 262 ? 39.375 -3.815 34.170 1.00 21.45 241 VAL B C 1
ATOM 4093 O O . VAL B 1 262 ? 39.084 -2.829 34.848 1.00 21.09 241 VAL B O 1
ATOM 4097 N N . ALA B 1 263 ? 39.670 -4.997 34.706 1.00 22.42 242 ALA B N 1
ATOM 4098 C CA . ALA B 1 263 ? 39.529 -5.230 36.158 1.00 23.46 242 ALA B CA 1
ATOM 4099 C C . ALA B 1 263 ? 40.311 -4.199 36.977 1.00 23.36 242 ALA B C 1
ATOM 4100 O O . ALA B 1 263 ? 41.485 -3.898 36.678 1.00 22.85 242 ALA B O 1
ATOM 4102 N N . ASP B 1 264 ? 39.612 -3.611 37.945 1.00 23.62 243 ASP B N 1
ATOM 4103 C CA . ASP B 1 264 ? 40.197 -2.682 38.904 1.00 24.17 243 ASP B CA 1
ATOM 4104 C C . ASP B 1 264 ? 39.419 -2.779 40.234 1.00 25.29 243 ASP B C 1
ATOM 4105 O O . ASP B 1 264 ? 38.336 -2.196 40.391 1.00 25.32 243 ASP B O 1
ATOM 4110 N N . PRO B 1 265 ? 39.944 -3.560 41.191 1.00 26.64 244 PRO B N 1
ATOM 4111 C CA . PRO B 1 265 ? 39.169 -3.733 42.416 1.00 28.03 244 PRO B CA 1
ATOM 4112 C C . PRO B 1 265 ? 38.870 -2.445 43.213 1.00 27.93 244 PRO B C 1
ATOM 4113 O O . PRO B 1 265 ? 38.000 -2.465 44.072 1.00 28.89 244 PRO B O 1
ATOM 4117 N N . SER B 1 266 ? 39.576 -1.348 42.946 1.00 26.92 245 SER B N 1
ATOM 4118 C CA . SER B 1 266 ? 39.278 -0.093 43.645 1.00 27.08 245 SER B CA 1
ATOM 4119 C C . SER B 1 266 ? 37.999 0.647 43.130 1.00 26.52 245 SER B C 1
ATOM 4120 O O . SER B 1 266 ? 37.514 1.537 43.819 1.00 27.06 245 SER B O 1
ATOM 4123 N N . LYS B 1 267 ? 37.469 0.299 41.949 1.00 25.67 246 LYS B N 1
ATOM 4124 C CA . LYS B 1 267 ? 36.332 1.049 41.372 1.00 25.34 246 LYS B CA 1
ATOM 4125 C C . LYS B 1 267 ? 34.990 0.425 41.720 1.00 26.47 246 LYS B C 1
ATOM 4126 O O . LYS B 1 267 ? 34.892 -0.775 41.985 1.00 26.68 246 LYS B O 1
ATOM 4132 N N . VAL B 1 268 ? 33.949 1.257 41.664 1.00 27.04 247 VAL B N 1
ATOM 4133 C CA . VAL B 1 268 ? 32.591 0.862 42.060 1.00 28.41 247 VAL B CA 1
ATOM 4134 C C . VAL B 1 268 ? 32.115 -0.473 41.461 1.00 28.80 247 VAL B C 1
ATOM 4135 O O . VAL B 1 268 ? 31.686 -1.354 42.189 1.00 30.32 247 VAL B O 1
ATOM 4139 N N . PRO B 1 269 ? 32.192 -0.645 40.142 1.00 28.07 248 PRO B N 1
ATOM 4140 C CA . PRO B 1 269 ? 31.753 -1.939 39.610 1.00 28.62 248 PRO B CA 1
ATOM 4141 C C . PRO B 1 269 ? 32.874 -3.018 39.477 1.00 28.73 248 PRO B C 1
ATOM 4142 O O . PRO B 1 269 ? 32.627 -4.066 38.876 1.00 28.87 248 PRO B O 1
ATOM 4146 N N . GLY B 1 270 ? 34.078 -2.759 39.999 1.00 28.48 249 GLY B N 1
ATOM 4147 C CA . GLY B 1 270 ? 35.213 -3.695 39.893 1.00 28.39 249 GLY B CA 1
ATOM 4148 C C . GLY B 1 270 ? 36.000 -3.589 38.585 1.00 27.09 249 GLY B C 1
ATOM 4149 O O . GLY B 1 270 ? 36.917 -4.377 38.336 1.00 26.80 249 GLY B O 1
ATOM 4150 N N . TYR B 1 271 ? 35.656 -2.621 37.748 1.00 25.97 250 TYR B N 1
ATOM 4151 C CA . TYR B 1 271 ? 36.417 -2.385 36.531 1.00 25.11 250 TYR B CA 1
ATOM 4152 C C . TYR B 1 271 ? 36.542 -0.894 36.273 1.00 23.94 250 TYR B C 1
ATOM 4153 O O . TYR B 1 271 ? 35.794 -0.082 36.834 1.00 23.79 250 TYR B O 1
ATOM 4162 N N . ARG B 1 272 ? 37.529 -0.550 35.456 1.00 22.73 251 ARG B N 1
ATOM 4163 C CA . ARG B 1 272 ? 37.669 0.787 34.910 1.00 22.00 251 ARG B CA 1
ATOM 4164 C C . ARG B 1 272 ? 37.491 0.640 33.391 1.00 20.97 251 ARG B C 1
ATOM 4165 O O . ARG B 1 272 ? 37.697 -0.445 32.841 1.00 20.12 251 ARG B O 1
ATOM 4173 N N . LEU B 1 273 ? 37.120 1.737 32.733 1.00 20.67 252 LEU B N 1
ATOM 4174 C CA . LEU B 1 273 ? 37.056 1.809 31.270 1.00 20.37 252 LEU B CA 1
ATOM 4175 C C . LEU B 1 273 ? 38.384 2.247 30.684 1.00 19.62 252 LEU B C 1
ATOM 4176 O O . LEU B 1 273 ? 38.917 3.286 31.071 1.00 19.79 252 LEU B O 1
ATOM 4181 N N . VAL B 1 274 ? 38.923 1.432 29.768 1.00 19.36 253 VAL B N 1
ATOM 4182 C CA . VAL B 1 274 ? 40.224 1.677 29.162 1.00 18.46 253 VAL B CA 1
ATOM 4183 C C . VAL B 1 274 ? 40.039 1.771 27.648 1.00 17.29 253 VAL B C 1
ATOM 4184 O O . VAL B 1 274 ? 39.358 0.920 27.031 1.00 16.62 253 VAL B O 1
ATOM 4188 N N . GLY B 1 275 ? 40.649 2.809 27.067 1.00 15.91 254 GLY B N 1
ATOM 4189 C CA . GLY B 1 275 ? 40.574 3.071 25.659 1.00 15.14 254 GLY B CA 1
ATOM 4190 C C . GLY B 1 275 ? 41.473 2.136 24.883 1.00 15.04 254 GLY B C 1
ATOM 4191 O O . GLY B 1 275 ? 42.270 1.378 25.480 1.00 15.62 254 GLY B O 1
ATOM 4192 N N . ASP B 1 276 ? 41.367 2.212 23.555 1.00 14.36 255 ASP B N 1
ATOM 4193 C CA . ASP B 1 276 ? 42.236 1.452 22.647 1.00 14.20 255 ASP B CA 1
ATOM 4194 C C . ASP B 1 276 ? 43.671 1.969 22.567 1.00 14.23 255 ASP B C 1
ATOM 4195 O O . ASP B 1 276 ? 44.577 1.229 22.178 1.00 14.03 255 ASP B O 1
ATOM 4200 N N . VAL B 1 277 ? 43.871 3.243 22.909 1.00 14.22 256 VAL B N 1
ATOM 4201 C CA . VAL B 1 277 ? 45.150 3.906 22.680 1.00 14.80 256 VAL B CA 1
ATOM 4202 C C . VAL B 1 277 ? 46.015 3.955 23.948 1.00 15.33 256 VAL B C 1
ATOM 4203 O O . VAL B 1 277 ? 45.517 4.236 25.039 1.00 15.13 256 VAL B O 1
ATOM 4207 N N . CYS B 1 278 ? 47.305 3.671 23.789 1.00 15.91 257 CYS B N 1
ATOM 4208 C CA . CYS B 1 278 ? 48.315 3.960 24.833 1.00 16.44 257 CYS B CA 1
ATOM 4209 C C . CYS B 1 278 ? 48.524 5.468 24.941 1.00 15.72 257 CYS B C 1
ATOM 4210 O O . CYS B 1 278 ? 49.450 6.041 24.365 1.00 15.28 257 CYS B O 1
ATOM 4213 N N . PHE B 1 279 ? 47.654 6.098 25.711 1.00 15.24 258 PHE B N 1
ATOM 4214 C CA . PHE B 1 279 ? 47.514 7.553 25.739 1.00 15.35 258 PHE B CA 1
ATOM 4215 C C . PHE B 1 279 ? 48.762 8.243 26.255 1.00 15.78 258 PHE B C 1
ATOM 4216 O O . PHE B 1 279 ? 49.147 9.286 25.755 1.00 15.56 258 PHE B O 1
ATOM 4224 N N . ASP B 1 280 ? 49.414 7.637 27.236 1.00 16.68 259 ASP B N 1
ATOM 4225 C CA . ASP B 1 280 ? 50.548 8.290 27.885 1.00 18.13 259 ASP B CA 1
ATOM 4226 C C . ASP B 1 280 ? 51.686 8.515 26.888 1.00 18.00 259 ASP B C 1
ATOM 4227 O O . ASP B 1 280 ? 52.283 9.550 26.879 1.00 18.73 259 ASP B O 1
ATOM 4232 N N . VAL B 1 281 ? 51.925 7.571 26.001 1.00 17.87 260 VAL B N 1
ATOM 4233 C CA . VAL B 1 281 ? 52.941 7.744 24.954 1.00 18.21 260 VAL B CA 1
ATOM 4234 C C . VAL B 1 281 ? 52.373 8.516 23.747 1.00 17.72 260 VAL B C 1
ATOM 4235 O O . VAL B 1 281 ? 53.055 9.378 23.175 1.00 17.28 260 VAL B O 1
ATOM 4239 N N . ALA B 1 282 ? 51.133 8.196 23.366 1.00 17.02 261 ALA B N 1
ATOM 4240 C CA . ALA B 1 282 ? 50.482 8.848 22.202 1.00 17.49 261 ALA B CA 1
ATOM 4241 C C . ALA B 1 282 ? 50.387 10.356 22.343 1.00 18.51 261 ALA B C 1
ATOM 4242 O O . ALA B 1 282 ? 50.570 11.065 21.345 1.00 18.47 261 ALA B O 1
ATOM 4244 N N . ARG B 1 283 ? 50.124 10.836 23.566 1.00 19.68 262 ARG B N 1
ATOM 4245 C CA . ARG B 1 283 ? 50.002 12.277 23.820 1.00 21.05 262 ARG B CA 1
ATOM 4246 C C . ARG B 1 283 ? 51.307 13.036 23.599 1.00 21.78 262 ARG B C 1
ATOM 4247 O O . ARG B 1 283 ? 51.278 14.235 23.423 1.00 23.17 262 ARG B O 1
ATOM 4255 N N . LYS B 1 284 ? 52.455 12.370 23.573 1.00 22.09 263 LYS B N 1
ATOM 4256 C CA . LYS B 1 284 ? 53.696 13.097 23.303 1.00 23.44 263 LYS B CA 1
ATOM 4257 C C . LYS B 1 284 ? 53.943 13.282 21.817 1.00 22.68 263 LYS B C 1
ATOM 4258 O O . LYS B 1 284 ? 54.839 14.017 21.438 1.00 23.96 263 LYS B O 1
ATOM 4264 N N . ARG B 1 285 ? 53.191 12.594 20.971 1.00 20.32 264 ARG B N 1
ATOM 4265 C CA . ARG B 1 285 ? 53.466 12.600 19.539 1.00 19.85 264 ARG B CA 1
ATOM 4266 C C . ARG B 1 285 ? 52.336 13.223 18.695 1.00 18.29 264 ARG B C 1
ATOM 4267 O O . ARG B 1 285 ? 52.604 13.865 17.677 1.00 18.31 264 ARG B O 1
ATOM 4275 N N . ALA B 1 286 ? 51.089 12.993 19.116 1.00 16.58 265 ALA B N 1
ATOM 4276 C CA . ALA B 1 286 ? 49.908 13.518 18.454 1.00 15.60 265 ALA B CA 1
ATOM 4277 C C . ALA B 1 286 ? 49.778 15.027 18.599 1.00 15.95 265 ALA B C 1
ATOM 4278 O O . ALA B 1 286 ? 50.257 15.619 19.562 1.00 16.00 265 ALA B O 1
ATOM 4280 N N . ALA B 1 287 ? 49.112 15.651 17.635 1.00 15.52 266 ALA B N 1
ATOM 4281 C CA . ALA B 1 287 ? 48.713 17.035 17.804 1.00 16.06 266 ALA B CA 1
ATOM 4282 C C . ALA B 1 287 ? 47.462 17.124 18.661 1.00 15.37 266 ALA B C 1
ATOM 4283 O O . ALA B 1 287 ? 47.309 18.058 19.446 1.00 16.02 266 ALA B O 1
ATOM 4285 N N . TYR B 1 288 ? 46.560 16.170 18.471 1.00 14.51 267 TYR B N 1
ATOM 4286 C CA . TYR B 1 288 ? 45.294 16.097 19.209 1.00 14.26 267 TYR B CA 1
ATOM 4287 C C . TYR B 1 288 ? 45.014 14.653 19.613 1.00 13.59 267 TYR B C 1
ATOM 4288 O O . TYR B 1 288 ? 45.296 13.716 18.874 1.00 13.39 267 TYR B O 1
ATOM 4297 N N . ILE B 1 289 ? 44.421 14.493 20.776 1.00 13.98 268 ILE B N 1
ATOM 4298 C CA . ILE B 1 289 ? 44.056 13.187 21.276 1.00 13.68 268 ILE B CA 1
ATOM 4299 C C . ILE B 1 289 ? 42.836 13.321 22.198 1.00 13.84 268 ILE B C 1
ATOM 4300 O O . ILE B 1 289 ? 42.625 14.371 22.790 1.00 13.82 268 ILE B O 1
ATOM 4305 N N . THR B 1 290 ? 42.019 12.271 22.279 1.00 13.94 269 THR B N 1
ATOM 4306 C CA . THR B 1 290 ? 40.921 12.254 23.232 1.00 14.64 269 THR B CA 1
ATOM 4307 C C . THR B 1 290 ? 41.143 11.183 24.301 1.00 15.01 269 THR B C 1
ATOM 4308 O O . THR B 1 290 ? 41.584 10.061 23.978 1.00 15.14 269 THR B O 1
ATOM 4312 N N . PRO B 1 291 ? 40.790 11.502 25.569 1.00 15.40 270 PRO B N 1
ATOM 4313 C CA . PRO B 1 291 ? 40.977 10.605 26.671 1.00 15.79 270 PRO B CA 1
ATOM 4314 C C . PRO B 1 291 ? 39.786 9.666 26.829 1.00 15.89 270 PRO B C 1
ATOM 4315 O O . PRO B 1 291 ? 38.697 9.928 26.315 1.00 15.61 270 PRO B O 1
ATOM 4319 N N . VAL B 1 292 ? 40.027 8.583 27.552 1.00 16.25 271 VAL B N 1
ATOM 4320 C CA . VAL B 1 292 ? 39.013 7.623 27.937 1.00 16.68 271 VAL B CA 1
ATOM 4321 C C . VAL B 1 292 ? 39.195 7.312 29.420 1.00 18.04 271 VAL B C 1
ATOM 4322 O O . VAL B 1 292 ? 40.240 6.795 29.805 1.00 18.23 271 VAL B O 1
ATOM 4326 N N . PRO B 1 293 ? 38.181 7.597 30.259 1.00 19.65 272 PRO B N 1
ATOM 4327 C CA . PRO B 1 293 ? 36.878 8.210 29.954 1.00 19.69 272 PRO B CA 1
ATOM 4328 C C . PRO B 1 293 ? 37.003 9.693 29.669 1.00 19.67 272 PRO B C 1
ATOM 4329 O O . PRO B 1 293 ? 38.081 10.282 29.822 1.00 20.11 272 PRO B O 1
ATOM 4333 N N . GLY B 1 294 ? 35.917 10.279 29.191 1.00 19.82 273 GLY B N 1
ATOM 4334 C CA . GLY B 1 294 ? 35.794 11.720 29.075 1.00 19.82 273 GLY B CA 1
ATOM 4335 C C . GLY B 1 294 ? 36.041 12.308 27.706 1.00 19.16 273 GLY B C 1
ATOM 4336 O O . GLY B 1 294 ? 36.220 13.523 27.595 1.00 19.15 273 GLY B O 1
ATOM 4337 N N . GLY B 1 295 ? 36.045 11.468 26.662 1.00 18.58 274 GLY B N 1
ATOM 4338 C CA . GLY B 1 295 ? 36.324 11.930 25.303 1.00 17.66 274 GLY B CA 1
ATOM 4339 C C . GLY B 1 295 ? 35.120 11.682 24.434 1.00 17.85 274 GLY B C 1
ATOM 4340 O O . GLY B 1 295 ? 34.166 12.467 24.452 1.00 18.81 274 GLY B O 1
ATOM 4341 N N . VAL B 1 296 ? 35.130 10.568 23.709 1.00 17.02 275 VAL B N 1
ATOM 4342 C CA . VAL B 1 296 ? 34.064 10.266 22.784 1.00 16.73 275 VAL B CA 1
ATOM 4343 C C . VAL B 1 296 ? 32.713 9.980 23.486 1.00 17.44 275 VAL B C 1
ATOM 4344 O O . VAL B 1 296 ? 31.670 10.384 22.987 1.00 17.13 275 VAL B O 1
ATOM 4348 N N . GL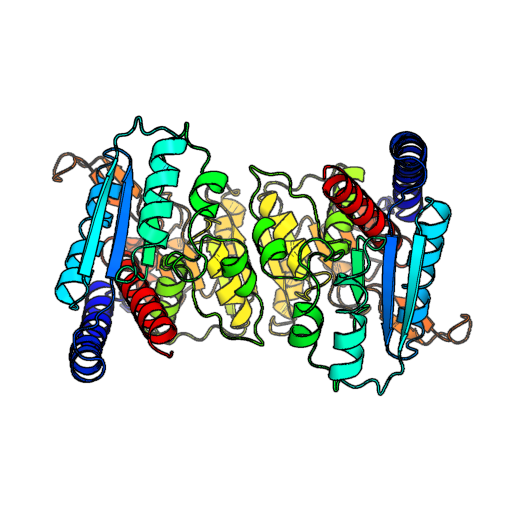Y B 1 297 ? 32.765 9.332 24.653 1.00 17.04 276 GLY B N 1
ATOM 4349 C CA . GLY B 1 297 ? 31.589 8.860 25.322 1.00 17.61 276 GLY B CA 1
ATOM 4350 C C . GLY B 1 297 ? 30.537 9.911 25.656 1.00 18.84 276 GLY B C 1
ATOM 4351 O O . GLY B 1 297 ? 29.347 9.727 25.356 1.00 18.65 276 GLY B O 1
ATOM 4352 N N . PRO B 1 298 ? 30.958 11.005 26.301 1.00 19.52 277 PRO B N 1
ATOM 4353 C CA . PRO B 1 298 ? 29.941 11.997 26.631 1.00 21.13 277 PRO B CA 1
ATOM 4354 C C . PRO B 1 298 ? 29.325 12.623 25.374 1.00 21.38 277 PRO B C 1
ATOM 4355 O O . PRO B 1 298 ? 28.110 12.899 25.360 1.00 22.61 277 PRO B O 1
ATOM 4359 N N . VAL B 1 299 ? 30.137 12.803 24.339 1.00 20.29 278 VAL B N 1
ATOM 4360 C CA . VAL B 1 299 ? 29.652 13.365 23.083 1.00 21.18 278 VAL B CA 1
ATOM 4361 C C . VAL B 1 299 ? 28.722 12.398 22.344 1.00 21.21 278 VAL B C 1
ATOM 4362 O O . VAL B 1 299 ? 27.759 12.832 21.724 1.00 22.19 278 VAL B O 1
ATOM 4366 N N . THR B 1 300 ? 28.981 11.102 22.445 1.00 20.06 279 THR B N 1
ATOM 4367 C CA . THR B 1 300 ? 28.053 10.106 21.950 1.00 20.27 279 THR B CA 1
ATOM 4368 C C . THR B 1 300 ? 26.632 10.281 22.535 1.00 21.06 279 THR B C 1
ATOM 4369 O O . THR B 1 300 ? 25.648 10.220 21.799 1.00 21.20 279 THR B O 1
ATOM 4373 N N . VAL B 1 301 ? 26.540 10.517 23.840 1.00 20.99 280 VAL B N 1
ATOM 4374 C CA . VAL B 1 301 ? 25.250 10.798 24.475 1.00 22.04 280 VAL B CA 1
ATOM 4375 C C . VAL B 1 301 ? 24.621 12.071 23.911 1.00 23.09 280 VAL B C 1
ATOM 4376 O O . VAL B 1 301 ? 23.409 12.105 23.649 1.00 23.82 280 VAL B O 1
ATOM 4380 N N . SER B 1 302 ? 25.438 13.112 23.727 1.00 23.05 281 SER B N 1
ATOM 4381 C CA . SER B 1 302 ? 24.963 14.390 23.199 1.00 24.30 281 SER B CA 1
ATOM 4382 C C . SER B 1 302 ? 24.433 14.270 21.770 1.00 24.35 281 SER B C 1
ATOM 4383 O O . SER B 1 302 ? 23.476 14.948 21.398 1.00 24.97 281 SER B O 1
ATOM 4386 N N . MET B 1 303 ? 25.066 13.430 20.972 1.00 23.11 282 MET B N 1
ATOM 4387 C CA . MET B 1 303 ? 24.604 13.219 19.596 1.00 23.81 282 MET B CA 1
ATOM 4388 C C . MET B 1 303 ? 23.259 12.484 19.519 1.00 23.74 282 MET B C 1
ATOM 4389 O O . MET B 1 303 ? 22.499 12.696 18.574 1.00 24.23 282 MET B O 1
ATOM 4394 N N . LEU B 1 304 ? 22.983 11.616 20.485 1.00 22.85 283 LEU B N 1
ATOM 4395 C CA . LEU B 1 304 ? 21.698 10.929 20.551 1.00 23.67 283 LEU B CA 1
ATOM 4396 C C . LEU B 1 304 ? 20.605 11.960 20.801 1.00 25.10 283 LEU B C 1
ATOM 4397 O O . LEU B 1 304 ? 19.544 11.884 20.212 1.00 25.82 283 LEU B O 1
ATOM 4402 N N . LEU B 1 305 ? 20.890 12.917 21.685 1.00 25.37 284 LEU B N 1
ATOM 4403 C CA . LEU B 1 305 ? 19.952 13.993 22.006 1.00 27.12 284 LEU B CA 1
ATOM 4404 C C . LEU B 1 305 ? 19.745 14.913 20.786 1.00 27.76 284 LEU B C 1
ATOM 4405 O O . LEU B 1 305 ? 18.637 15.381 20.524 1.00 28.96 284 LEU B O 1
ATOM 4410 N N . LYS B 1 306 ? 20.829 15.157 20.044 1.00 26.51 285 LYS B N 1
ATOM 4411 C CA . LYS B 1 306 ? 20.754 15.938 18.813 1.00 26.87 285 LYS B CA 1
ATOM 4412 C C . LYS B 1 306 ? 19.854 15.242 17.757 1.00 26.77 285 LYS B C 1
ATOM 4413 O O . LYS B 1 306 ? 18.905 15.849 17.255 1.00 28.20 285 LYS B O 1
ATOM 4419 N N . ASN B 1 307 ? 20.128 13.973 17.463 1.00 25.31 286 ASN B N 1
ATOM 4420 C CA . ASN B 1 307 ? 19.303 13.194 16.546 1.00 25.78 286 ASN B CA 1
ATOM 4421 C C . ASN B 1 307 ? 17.827 13.268 16.950 1.00 27.57 286 ASN B C 1
ATOM 4422 O O . ASN B 1 307 ? 16.948 13.483 16.121 1.00 28.40 286 ASN B O 1
ATOM 4427 N N . THR B 1 308 ? 17.586 13.104 18.247 1.00 27.84 287 THR B N 1
ATOM 4428 C CA . THR B 1 308 ? 16.240 13.079 18.789 1.00 29.73 287 THR B CA 1
ATOM 4429 C C . THR B 1 308 ? 15.519 14.423 18.615 1.00 31.58 287 THR B C 1
ATOM 4430 O O . THR B 1 308 ? 14.344 14.461 18.223 1.00 33.08 287 THR B O 1
ATOM 4434 N N . LEU B 1 309 ? 16.226 15.521 18.869 1.00 31.57 288 LEU B N 1
ATOM 4435 C CA . LEU B 1 309 ? 15.671 16.854 18.632 1.00 33.61 288 LEU B CA 1
ATOM 4436 C C . LEU B 1 309 ? 15.411 17.085 17.144 1.00 34.25 288 LEU B C 1
ATOM 4437 O O . LEU B 1 309 ? 14.387 17.653 16.790 1.00 36.01 288 LEU B O 1
ATOM 4442 N N . THR B 1 310 ? 16.324 16.631 16.282 1.00 33.05 289 THR B N 1
ATOM 4443 C CA . THR B 1 310 ? 16.105 16.683 14.836 1.00 33.93 289 THR B CA 1
ATOM 4444 C C . THR B 1 310 ? 14.859 15.882 14.444 1.00 35.50 289 THR B C 1
ATOM 4445 O O . THR B 1 310 ? 14.007 16.374 13.680 1.00 37.36 289 THR B O 1
ATOM 4449 N N . MET B 1 311 ? 14.711 14.681 15.005 1.00 35.10 290 MET B N 1
ATOM 4450 C CA . MET B 1 311 ? 13.530 13.840 14.717 1.00 36.39 290 MET B CA 1
ATOM 4451 C C . MET B 1 311 ? 12.244 1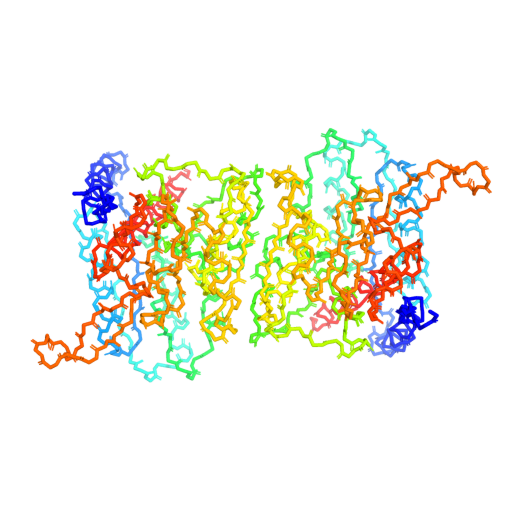4.491 15.263 1.00 38.76 290 MET B C 1
ATOM 4452 O O . MET B 1 311 ? 11.214 14.516 14.590 1.00 40.25 290 MET B O 1
ATOM 4457 N N . PHE B 1 312 ? 12.323 15.047 16.467 1.00 38.94 291 PHE B N 1
ATOM 4458 C CA . PHE B 1 312 ? 11.215 15.792 17.039 1.00 41.41 291 PHE B CA 1
ATOM 4459 C C . PHE B 1 312 ? 10.770 16.886 16.069 1.00 43.57 291 PHE B C 1
ATOM 4460 O O . PHE B 1 312 ? 9.599 16.944 15.708 1.00 45.48 291 PHE B O 1
ATOM 4468 N N . LYS B 1 313 ? 11.706 17.723 15.617 1.00 43.37 292 LYS B N 1
ATOM 4469 C CA . LYS B 1 313 ? 11.359 18.848 14.740 1.00 45.75 292 LYS B CA 1
ATOM 4470 C C . LYS B 1 313 ? 10.734 18.383 13.431 1.00 46.61 292 LYS B C 1
ATOM 4471 O O . LYS B 1 313 ? 9.755 18.960 12.987 1.00 49.38 292 LYS B O 1
ATOM 4477 N N . ARG B 1 314 ? 11.275 17.324 12.841 1.00 45.43 293 ARG B N 1
ATOM 4478 C CA . ARG B 1 314 ? 10.731 16.771 11.608 1.00 46.10 293 ARG B CA 1
ATOM 4479 C C . ARG B 1 314 ? 9.290 16.335 11.806 1.00 48.35 293 ARG B C 1
ATOM 4480 O O . ARG B 1 314 ? 8.423 16.689 10.987 1.00 50.59 293 ARG B O 1
ATOM 4488 N N . SER B 1 315 ? 9.017 15.602 12.887 1.00 48.04 294 SER B N 1
ATOM 4489 C CA . SER B 1 315 ? 7.647 15.126 13.157 1.00 50.70 294 SER B CA 1
ATOM 4490 C C . SER B 1 315 ? 6.657 16.262 13.450 1.00 53.40 294 SER B C 1
ATOM 4491 O O . SER B 1 315 ? 5.480 16.153 13.132 1.00 55.84 294 SER B O 1
ATOM 4494 N N . VAL B 1 316 ? 7.134 17.342 14.061 1.00 53.85 295 VAL B N 1
ATOM 4495 C CA . VAL B 1 316 ? 6.283 18.486 14.379 1.00 57.19 295 VAL B CA 1
ATOM 4496 C C . VAL B 1 316 ? 5.988 19.361 13.153 1.00 58.85 295 VAL B C 1
ATOM 4497 O O . VAL B 1 316 ? 5.034 20.120 13.174 1.00 62.09 295 VAL B O 1
ATOM 4501 N N . ARG B 1 317 ? 6.788 19.266 12.095 1.00 57.73 296 ARG B N 1
ATOM 4502 C CA . ARG B 1 317 ? 6.433 19.893 10.825 1.00 59.43 296 ARG B CA 1
ATOM 4503 C C . ARG B 1 317 ? 5.274 19.090 10.222 1.00 61.52 296 ARG B C 1
ATOM 4504 O O . ARG B 1 317 ? 5.488 18.048 9.610 1.00 60.57 296 ARG B O 1
ATOM 4512 N N . ALA B 1 318 ? 4.047 19.567 10.424 1.00 64.84 297 ALA B N 1
ATOM 4513 C CA . ALA B 1 318 ? 2.839 18.837 10.022 1.00 66.75 297 ALA B CA 1
ATOM 4514 C C . ALA B 1 318 ? 1.881 19.781 9.324 1.00 70.00 297 ALA B C 1
ATOM 4515 O O . ALA B 1 318 ? 1.062 20.432 9.976 1.00 72.80 297 ALA B O 1
#